Protein AF-0000000086638495 (afdb_homodimer)

Secondary structure (DSSP, 8-state):
----SPPPTT-S-SS-B-SS--HHHHHHHHHHHHHHHHHHHHHHTT-HHHHHTTEEEEEEEEETTTEEEEHHHHHHHHHHHHHTT-EEEEEEEEEEEEE-TTSSEEEEEEEEEEEEEEEETTEEEEEEEEEEEEEEEEEETTEEEEEEEEEEEEEEEEEESSGGGTTT----HHHHTTS-GGGHHHHHHHHHHH--PPPS-----TT-TTSHHHHHHHHHHHHHHHHHTT-----/----SPPPTT-S-SS-B-SS--HHHHHHHHHHHHHHHHHHHHHHTT-HHHHHTTEEEEEEEEETTTEEEEHHHHHHHHHHHHHTT-EEEEEEEEEEEEE-TTSSEEEEEEEEEEEEEEEETTEEEEEEEEEEEEEEEEEETTEEEEEEEEEEEEEEEEEESSGGGTTT----HHHHTTS-GGGHHHHHHHHHHH--PPPS-----TT-TTSHHHHHHHHHHHHHHHHHTT-----

Foldseek 3Di:
DDDLDDFPPPLAADAWDWDDDDPVLVVLVVVVVCLVVQCQVCLLVVVVVSNVLQADPQAWEADFFQGTDGVVVVNVVSVVCVVVPKRKGKDWDDKIKTAHPVSFKIKMKTWMKIWTWDADPNWIKIKIWTKIKIFIWGADPRGIHTRYIAMEQEAIDIGTPDVVCVVVDDDDPVQLVPAQHRCSVVQRRCCVPVVGHTDRQGAYGSNSPPDSNNVNVSVVSNQRNCSNVPHDDDD/DDDLDDFPPPLAADQWDWDDDDPVLVVLVVVVVCLVVQCQVCLLVVVVVSNVLQADPQAWEADFFPGTDGVVVVNVVSVVCVVVPKRKGKDWDDKIKTAHPVSFKIKMKTWMKIWTWDADPNWIKIKIWTKIKIFIWGADPNGIHTRYIAMEQEAIDIGTPDCVCVVVDDDDPVQLVPAQHSCSVVQRRCCVPVVGHTDRQGAYGSNSPPDSNNVNVSVVSNVRNCSNVPHDDDD

Structure (mmCIF, N/CA/C/O backbone):
data_AF-0000000086638495-model_v1
#
loop_
_entity.id
_entity.type
_entity.pdbx_description
1 polymer 'SnoaL-like domain-containing protein'
#
loop_
_atom_site.group_PDB
_atom_site.id
_atom_site.type_symbol
_atom_site.label_atom_id
_atom_site.label_alt_id
_atom_site.label_comp_id
_atom_site.label_asym_id
_atom_site.label_entity_id
_atom_site.label_seq_id
_atom_site.pdbx_PDB_ins_code
_atom_site.Cartn_x
_atom_site.Cartn_y
_atom_site.Cartn_z
_atom_site.occupancy
_atom_site.B_iso_or_equiv
_atom_site.auth_seq_id
_atom_site.auth_comp_id
_atom_site.auth_asym_id
_atom_site.auth_atom_id
_atom_site.pdbx_PDB_model_num
ATOM 1 N N . MET A 1 1 ? -12.195 8.125 -24.266 1 70.88 1 MET A N 1
ATOM 2 C CA . MET A 1 1 ? -11.898 7.082 -23.297 1 70.88 1 MET A CA 1
ATOM 3 C C . MET A 1 1 ? -11.32 7.684 -22.016 1 70.88 1 MET A C 1
ATOM 5 O O . MET A 1 1 ? -10.555 8.648 -22.062 1 70.88 1 MET A O 1
ATOM 9 N N . VAL A 1 2 ? -11.93 7.367 -20.828 1 86.94 2 VAL A N 1
ATOM 10 C CA . VAL A 1 2 ? -11.516 7.992 -19.578 1 86.94 2 VAL A CA 1
ATOM 11 C C . VAL A 1 2 ? -10.102 7.559 -19.219 1 86.94 2 VAL A C 1
ATOM 13 O O . VAL A 1 2 ? -9.742 6.387 -19.375 1 86.94 2 VAL A O 1
ATOM 16 N N . ASP A 1 3 ? -9.156 8.492 -19.031 1 94.12 3 ASP A N 1
ATOM 17 C CA . ASP A 1 3 ? -7.773 8.242 -18.625 1 94.12 3 ASP A CA 1
ATOM 18 C C . ASP A 1 3 ? -7.629 8.273 -17.109 1 94.12 3 ASP A C 1
ATOM 20 O O . ASP A 1 3 ? -7.539 9.344 -16.516 1 94.12 3 ASP A O 1
ATOM 24 N N . LEU A 1 4 ? -7.605 7.059 -16.578 1 94.5 4 LEU A N 1
ATOM 25 C CA . LEU A 1 4 ? -7.492 6.949 -15.133 1 94.5 4 LEU A CA 1
ATOM 26 C C . LEU A 1 4 ? -6.121 6.414 -14.734 1 94.5 4 LEU A C 1
ATOM 28 O O . LEU A 1 4 ? -5.887 6.113 -13.555 1 94.5 4 LEU A O 1
ATOM 32 N N . HIS A 1 5 ? -5.207 6.344 -15.664 1 95.44 5 HIS A N 1
ATOM 33 C CA . HIS A 1 5 ? -3.967 5.648 -15.352 1 95.44 5 HIS A CA 1
ATOM 34 C C . HIS A 1 5 ? -2.756 6.551 -15.578 1 95.44 5 HIS A C 1
ATOM 36 O O . HIS A 1 5 ? -1.625 6.164 -15.266 1 95.44 5 HIS A O 1
ATOM 42 N N . SER A 1 6 ? -2.896 7.715 -16.109 1 95.5 6 SER A N 1
ATOM 43 C CA . SER A 1 6 ? -1.748 8.539 -16.469 1 95.5 6 SER A CA 1
ATOM 44 C C . SER A 1 6 ? -1.54 9.664 -15.461 1 95.5 6 SER A C 1
ATOM 46 O O . SER A 1 6 ? -2.482 10.383 -15.117 1 95.5 6 SER A O 1
ATOM 48 N N . LEU A 1 7 ? -0.309 9.789 -15.031 1 96.38 7 LEU A N 1
ATOM 49 C CA . LEU A 1 7 ? 0.077 11.016 -14.344 1 96.38 7 LEU A CA 1
ATOM 50 C C . LEU A 1 7 ? 0.348 12.133 -15.344 1 96.38 7 LEU A C 1
ATOM 52 O O . LEU A 1 7 ? 0.555 11.875 -16.531 1 96.38 7 LEU A O 1
ATOM 56 N N . PRO A 1 8 ? 0.314 13.422 -14.859 1 95.56 8 PRO A N 1
ATOM 57 C CA . PRO A 1 8 ? 0.619 14.484 -15.812 1 95.56 8 PRO A CA 1
ATOM 58 C C . PRO A 1 8 ? 1.986 14.32 -16.469 1 95.56 8 PRO A C 1
ATOM 60 O O . PRO A 1 8 ? 2.971 14.016 -15.789 1 95.56 8 PRO A O 1
ATOM 63 N N . ALA A 1 9 ? 2.012 14.516 -17.781 1 95.19 9 ALA A N 1
ATOM 64 C CA . ALA A 1 9 ? 3.254 14.344 -18.531 1 95.19 9 ALA A CA 1
ATOM 65 C C . ALA A 1 9 ? 4.352 15.258 -18 1 95.19 9 ALA A C 1
ATOM 67 O O . ALA A 1 9 ? 4.137 16.453 -17.828 1 95.19 9 ALA A O 1
ATOM 68 N N . GLY A 1 10 ? 5.48 14.648 -17.625 1 94.69 10 GLY A N 1
ATOM 69 C CA . GLY A 1 10 ? 6.629 15.422 -17.172 1 94.69 10 GLY A CA 1
ATOM 70 C C . GLY A 1 10 ? 6.637 15.664 -15.68 1 94.69 10 GLY A C 1
ATOM 71 O O . GLY A 1 10 ? 7.555 16.297 -15.156 1 94.69 10 GLY A O 1
ATOM 72 N N . SER A 1 11 ? 5.641 15.164 -14.961 1 95 11 SER A N 1
ATOM 73 C CA . SER A 1 11 ? 5.48 15.492 -13.547 1 95 11 SER A CA 1
ATOM 74 C C . SER A 1 11 ? 6.41 14.648 -12.68 1 95 11 SER A C 1
ATOM 76 O O . SER A 1 11 ? 6.543 14.898 -11.477 1 95 11 SER A O 1
ATOM 78 N N . ARG A 1 12 ? 7.16 13.75 -13.25 1 93.81 12 ARG A N 1
ATOM 79 C CA . ARG A 1 12 ? 8.055 12.883 -12.484 1 93.81 12 ARG A CA 1
ATOM 80 C C . ARG A 1 12 ? 9.469 13.445 -12.461 1 93.81 12 ARG A C 1
ATOM 82 O O . ARG A 1 12 ? 9.938 14.016 -13.453 1 93.81 12 ARG A O 1
ATOM 89 N N . PRO A 1 13 ? 10.156 13.266 -11.32 1 94.19 13 PRO A N 1
ATOM 90 C CA . PRO A 1 13 ? 11.547 13.711 -11.297 1 94.19 13 PRO A CA 1
ATOM 91 C C . PRO A 1 13 ? 12.453 12.867 -12.195 1 94.19 13 PRO A C 1
ATOM 93 O O . PRO A 1 13 ? 12.57 11.656 -11.992 1 94.19 13 PRO A O 1
ATOM 96 N N . ASP A 1 14 ? 13.164 13.484 -13.062 1 90.75 14 ASP A N 1
ATOM 97 C CA . ASP A 1 14 ? 13.906 12.797 -14.117 1 90.75 14 ASP A CA 1
ATOM 98 C C . ASP A 1 14 ? 15.219 12.227 -13.578 1 90.75 14 ASP A C 1
ATOM 100 O O . ASP A 1 14 ? 15.688 11.188 -14.031 1 90.75 14 ASP A O 1
ATOM 104 N N . THR A 1 15 ? 15.766 12.93 -12.586 1 92.38 15 THR A N 1
ATOM 105 C CA . THR A 1 15 ? 17.141 12.586 -12.227 1 92.38 15 THR A CA 1
ATOM 106 C C . THR A 1 15 ? 17.172 11.906 -10.859 1 92.38 15 THR A C 1
ATOM 108 O O . THR A 1 15 ? 18.25 11.555 -10.367 1 92.38 15 THR A O 1
ATOM 111 N N . ALA A 1 16 ? 16.047 11.742 -10.266 1 96.12 16 ALA A N 1
ATOM 112 C CA . ALA A 1 16 ? 16.031 11.148 -8.93 1 96.12 16 ALA A CA 1
ATOM 113 C C . ALA A 1 16 ? 16.438 9.68 -8.984 1 96.12 16 ALA A C 1
ATOM 115 O O . ALA A 1 16 ? 16.156 8.984 -9.969 1 96.12 16 ALA A O 1
ATOM 116 N N . ILE A 1 17 ? 17.094 9.281 -7.945 1 96.06 17 ILE A N 1
ATOM 117 C CA . ILE A 1 17 ? 17.484 7.883 -7.816 1 96.06 17 ILE A CA 1
ATOM 118 C C . ILE A 1 17 ? 16.531 7.16 -6.879 1 96.06 17 ILE A C 1
ATOM 120 O O . ILE A 1 17 ? 16.156 7.699 -5.832 1 96.06 17 ILE A O 1
ATOM 124 N N . ARG A 1 18 ? 16.078 6.059 -7.344 1 94.06 18 ARG A N 1
ATOM 125 C CA . ARG A 1 18 ? 15.227 5.133 -6.594 1 94.06 18 ARG A CA 1
ATOM 126 C C . ARG A 1 18 ? 15.531 3.688 -6.969 1 94.06 18 ARG A C 1
ATOM 128 O O . ARG A 1 18 ? 16.203 3.426 -7.969 1 94.06 18 ARG A O 1
ATOM 135 N N . ASN A 1 19 ? 15.078 2.697 -6.234 1 91.12 19 ASN A N 1
ATOM 136 C CA . ASN A 1 19 ? 15.344 1.303 -6.574 1 91.12 19 ASN A CA 1
ATOM 137 C C . ASN A 1 19 ? 16.797 1.082 -6.965 1 91.12 19 ASN A C 1
ATOM 139 O O . ASN A 1 19 ? 17.25 1.581 -7.996 1 91.12 19 ASN A O 1
ATOM 143 N N . ASN A 1 20 ? 17.531 0.263 -6.297 1 96.12 20 ASN A N 1
ATOM 144 C CA . ASN A 1 20 ? 18.953 -0.007 -6.555 1 96.12 20 ASN A CA 1
ATOM 145 C C . ASN A 1 20 ? 19.812 1.228 -6.305 1 96.12 20 ASN A C 1
ATOM 147 O O . ASN A 1 20 ? 19.703 1.855 -5.25 1 96.12 20 ASN A O 1
ATOM 151 N N . GLY A 1 21 ? 20.734 1.642 -7.211 1 93.44 21 GLY A N 1
ATOM 152 C CA . GLY A 1 21 ? 21.641 2.773 -7.039 1 93.44 21 GLY A CA 1
ATOM 153 C C . GLY A 1 21 ? 22.812 2.471 -6.125 1 93.44 21 GLY A C 1
ATOM 154 O O . GLY A 1 21 ? 22.938 1.352 -5.629 1 93.44 21 GLY A O 1
ATOM 155 N N . PRO A 1 22 ? 23.672 3.539 -5.941 1 95.88 22 PRO A N 1
ATOM 156 C CA . PRO A 1 22 ? 24.859 3.328 -5.105 1 95.88 22 PRO A CA 1
ATOM 157 C C . PRO A 1 22 ? 24.516 3.072 -3.643 1 95.88 22 PRO A C 1
ATOM 159 O O . PRO A 1 22 ? 23.531 3.625 -3.129 1 95.88 22 PRO A O 1
ATOM 162 N N . ASP A 1 23 ? 25.391 2.328 -2.957 1 95.75 23 ASP A N 1
ATOM 163 C CA . ASP A 1 23 ? 25.172 1.914 -1.575 1 95.75 23 ASP A CA 1
ATOM 164 C C . ASP A 1 23 ? 24.953 3.123 -0.667 1 95.75 23 ASP A C 1
ATOM 166 O O . ASP A 1 23 ? 24.125 3.086 0.242 1 95.75 23 ASP A O 1
ATOM 170 N N . ARG A 1 24 ? 25.703 4.16 -0.893 1 96.56 24 ARG A N 1
ATOM 171 C CA . ARG A 1 24 ? 25.594 5.348 -0.053 1 96.56 24 ARG A CA 1
ATOM 172 C C . ARG A 1 24 ? 24.172 5.902 -0.085 1 96.56 24 ARG A C 1
ATOM 174 O O . ARG A 1 24 ? 23.641 6.328 0.944 1 96.56 24 ARG A O 1
ATOM 181 N N . LEU A 1 25 ? 23.531 5.902 -1.233 1 97.75 25 LEU A N 1
ATOM 182 C CA . LEU A 1 25 ? 22.188 6.445 -1.354 1 97.75 25 LEU A CA 1
ATOM 183 C C . LEU A 1 25 ? 21.156 5.453 -0.826 1 97.75 25 LEU A C 1
ATOM 185 O O . LEU A 1 25 ? 20.094 5.855 -0.356 1 97.75 25 LEU A O 1
ATOM 189 N N . VAL A 1 26 ? 21.5 4.145 -0.884 1 97.44 26 VAL A N 1
ATOM 190 C CA . VAL A 1 26 ? 20.625 3.146 -0.265 1 97.44 26 VAL A CA 1
ATOM 191 C C . VAL A 1 26 ? 20.578 3.371 1.245 1 97.44 26 VAL A C 1
ATOM 193 O O . VAL A 1 26 ? 19.5 3.324 1.851 1 97.44 26 VAL A O 1
ATOM 196 N N . LEU A 1 27 ? 21.672 3.633 1.821 1 97.5 27 LEU A N 1
ATOM 197 C CA . LEU A 1 27 ? 21.734 3.896 3.254 1 97.5 27 LEU A CA 1
ATOM 198 C C . LEU A 1 27 ? 20.969 5.176 3.605 1 97.5 27 LEU A C 1
ATOM 200 O O . LEU A 1 27 ? 20.281 5.23 4.621 1 97.5 27 LEU A O 1
ATOM 204 N N . GLU A 1 28 ? 21.141 6.219 2.77 1 98.31 28 GLU A N 1
ATOM 205 C CA . GLU A 1 28 ? 20.375 7.445 2.988 1 98.31 28 GLU A CA 1
ATOM 206 C C . GLU A 1 28 ? 18.875 7.188 2.924 1 98.31 28 GLU A C 1
ATOM 208 O O . GLU A 1 28 ? 18.125 7.68 3.762 1 98.31 28 GLU A O 1
ATOM 213 N N . ARG A 1 29 ? 18.469 6.395 1.976 1 98.5 29 ARG A N 1
ATOM 214 C CA . ARG A 1 29 ? 17.047 6.109 1.826 1 98.5 29 ARG A CA 1
ATOM 215 C C . ARG A 1 29 ? 16.531 5.281 2.996 1 98.5 29 ARG A C 1
ATOM 217 O O . ARG A 1 29 ? 15.359 5.406 3.385 1 98.5 29 ARG A O 1
ATOM 224 N N . LEU A 1 30 ? 17.375 4.492 3.604 1 97.56 30 LEU A N 1
ATOM 225 C CA . LEU A 1 30 ? 16.984 3.785 4.816 1 97.56 30 LEU A CA 1
ATOM 226 C C . LEU A 1 30 ? 16.75 4.762 5.961 1 97.56 30 LEU A C 1
ATOM 228 O O . LEU A 1 30 ? 15.789 4.602 6.727 1 97.56 30 LEU A O 1
ATOM 232 N N . LYS A 1 31 ? 17.609 5.715 6.129 1 98.25 31 LYS A N 1
ATOM 233 C CA . LYS A 1 31 ? 17.406 6.742 7.145 1 98.25 31 LYS A CA 1
ATOM 234 C C . LYS A 1 31 ? 16.062 7.453 6.938 1 98.25 31 LYS A C 1
ATOM 236 O O . LYS A 1 31 ? 15.344 7.719 7.898 1 98.25 31 LYS A O 1
ATOM 241 N N . LEU A 1 32 ? 15.797 7.746 5.707 1 98.75 32 LEU A N 1
ATOM 242 C CA . LEU A 1 32 ? 14.57 8.461 5.363 1 98.75 32 LEU A CA 1
ATOM 243 C C . LEU A 1 32 ? 13.344 7.602 5.652 1 98.75 32 LEU A C 1
ATOM 245 O O . LEU A 1 32 ? 12.32 8.109 6.121 1 98.75 32 LEU A O 1
ATOM 249 N N . ARG A 1 33 ? 13.438 6.32 5.383 1 98.19 33 ARG A N 1
ATOM 250 C CA . ARG A 1 33 ? 12.367 5.395 5.738 1 98.19 33 ARG A CA 1
ATOM 251 C C . ARG A 1 33 ? 12.102 5.422 7.238 1 98.19 33 ARG A C 1
ATOM 253 O O . ARG A 1 33 ? 10.945 5.438 7.668 1 98.19 33 ARG A O 1
ATOM 260 N N . GLU A 1 34 ? 13.133 5.41 8.016 1 97.56 34 GLU A N 1
ATOM 261 C CA . GLU A 1 34 ? 12.992 5.445 9.469 1 97.56 34 GLU A CA 1
ATOM 262 C C . GLU A 1 34 ? 12.289 6.719 9.93 1 97.56 34 GLU A C 1
ATOM 264 O O . GLU A 1 34 ? 11.43 6.68 10.812 1 97.56 34 GLU A O 1
ATOM 269 N N . LEU A 1 35 ? 12.633 7.816 9.328 1 98.5 35 LEU A N 1
ATOM 270 C CA . LEU A 1 35 ? 11.977 9.078 9.656 1 98.5 35 LEU A CA 1
ATOM 271 C C . LEU A 1 35 ? 10.5 9.039 9.281 1 98.5 35 LEU A C 1
ATOM 273 O O . LEU A 1 35 ? 9.641 9.43 10.078 1 98.5 35 LEU A O 1
ATOM 277 N N . ALA A 1 36 ? 10.219 8.547 8.125 1 98.69 36 ALA A N 1
ATOM 278 C CA . ALA A 1 36 ? 8.844 8.492 7.652 1 98.69 36 ALA A CA 1
ATOM 279 C C . ALA A 1 36 ? 7.996 7.582 8.539 1 98.69 36 ALA A C 1
ATOM 281 O O . ALA A 1 36 ? 6.902 7.965 8.961 1 98.69 36 ALA A O 1
ATOM 282 N N . GLU A 1 37 ? 8.5 6.41 8.82 1 98.31 37 GLU A N 1
ATOM 283 C CA . GLU A 1 37 ? 7.77 5.461 9.656 1 98.31 37 GLU A CA 1
ATOM 284 C C . GLU A 1 37 ? 7.727 5.93 11.109 1 98.31 37 GLU A C 1
ATOM 286 O O . GLU A 1 37 ? 6.867 5.496 11.875 1 98.31 37 GLU A O 1
ATOM 291 N N . GLY A 1 38 ? 8.617 6.773 11.531 1 97.88 38 GLY A N 1
ATOM 292 C CA . GLY A 1 38 ? 8.602 7.371 12.852 1 97.88 38 GLY A CA 1
ATOM 293 C C . GLY A 1 38 ? 7.383 8.25 13.094 1 97.88 38 GLY A C 1
ATOM 294 O O . GLY A 1 38 ? 6.902 8.352 14.227 1 97.88 38 GLY A O 1
ATOM 295 N N . TRP A 1 39 ? 6.91 8.859 12 1 97.19 39 TRP A N 1
ATOM 296 C CA . TRP A 1 39 ? 5.77 9.758 12.125 1 97.19 39 TRP A CA 1
ATOM 297 C C . TRP A 1 39 ? 4.586 9.055 12.773 1 97.19 39 TRP A C 1
ATOM 299 O O . TRP A 1 39 ? 4.148 9.438 13.859 1 97.19 39 TRP A O 1
ATOM 309 N N . PRO A 1 40 ? 4.039 7.98 12.258 1 97.44 40 PRO A N 1
ATOM 310 C CA . PRO A 1 40 ? 2.928 7.285 12.914 1 97.44 40 PRO A CA 1
ATOM 311 C C . PRO A 1 40 ? 3.324 6.688 14.266 1 97.44 40 PRO A C 1
ATOM 313 O O . PRO A 1 40 ? 2.543 6.738 15.219 1 97.44 40 PRO A O 1
ATOM 316 N N . ALA A 1 41 ? 4.516 6.129 14.344 1 96.31 41 ALA A N 1
ATOM 317 C CA . ALA A 1 41 ? 4.938 5.434 15.555 1 96.31 41 ALA A CA 1
ATOM 318 C C . ALA A 1 41 ? 4.98 6.387 16.75 1 96.31 41 ALA A C 1
ATOM 320 O O . ALA A 1 41 ? 4.461 6.074 17.828 1 96.31 41 ALA A O 1
ATOM 321 N N . TYR A 1 42 ? 5.586 7.5 16.531 1 96.94 42 TYR A N 1
ATOM 322 C CA . TYR A 1 42 ? 5.797 8.422 17.641 1 96.94 42 TYR A CA 1
ATOM 323 C C . TYR A 1 42 ? 4.527 9.203 17.953 1 96.94 42 TYR A C 1
ATOM 325 O O . TYR A 1 42 ? 4.156 9.359 19.109 1 96.94 42 TYR A O 1
ATOM 333 N N . ARG A 1 43 ? 3.803 9.711 16.922 1 96.5 43 ARG A N 1
ATOM 334 C CA . ARG A 1 43 ? 2.58 10.469 17.141 1 96.5 43 ARG A CA 1
ATOM 335 C C . ARG A 1 43 ? 1.534 9.625 17.859 1 96.5 43 ARG A C 1
ATOM 337 O O . ARG A 1 43 ? 0.972 10.047 18.875 1 96.5 43 ARG A O 1
ATOM 344 N N . ASP A 1 44 ? 1.361 8.414 17.438 1 96.5 44 ASP A N 1
ATOM 345 C CA . ASP A 1 44 ? 0.316 7.539 17.969 1 96.5 44 ASP A CA 1
ATOM 346 C C . ASP A 1 44 ? 0.604 7.145 19.406 1 96.5 44 ASP A C 1
ATOM 348 O O . ASP A 1 44 ? -0.316 6.828 20.172 1 96.5 44 ASP A O 1
ATOM 352 N N . SER A 1 45 ? 1.884 7.195 19.828 1 96.06 45 SER A N 1
ATOM 353 C CA . SER A 1 45 ? 2.285 6.746 21.156 1 96.06 45 SER A CA 1
ATOM 354 C C . SER A 1 45 ? 2.664 7.926 22.047 1 96.06 45 SER A C 1
ATOM 356 O O . SER A 1 45 ? 3.209 7.734 23.141 1 96.06 45 SER A O 1
ATOM 358 N N . CYS A 1 46 ? 2.486 9.031 21.578 1 96.19 46 CYS A N 1
ATOM 359 C CA . CYS A 1 46 ? 2.684 10.266 22.328 1 96.19 46 CYS A CA 1
ATOM 360 C C . CYS A 1 46 ? 4.156 10.477 22.656 1 96.19 46 CYS A C 1
ATOM 362 O O . CYS A 1 46 ? 4.492 10.984 23.734 1 96.19 46 CYS A O 1
ATOM 364 N N . GLU A 1 47 ? 4.992 9.992 21.828 1 96.5 47 GLU A N 1
ATOM 365 C CA . GLU A 1 47 ? 6.422 10.258 21.969 1 96.5 47 GLU A CA 1
ATOM 366 C C . GLU A 1 47 ? 6.809 11.57 21.281 1 96.5 47 GLU A C 1
ATOM 368 O O . GLU A 1 47 ? 7.523 11.555 20.266 1 96.5 47 GLU A O 1
ATOM 373 N N . TRP A 1 48 ? 6.496 12.633 21.891 1 97.19 48 TRP A N 1
ATOM 374 C CA . TRP A 1 48 ? 6.496 13.938 21.234 1 97.19 48 TRP A CA 1
ATOM 375 C C . TRP A 1 48 ? 7.918 14.422 20.969 1 97.19 48 TRP A C 1
ATOM 377 O O . TRP A 1 48 ? 8.188 15.078 19.969 1 97.19 48 TRP A O 1
ATOM 387 N N . GLU A 1 49 ? 8.875 14.125 21.844 1 97.12 49 GLU A N 1
ATOM 388 C CA . GLU A 1 49 ? 10.258 14.508 21.578 1 97.12 49 GLU A CA 1
ATOM 389 C C . GLU A 1 49 ? 10.797 13.797 20.344 1 97.12 49 GLU A C 1
ATOM 391 O O . GLU A 1 49 ? 11.453 14.414 19.5 1 97.12 49 GLU A O 1
ATOM 396 N N . ASN A 1 50 ? 10.5 12.523 20.312 1 97.62 50 ASN A N 1
ATOM 397 C CA . ASN A 1 50 ? 10.883 11.773 19.125 1 97.62 50 ASN A CA 1
ATOM 398 C C . ASN A 1 50 ? 10.188 12.312 17.875 1 97.62 50 ASN A C 1
ATOM 400 O O . ASN A 1 50 ? 10.812 12.43 16.812 1 97.62 50 ASN A O 1
ATOM 404 N N . PHE A 1 51 ? 8.93 12.656 18.016 1 97.62 51 PHE A N 1
ATOM 405 C CA . PHE A 1 51 ? 8.172 13.172 16.891 1 97.62 51 PHE A CA 1
ATOM 406 C C . PHE A 1 51 ? 8.773 14.477 16.375 1 97.62 51 PHE A C 1
ATOM 408 O O . PHE A 1 51 ? 8.938 14.664 15.172 1 97.62 51 PHE A O 1
ATOM 415 N N . GLU A 1 52 ? 9.125 15.266 17.234 1 97.62 52 GLU A N 1
ATOM 416 C CA . GLU A 1 52 ? 9.719 16.547 16.875 1 97.62 52 GLU A CA 1
ATOM 417 C C . GLU A 1 52 ? 11.031 16.359 16.125 1 97.62 52 GLU A C 1
ATOM 419 O O . GLU A 1 52 ? 11.383 17.188 15.266 1 97.62 52 GLU A O 1
ATOM 424 N N . SER A 1 53 ? 11.68 15.336 16.406 1 97.62 53 SER A N 1
ATOM 425 C CA . SER A 1 53 ? 13.008 15.109 15.844 1 97.62 53 SER A CA 1
ATOM 426 C C . SER A 1 53 ? 12.922 14.789 14.359 1 97.62 53 SER A C 1
ATOM 428 O O . SER A 1 53 ? 13.938 14.805 13.656 1 97.62 53 SER A O 1
ATOM 430 N N . ILE A 1 54 ? 11.727 14.562 13.867 1 98.38 54 ILE A N 1
ATOM 431 C CA . ILE A 1 54 ? 11.547 14.211 12.469 1 98.38 54 ILE A CA 1
ATOM 432 C C . ILE A 1 54 ? 11.656 15.469 11.602 1 98.38 54 ILE A C 1
ATOM 434 O O . ILE A 1 54 ? 11.867 15.383 10.391 1 98.38 54 ILE A O 1
ATOM 438 N N . PHE A 1 55 ? 11.562 16.656 12.203 1 98.44 55 PHE A N 1
ATOM 439 C CA . PHE A 1 55 ? 11.375 17.891 11.453 1 98.44 55 PHE A CA 1
ATOM 440 C C . PHE A 1 55 ? 12.594 18.797 11.578 1 98.44 55 PHE A C 1
ATOM 442 O O . PHE A 1 55 ? 13.266 18.797 12.609 1 98.44 55 PHE A O 1
ATOM 449 N N . HIS A 1 56 ? 12.852 19.531 10.523 1 97.94 56 HIS A N 1
ATOM 450 C CA . HIS A 1 56 ? 13.672 20.734 10.641 1 97.94 56 HIS A CA 1
ATOM 451 C C . HIS A 1 56 ? 12.828 21.938 11.07 1 97.94 56 HIS A C 1
ATOM 453 O O . HIS A 1 56 ? 11.609 21.938 10.898 1 97.94 56 HIS A O 1
ATOM 459 N N . SER A 1 57 ? 13.547 22.891 11.562 1 96.19 57 SER A N 1
ATOM 460 C CA . SER A 1 57 ? 12.875 24.141 11.906 1 96.19 57 SER A CA 1
ATOM 461 C C . SER A 1 57 ? 12.172 24.734 10.695 1 96.19 57 SER A C 1
ATOM 463 O O . SER A 1 57 ? 12.719 24.734 9.586 1 96.19 57 SER A O 1
ATOM 465 N N . GLY A 1 58 ? 10.891 25.219 10.922 1 95.44 58 GLY A N 1
ATOM 466 C CA . GLY A 1 58 ? 10.141 25.859 9.852 1 95.44 58 GLY A CA 1
ATOM 467 C C . GLY A 1 58 ? 9.297 24.891 9.047 1 95.44 58 GLY A C 1
ATOM 468 O O . GLY A 1 58 ? 8.562 25.297 8.148 1 95.44 58 GLY A O 1
ATOM 469 N N . ALA A 1 59 ? 9.344 23.641 9.398 1 97.5 59 ALA A N 1
ATOM 470 C CA . ALA A 1 59 ? 8.586 22.641 8.664 1 97.5 59 ALA A CA 1
ATOM 471 C C . ALA A 1 59 ? 7.082 22.844 8.836 1 97.5 59 ALA A C 1
ATOM 473 O O . ALA A 1 59 ? 6.641 23.391 9.852 1 97.5 59 ALA A O 1
ATOM 474 N N . HIS A 1 60 ? 6.348 22.422 7.836 1 97.62 60 HIS A N 1
ATOM 475 C CA . HIS A 1 60 ? 4.891 22.516 7.883 1 97.62 60 HIS A CA 1
ATOM 476 C C . HIS A 1 60 ? 4.242 21.172 7.609 1 97.62 60 HIS A C 1
ATOM 478 O O . HIS A 1 60 ? 4.809 20.328 6.902 1 97.62 60 HIS A O 1
ATOM 484 N N . VAL A 1 61 ? 3.096 21 8.195 1 95.56 61 VAL A N 1
ATOM 485 C CA . VAL A 1 61 ? 2.268 19.812 8.023 1 95.56 61 VAL A CA 1
ATOM 486 C C . VAL A 1 61 ? 0.873 20.219 7.555 1 95.56 61 VAL A C 1
ATOM 488 O O . VAL A 1 61 ? 0.3 21.188 8.055 1 95.56 61 VAL A O 1
ATOM 491 N N . TYR A 1 62 ? 0.373 19.453 6.574 1 92 62 TYR A N 1
ATOM 492 C CA . TYR A 1 62 ? -0.97 19.672 6.043 1 92 62 TYR A CA 1
ATOM 493 C C . TYR A 1 62 ? -1.877 18.5 6.371 1 92 62 TYR A C 1
ATOM 495 O O . TYR A 1 62 ? -1.608 17.359 5.957 1 92 62 TYR A O 1
ATOM 503 N N . THR A 1 63 ? -2.945 18.688 7.121 1 88.44 63 THR A N 1
ATOM 504 C CA . THR A 1 63 ? -3.938 17.641 7.34 1 88.44 63 THR A CA 1
ATOM 505 C C . THR A 1 63 ? -5.348 18.172 7.074 1 88.44 63 THR A C 1
ATOM 507 O O . THR A 1 63 ? -5.535 19.375 6.855 1 88.44 63 THR A O 1
ATOM 510 N N . THR A 1 64 ? -6.289 17.281 7.117 1 87.12 64 THR A N 1
ATOM 511 C CA . THR A 1 64 ? -7.684 17.609 6.852 1 87.12 64 THR A CA 1
ATOM 512 C C . THR A 1 64 ? -8.258 18.469 7.98 1 87.12 64 THR A C 1
ATOM 514 O O . THR A 1 64 ? -9.141 19.297 7.754 1 87.12 64 THR A O 1
ATOM 517 N N . TRP A 1 65 ? -7.797 18.281 9.18 1 84.69 65 TRP A N 1
ATOM 518 C CA . TRP A 1 65 ? -8.422 18.906 10.344 1 84.69 65 TRP A CA 1
ATOM 519 C C . TRP A 1 65 ? -7.59 20.094 10.828 1 84.69 65 TRP A C 1
ATOM 521 O O . TRP A 1 65 ? -8.117 21 11.484 1 84.69 65 TRP A O 1
ATOM 531 N N . SER A 1 66 ? -6.273 20.094 10.57 1 83.25 66 SER A N 1
ATOM 532 C CA . SER A 1 66 ? -5.453 21.188 11.078 1 83.25 66 SER A CA 1
ATOM 533 C C . SER A 1 66 ? -5.188 22.234 9.992 1 83.25 66 SER A C 1
ATOM 535 O O . SER A 1 66 ? -4.824 23.375 10.289 1 83.25 66 SER A O 1
ATOM 537 N N . GLY A 1 67 ? -5.309 21.812 8.672 1 85.19 67 GLY A N 1
ATOM 538 C CA . GLY A 1 67 ? -4.812 22.656 7.598 1 85.19 67 GLY A CA 1
ATOM 539 C C . GLY A 1 67 ? -3.299 22.734 7.547 1 85.19 67 GLY A C 1
ATOM 540 O O . GLY A 1 67 ? -2.613 21.828 8.031 1 85.19 67 GLY A O 1
ATOM 541 N N . ARG A 1 68 ? -2.879 23.828 6.82 1 92.19 68 ARG A N 1
ATOM 542 C CA . ARG A 1 68 ? -1.442 24.062 6.746 1 92.19 68 ARG A CA 1
ATOM 543 C C . ARG A 1 68 ? -0.943 24.781 7.996 1 92.19 68 ARG A C 1
ATOM 545 O O . ARG A 1 68 ? -1.218 25.969 8.195 1 92.19 68 ARG A O 1
ATOM 552 N N . VAL A 1 69 ? -0.117 24.062 8.789 1 95.06 69 VAL A N 1
ATOM 553 C CA . VAL A 1 69 ? 0.367 24.656 10.023 1 95.06 69 VAL A CA 1
ATOM 554 C C . VAL A 1 69 ? 1.836 24.297 10.234 1 95.06 69 VAL A C 1
ATOM 556 O O . VAL A 1 69 ? 2.318 23.297 9.703 1 95.06 69 VAL A O 1
ATOM 559 N N . ALA A 1 70 ? 2.473 25.156 11.047 1 97.06 70 ALA A N 1
ATOM 560 C CA . ALA A 1 70 ? 3.816 24.781 11.492 1 97.06 70 ALA A CA 1
ATOM 561 C C . ALA A 1 70 ? 3.797 23.484 12.305 1 97.06 70 ALA A C 1
ATOM 563 O O . ALA A 1 70 ? 2.83 23.219 13.016 1 97.06 70 ALA A O 1
ATOM 564 N N . TYR A 1 71 ? 4.871 22.672 12.219 1 97.06 71 TYR A N 1
ATOM 565 C CA . TYR A 1 71 ? 4.859 21.359 12.844 1 97.06 71 TYR A CA 1
ATOM 566 C C . TYR A 1 71 ? 4.645 21.469 14.344 1 97.06 71 TYR A C 1
ATOM 568 O O . TYR A 1 71 ? 4.02 20.594 14.953 1 97.06 71 TYR A O 1
ATOM 576 N N . LYS A 1 72 ? 5.117 22.516 14.977 1 97.12 72 LYS A N 1
ATOM 577 C CA . LYS A 1 72 ? 4.898 22.703 16.406 1 97.12 72 LYS A CA 1
ATOM 578 C C . LYS A 1 72 ? 3.424 22.953 16.719 1 97.12 72 LYS A C 1
ATOM 580 O O . LYS A 1 72 ? 2.902 22.469 17.719 1 97.12 72 LYS A O 1
ATOM 585 N N . ASP A 1 73 ? 2.797 23.719 15.867 1 97 73 ASP A N 1
ATOM 586 C CA . ASP A 1 73 ? 1.361 23.938 16 1 97 73 ASP A CA 1
ATOM 587 C C . ASP A 1 73 ? 0.586 22.641 15.766 1 97 73 ASP A C 1
ATOM 589 O O . ASP A 1 73 ? -0.426 22.391 16.422 1 97 73 ASP A O 1
ATOM 593 N N . PHE A 1 74 ? 1.038 21.906 14.891 1 97.06 74 PHE A N 1
ATOM 594 C CA . PHE A 1 74 ? 0.436 20.594 14.672 1 97.06 74 PHE A CA 1
ATOM 595 C C . PHE A 1 74 ? 0.521 19.734 15.922 1 97.06 74 PHE A C 1
ATOM 597 O O . PHE A 1 74 ? -0.453 19.078 16.297 1 97.06 74 PHE A O 1
ATOM 604 N N . ILE A 1 75 ? 1.657 19.641 16.531 1 97.25 75 ILE A N 1
ATOM 605 C CA . ILE A 1 75 ? 1.856 18.875 17.75 1 97.25 75 ILE A CA 1
ATOM 606 C C . ILE A 1 75 ? 0.904 19.375 18.828 1 97.25 75 ILE A C 1
ATOM 608 O O . ILE A 1 75 ? 0.23 18.578 19.484 1 97.25 75 ILE A O 1
ATOM 612 N N . ALA A 1 76 ? 0.82 20.672 18.953 1 97.12 76 ALA A N 1
ATOM 613 C CA . ALA A 1 76 ? -0.074 21.25 19.938 1 97.12 76 ALA A CA 1
ATOM 614 C C . ALA A 1 76 ? -1.528 20.891 19.656 1 97.12 76 ALA A C 1
ATOM 616 O O . ALA A 1 76 ? -2.273 20.516 20.562 1 97.12 76 ALA A O 1
ATOM 617 N N . ALA A 1 77 ? -1.903 21.031 18.438 1 94.38 77 ALA A N 1
ATOM 618 C CA . ALA A 1 77 ? -3.268 20.703 18.047 1 94.38 77 ALA A CA 1
ATOM 619 C C . ALA A 1 77 ? -3.555 19.219 18.266 1 94.38 77 ALA A C 1
ATOM 621 O O . ALA A 1 77 ? -4.664 18.844 18.656 1 94.38 77 ALA A O 1
ATOM 622 N N . SER A 1 78 ? -2.566 18.344 17.984 1 95 78 SER A N 1
ATOM 623 C CA . SER A 1 78 ? -2.715 16.906 18.203 1 95 78 SER A CA 1
ATOM 624 C C . SER A 1 78 ? -2.959 16.609 19.672 1 95 78 SER A C 1
ATOM 626 O O . SER A 1 78 ? -3.877 15.852 20.016 1 95 78 SER A O 1
ATOM 628 N N . LYS A 1 79 ? -2.189 17.203 20.531 1 95.69 79 LYS A N 1
ATOM 629 C CA . LYS A 1 79 ? -2.348 17.016 21.969 1 95.69 79 LYS A CA 1
ATOM 630 C C . LYS A 1 79 ? -3.729 17.469 22.438 1 95.69 79 LYS A C 1
ATOM 632 O O . LYS A 1 79 ? -4.402 16.766 23.188 1 95.69 79 LYS A O 1
ATOM 637 N N . ALA A 1 80 ? -4.141 18.656 21.969 1 94.94 80 ALA A N 1
ATOM 638 C CA . ALA A 1 80 ? -5.449 19.188 22.344 1 94.94 80 ALA A CA 1
ATOM 639 C C . ALA A 1 80 ? -6.57 18.266 21.875 1 94.94 80 ALA A C 1
ATOM 641 O O . ALA A 1 80 ? -7.539 18.031 22.609 1 94.94 80 ALA A O 1
ATOM 642 N N . GLY A 1 81 ? -6.43 17.75 20.688 1 92.69 81 GLY A N 1
ATOM 643 C CA . GLY A 1 81 ? -7.422 16.812 20.188 1 92.69 81 GLY A CA 1
ATOM 644 C C . GLY A 1 81 ? -7.504 15.539 21 1 92.69 81 GLY A C 1
ATOM 645 O O . GLY A 1 81 ? -8.602 15.047 21.297 1 92.69 81 GLY A O 1
ATOM 646 N N . MET A 1 82 ? -6.379 15.023 21.344 1 93.06 82 MET A N 1
ATOM 647 C CA . MET A 1 82 ? -6.332 13.828 22.188 1 93.06 82 MET A CA 1
ATOM 648 C C . MET A 1 82 ? -7.004 14.07 23.531 1 93.06 82 MET A C 1
ATOM 650 O O . MET A 1 82 ? -7.746 13.219 24.016 1 93.06 82 MET A O 1
ATOM 654 N N . ASP A 1 83 ? -6.785 15.234 24.078 1 95.06 83 ASP A N 1
ATOM 655 C CA . ASP A 1 83 ? -7.375 15.578 25.375 1 95.06 83 ASP A CA 1
ATOM 656 C C . ASP A 1 83 ? -8.898 15.68 25.266 1 95.06 83 ASP A C 1
ATOM 658 O O . ASP A 1 83 ? -9.602 15.531 26.266 1 95.06 83 ASP A O 1
ATOM 662 N N . LYS A 1 84 ? -9.383 15.961 24.109 1 93.69 84 LYS A N 1
ATOM 663 C CA . LYS A 1 84 ? -10.828 16.062 23.875 1 93.69 84 LYS A CA 1
ATOM 664 C C . LYS A 1 84 ? -11.414 14.703 23.484 1 93.69 84 LYS A C 1
ATOM 666 O O . LYS A 1 84 ? -12.609 14.602 23.219 1 93.69 84 LYS A O 1
ATOM 671 N N . GLY A 1 85 ? -10.531 13.711 23.328 1 92.12 85 GLY A N 1
ATOM 672 C CA . GLY A 1 85 ? -11.031 12.359 23.141 1 92.12 85 GLY A CA 1
ATOM 673 C C . GLY A 1 85 ? -10.773 11.797 21.766 1 92.12 85 GLY A C 1
ATOM 674 O O . GLY A 1 85 ? -11.133 10.664 21.469 1 92.12 85 GLY A O 1
ATOM 675 N N . ALA A 1 86 ? -10.148 12.594 20.906 1 92.75 86 ALA A N 1
ATOM 676 C CA . ALA A 1 86 ? -9.828 12.086 19.578 1 92.75 86 ALA A CA 1
ATOM 677 C C . ALA A 1 86 ? -8.898 10.875 19.656 1 92.75 86 ALA A C 1
ATOM 679 O O . ALA A 1 86 ? -7.891 10.906 20.375 1 92.75 86 ALA A O 1
ATOM 680 N N . PHE A 1 87 ? -9.273 9.781 19 1 95.19 87 PHE A N 1
ATOM 681 C CA . PHE A 1 87 ? -8.469 8.562 18.938 1 95.19 87 PHE A CA 1
ATOM 682 C C . PHE A 1 87 ? -8.133 8.195 17.5 1 95.19 87 PHE A C 1
ATOM 684 O O . PHE A 1 87 ? -8.859 7.43 16.859 1 95.19 87 PHE A O 1
ATOM 691 N N . ILE A 1 88 ? -7.082 8.797 17.047 1 95.75 88 ILE A N 1
ATOM 692 C CA . ILE A 1 88 ? -6.59 8.648 15.68 1 95.75 88 ILE A CA 1
ATOM 693 C C . ILE A 1 88 ? -5.266 7.891 15.688 1 95.75 88 ILE A C 1
ATOM 695 O O . ILE A 1 88 ? -4.355 8.227 16.453 1 95.75 88 ILE A O 1
ATOM 699 N N . MET A 1 89 ? -5.125 6.828 14.922 1 96.81 89 MET A N 1
ATOM 700 C CA . MET A 1 89 ? -3.928 6.008 14.766 1 96.81 89 MET A CA 1
ATOM 701 C C . MET A 1 89 ? -3.607 5.781 13.297 1 96.81 89 MET A C 1
ATOM 703 O O . MET A 1 89 ? -4.387 6.16 12.422 1 96.81 89 MET A O 1
ATOM 707 N N . HIS A 1 90 ? -2.439 5.266 13.039 1 97.75 90 HIS A N 1
ATOM 708 C CA . HIS A 1 90 ? -1.988 5.043 11.672 1 97.75 90 HIS A CA 1
ATOM 709 C C . HIS A 1 90 ? -1.343 3.67 11.516 1 97.75 90 HIS A C 1
ATOM 711 O O . HIS A 1 90 ? -0.786 3.131 12.477 1 97.75 90 HIS A O 1
ATOM 717 N N . ARG A 1 91 ? -1.481 3.041 10.352 1 97.38 91 ARG A N 1
ATOM 718 C CA . ARG A 1 91 ? -0.722 1.873 9.922 1 97.38 91 ARG A CA 1
ATOM 719 C C . ARG A 1 91 ? 0.149 2.205 8.711 1 97.38 91 ARG A C 1
ATOM 721 O O . ARG A 1 91 ? -0.288 2.908 7.801 1 97.38 91 ARG A O 1
ATOM 728 N N . CYS A 1 92 ? 1.406 1.711 8.68 1 97.12 92 CYS A N 1
ATOM 729 C CA . CYS A 1 92 ? 2.322 1.896 7.562 1 97.12 92 CYS A CA 1
ATOM 730 C C . CYS A 1 92 ? 2.246 0.719 6.598 1 97.12 92 CYS A C 1
ATOM 732 O O . CYS A 1 92 ? 2.221 -0.437 7.023 1 97.12 92 CYS A O 1
ATOM 734 N N . HIS A 1 93 ? 2.211 1.077 5.293 1 97.25 93 HIS A N 1
ATOM 735 C CA . HIS A 1 93 ? 2.023 0.034 4.293 1 97.25 93 HIS A CA 1
ATOM 736 C C . HIS A 1 93 ? 3.084 0.123 3.199 1 97.25 93 HIS A C 1
ATOM 738 O O . HIS A 1 93 ? 2.758 0.095 2.01 1 97.25 93 HIS A O 1
ATOM 744 N N . GLY A 1 94 ? 4.348 0.252 3.568 1 95.25 94 GLY A N 1
ATOM 745 C CA . GLY A 1 94 ? 5.414 0.319 2.584 1 95.25 94 GLY A CA 1
ATOM 746 C C . GLY A 1 94 ? 5.723 1.734 2.137 1 95.25 94 GLY A C 1
ATOM 747 O O . GLY A 1 94 ? 4.867 2.617 2.209 1 95.25 94 GLY A O 1
ATOM 748 N N . SER A 1 95 ? 6.957 1.947 1.667 1 96.69 95 SER A N 1
ATOM 749 C CA . SER A 1 95 ? 7.367 3.291 1.269 1 96.69 95 SER A CA 1
ATOM 750 C C . SER A 1 95 ? 8.25 3.254 0.027 1 96.69 95 SER A C 1
ATOM 752 O O . SER A 1 95 ? 8.805 2.207 -0.314 1 96.69 95 SER A O 1
ATOM 754 N N . SER A 1 96 ? 8.273 4.305 -0.718 1 97.25 96 SER A N 1
ATOM 755 C CA . SER A 1 96 ? 9.219 4.594 -1.792 1 97.25 96 SER A CA 1
ATOM 756 C C . SER A 1 96 ? 9.875 5.953 -1.598 1 97.25 96 SER A C 1
ATOM 758 O O . SER A 1 96 ? 9.258 6.887 -1.087 1 97.25 96 SER A O 1
ATOM 760 N N . THR A 1 97 ? 11.148 5.977 -1.931 1 98.44 97 THR A N 1
ATOM 761 C CA . THR A 1 97 ? 11.891 7.227 -1.772 1 98.44 97 THR A CA 1
ATOM 762 C C . THR A 1 97 ? 12.617 7.59 -3.062 1 98.44 97 THR A C 1
ATOM 764 O O . THR A 1 97 ? 13.352 6.77 -3.619 1 98.44 97 THR A O 1
ATOM 767 N N . ASP A 1 98 ? 12.352 8.797 -3.562 1 98.44 98 ASP A N 1
ATOM 768 C CA . ASP A 1 98 ? 13.18 9.453 -4.566 1 98.44 98 ASP A CA 1
ATOM 769 C C . ASP A 1 98 ? 14.219 10.359 -3.912 1 98.44 98 ASP A C 1
ATOM 771 O O . ASP A 1 98 ? 13.883 11.164 -3.041 1 98.44 98 ASP A O 1
ATOM 775 N N . ILE A 1 99 ? 15.484 10.211 -4.305 1 98.69 99 ILE A N 1
ATOM 776 C CA . ILE A 1 99 ? 16.547 11.016 -3.713 1 98.69 99 ILE A CA 1
ATOM 777 C C . ILE A 1 99 ? 17.422 11.602 -4.816 1 98.69 99 ILE A C 1
ATOM 779 O O . ILE A 1 99 ? 17.703 10.945 -5.824 1 98.69 99 ILE A O 1
ATOM 783 N N . ASN A 1 100 ? 17.797 12.836 -4.652 1 98.25 100 ASN A N 1
ATOM 784 C CA . ASN A 1 100 ? 18.672 13.422 -5.664 1 98.25 100 ASN A CA 1
ATOM 785 C C . ASN A 1 100 ? 20.078 12.828 -5.59 1 98.25 100 ASN A C 1
ATOM 787 O O . ASN A 1 100 ? 20.453 12.242 -4.574 1 98.25 100 ASN A O 1
ATOM 791 N N . ILE A 1 101 ? 20.797 13.008 -6.617 1 96.75 101 ILE A N 1
ATOM 792 C CA . ILE A 1 101 ? 22.094 12.359 -6.785 1 96.75 101 ILE A CA 1
ATOM 793 C C . ILE A 1 101 ? 23.047 12.805 -5.676 1 96.75 101 ILE A C 1
ATOM 795 O O . ILE A 1 101 ? 23.859 12.016 -5.188 1 96.75 101 ILE A O 1
ATOM 799 N N . GLU A 1 102 ? 22.906 14.023 -5.203 1 96.81 102 GLU A N 1
ATOM 800 C CA . GLU A 1 102 ? 23.781 14.586 -4.18 1 96.81 102 GLU A CA 1
ATOM 801 C C . GLU A 1 102 ? 23.469 14.008 -2.805 1 96.81 102 GLU A C 1
ATOM 803 O O . GLU A 1 102 ? 24.281 14.086 -1.889 1 96.81 102 GLU A O 1
ATOM 808 N N . GLY A 1 103 ? 22.266 13.477 -2.643 1 97.94 103 GLY A N 1
ATOM 809 C CA . GLY A 1 103 ? 21.859 12.953 -1.349 1 97.94 103 GLY A CA 1
ATOM 810 C C . GLY A 1 103 ? 21.531 14.039 -0.343 1 97.94 103 GLY A C 1
ATOM 811 O O . GLY A 1 103 ? 21.844 13.914 0.84 1 97.94 103 GLY A O 1
ATOM 812 N N . THR A 1 104 ? 20.922 15.078 -0.809 1 98.25 104 THR A N 1
ATOM 813 C CA . THR A 1 104 ? 20.656 16.203 0.075 1 98.25 104 THR A CA 1
ATOM 814 C C . THR A 1 104 ? 19.156 16.516 0.128 1 98.25 104 THR A C 1
ATOM 816 O O . THR A 1 104 ? 18.703 17.219 1.021 1 98.25 104 THR A O 1
ATOM 819 N N . ARG A 1 105 ? 18.391 16.094 -0.897 1 98.69 105 ARG A N 1
ATOM 820 C CA . ARG A 1 105 ? 16.938 16.25 -0.958 1 98.69 105 ARG A CA 1
ATOM 821 C C . ARG A 1 105 ? 16.266 14.938 -1.326 1 98.69 105 ARG A C 1
ATOM 823 O O . ARG A 1 105 ? 16.781 14.18 -2.152 1 98.69 105 ARG A O 1
ATOM 830 N N . ALA A 1 106 ? 15.164 14.719 -0.716 1 98.81 106 ALA A N 1
ATOM 831 C CA . ALA A 1 106 ? 14.438 13.484 -0.987 1 98.81 106 ALA A CA 1
ATOM 832 C C . ALA A 1 106 ? 12.938 13.68 -0.785 1 98.81 106 ALA A C 1
ATOM 834 O O . ALA A 1 106 ? 12.516 14.57 -0.044 1 98.81 106 ALA A O 1
ATOM 835 N N . VAL A 1 107 ? 12.195 12.922 -1.491 1 98.81 107 VAL A N 1
ATOM 836 C CA . VAL A 1 107 ? 10.758 12.781 -1.275 1 98.81 107 VAL A CA 1
ATOM 837 C C . VAL A 1 107 ? 10.422 11.328 -0.973 1 98.81 107 VAL A C 1
ATOM 839 O O . VAL A 1 107 ? 10.727 10.43 -1.77 1 98.81 107 VAL A O 1
ATOM 842 N N . THR A 1 108 ? 9.906 11.117 0.231 1 98.75 108 THR A N 1
ATOM 843 C CA . THR A 1 108 ? 9.445 9.789 0.618 1 98.75 108 THR A CA 1
ATOM 844 C C . THR A 1 108 ? 7.922 9.719 0.622 1 98.75 108 THR A C 1
ATOM 846 O O . THR A 1 108 ? 7.258 10.586 1.19 1 98.75 108 THR A O 1
ATOM 849 N N . LYS A 1 109 ? 7.414 8.766 -0.078 1 98.5 109 LYS A N 1
ATOM 850 C CA . LYS A 1 109 ? 5.984 8.461 -0.058 1 98.5 109 LYS A CA 1
ATOM 851 C C . LYS A 1 109 ? 5.703 7.199 0.749 1 98.5 109 LYS A C 1
ATOM 853 O O . LYS A 1 109 ? 6.211 6.125 0.425 1 98.5 109 LYS A O 1
ATOM 858 N N . LEU A 1 110 ? 4.973 7.387 1.805 1 98.56 110 LEU A N 1
ATOM 859 C CA . LEU A 1 110 ? 4.609 6.293 2.701 1 98.56 110 LEU A CA 1
ATOM 860 C C . LEU A 1 110 ? 3.135 5.941 2.561 1 98.56 110 LEU A C 1
ATOM 862 O O . LEU A 1 110 ? 2.264 6.734 2.924 1 98.56 110 LEU A O 1
ATOM 866 N N . LYS A 1 111 ? 2.891 4.734 1.955 1 98.56 111 LYS A N 1
ATOM 867 C CA . LYS A 1 111 ? 1.517 4.242 1.998 1 98.56 111 LYS A CA 1
ATOM 868 C C . LYS A 1 111 ? 1.078 3.961 3.434 1 98.56 111 LYS A C 1
ATOM 870 O O . LYS A 1 111 ? 1.811 3.334 4.199 1 98.56 111 LYS A O 1
ATOM 875 N N . ALA A 1 112 ? -0.154 4.488 3.777 1 98.25 112 ALA A N 1
ATOM 876 C CA . ALA A 1 112 ? -0.632 4.352 5.152 1 98.25 112 ALA A CA 1
ATOM 877 C C . ALA A 1 112 ? -2.154 4.262 5.195 1 98.25 112 ALA A C 1
ATOM 879 O O . ALA A 1 112 ? -2.828 4.535 4.199 1 98.25 112 ALA A O 1
ATOM 880 N N . THR A 1 113 ? -2.666 3.75 6.262 1 98.56 113 THR A N 1
ATOM 881 C CA . THR A 1 113 ? -4.074 3.84 6.629 1 98.56 113 THR A CA 1
ATOM 882 C C . THR A 1 113 ? -4.25 4.652 7.91 1 98.56 113 THR A C 1
ATOM 884 O O . THR A 1 113 ? -3.615 4.363 8.922 1 98.56 113 THR A O 1
ATOM 887 N N . ILE A 1 114 ? -5.023 5.707 7.844 1 97.81 114 ILE A N 1
ATOM 888 C CA . ILE A 1 114 ? -5.496 6.406 9.031 1 97.81 114 ILE A CA 1
ATOM 889 C C . ILE A 1 114 ? -6.707 5.676 9.609 1 97.81 114 ILE A C 1
ATOM 891 O O . ILE A 1 114 ? -7.605 5.266 8.867 1 97.81 114 ILE A O 1
ATOM 895 N N . THR A 1 115 ? -6.707 5.422 10.891 1 97.88 115 THR A N 1
ATOM 896 C CA . THR A 1 115 ? -7.867 4.859 11.57 1 97.88 115 THR A CA 1
ATOM 897 C C . THR A 1 115 ? -8.305 5.754 12.727 1 97.88 115 THR A C 1
ATOM 899 O O . THR A 1 115 ? -7.504 6.078 13.609 1 97.88 115 THR A O 1
ATOM 902 N N . GLN A 1 116 ? -9.492 6.172 12.703 1 97.12 116 GLN A N 1
ATOM 903 C CA . GLN A 1 116 ? -10.055 6.969 13.789 1 97.12 116 GLN A CA 1
ATOM 904 C C . GLN A 1 116 ? -11.305 6.309 14.367 1 97.12 116 GLN A C 1
ATOM 906 O O . GLN A 1 116 ? -12.195 5.895 13.617 1 97.12 116 GLN A O 1
ATOM 911 N N . ARG A 1 117 ? -11.328 6.203 15.719 1 96.69 11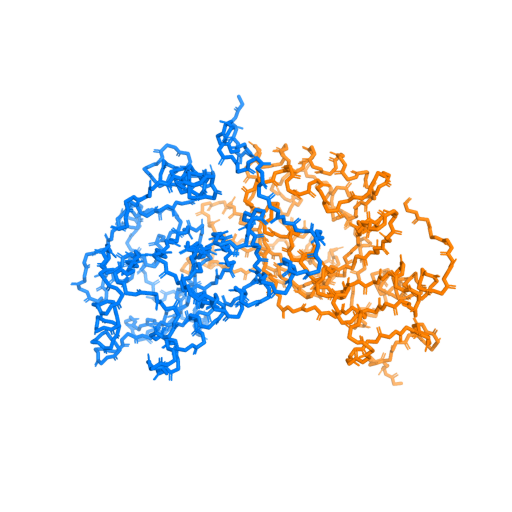7 ARG A N 1
ATOM 912 C CA . ARG A 1 117 ? -12.461 5.629 16.438 1 96.69 117 ARG A CA 1
ATOM 913 C C . ARG A 1 117 ? -13.523 6.688 16.734 1 96.69 117 ARG A C 1
ATOM 915 O O . ARG A 1 117 ? -13.195 7.781 17.203 1 96.69 117 ARG A O 1
ATOM 922 N N . PHE A 1 118 ? -14.75 6.336 16.391 1 96.31 118 PHE A N 1
ATOM 923 C CA . PHE A 1 118 ? -15.891 7.191 16.703 1 96.31 118 PHE A CA 1
ATOM 924 C C . PHE A 1 118 ? -16.906 6.453 17.578 1 96.31 118 PHE A C 1
ATOM 926 O O . PHE A 1 118 ? -16.938 5.223 17.594 1 96.31 118 PHE A O 1
ATOM 933 N N . GLN A 1 119 ? -17.625 7.223 18.297 1 93.75 119 GLN A N 1
ATOM 934 C CA . GLN A 1 119 ? -18.781 6.754 19.078 1 93.75 119 GLN A CA 1
ATOM 935 C C . GLN A 1 119 ? -20.016 7.602 18.797 1 93.75 119 GLN A C 1
ATOM 937 O O . GLN A 1 119 ? -20.047 8.789 19.109 1 93.75 119 GLN A O 1
ATOM 942 N N . VAL A 1 120 ? -21 6.973 18.156 1 93.25 120 VAL A N 1
ATOM 943 C CA . VAL A 1 120 ? -22.234 7.664 17.781 1 93.25 120 VAL A CA 1
ATOM 944 C C . VAL A 1 120 ? -23.438 6.797 18.141 1 93.25 120 VAL A C 1
ATOM 946 O O . VAL A 1 120 ? -23.516 5.637 17.719 1 93.25 120 VAL A O 1
ATOM 949 N N . GLU A 1 121 ? -24.375 7.367 18.938 1 91 121 GLU A N 1
ATOM 950 C CA . GLU A 1 121 ? -25.594 6.672 19.297 1 91 121 GLU A CA 1
ATOM 951 C C . GLU A 1 121 ? -25.297 5.297 19.891 1 91 121 GLU A C 1
ATOM 953 O O . GLU A 1 121 ? -25.938 4.309 19.531 1 91 121 GLU A O 1
ATOM 958 N N . GLY A 1 122 ? -24.281 5.184 20.609 1 91.25 122 GLY A N 1
ATOM 959 C CA . GLY A 1 122 ? -23.953 3.959 21.328 1 91.25 122 GLY A CA 1
ATOM 960 C C . GLY A 1 122 ? -23.203 2.955 20.453 1 91.25 122 GLY A C 1
ATOM 961 O O . GLY A 1 122 ? -22.938 1.833 20.891 1 91.25 122 GLY A O 1
ATOM 962 N N . VAL A 1 123 ? -22.906 3.328 19.25 1 94.62 123 VAL A N 1
ATOM 963 C CA . VAL A 1 123 ? -22.203 2.434 18.328 1 94.62 123 VAL A CA 1
ATOM 964 C C . VAL A 1 123 ? -20.766 2.889 18.172 1 94.62 123 VAL A C 1
ATOM 966 O O . VAL A 1 123 ? -20.5 4.062 17.906 1 94.62 123 VAL A O 1
ATOM 969 N N . GLU A 1 124 ? -19.891 1.917 18.422 1 95.44 124 GLU A N 1
ATOM 970 C CA . GLU A 1 124 ? -18.469 2.164 18.219 1 95.44 124 GLU A CA 1
ATOM 971 C C . GLU A 1 124 ? -18 1.648 16.859 1 95.44 124 GLU A C 1
ATOM 973 O O . GLU A 1 124 ? -18.312 0.521 16.484 1 95.44 124 GLU A O 1
ATOM 978 N N . PHE A 1 125 ? -17.297 2.561 16.109 1 96.81 125 PHE A N 1
ATOM 979 C CA . PHE A 1 125 ? -16.766 2.154 14.812 1 96.81 125 PHE A CA 1
ATOM 980 C C . PHE A 1 125 ? -15.516 2.955 14.461 1 96.81 125 PHE A C 1
ATOM 982 O O . PHE A 1 125 ? -15.289 4.035 15.016 1 96.81 125 PHE A O 1
ATOM 989 N N . ASP A 1 126 ? -14.742 2.375 13.617 1 97.56 126 ASP A N 1
ATOM 990 C CA . ASP A 1 126 ? -13.602 3.072 13.039 1 97.56 126 ASP A CA 1
ATOM 991 C C . ASP A 1 126 ? -13.906 3.531 11.609 1 97.56 126 ASP A C 1
ATOM 993 O O . ASP A 1 126 ? -14.617 2.85 10.875 1 97.56 126 ASP A O 1
ATOM 997 N N . VAL A 1 127 ? -13.43 4.73 11.32 1 98.12 127 VAL A N 1
ATOM 998 C CA . VAL A 1 127 ? -13.25 5.066 9.914 1 98.12 127 VAL A CA 1
ATOM 999 C C . VAL A 1 127 ? -11.781 4.895 9.531 1 98.12 127 VAL A C 1
ATOM 1001 O O . VAL A 1 127 ? -10.891 5.438 10.188 1 98.12 127 VAL A O 1
ATOM 1004 N N . GLU A 1 128 ? -11.586 4.059 8.461 1 98.38 128 GLU A N 1
ATOM 1005 C CA . GLU A 1 128 ? -10.234 3.838 7.938 1 98.38 128 GLU A CA 1
ATOM 1006 C C . GLU A 1 128 ? -10.062 4.484 6.566 1 98.38 128 GLU A C 1
ATOM 1008 O O . GLU A 1 128 ? -10.867 4.25 5.656 1 98.38 128 GLU A O 1
ATOM 1013 N N . ALA A 1 129 ? -9.055 5.328 6.465 1 98.25 129 ALA A N 1
ATOM 1014 C CA . ALA A 1 129 ? -8.742 6.016 5.215 1 98.25 129 ALA A CA 1
ATOM 1015 C C . ALA A 1 129 ? -7.367 5.617 4.699 1 98.25 129 ALA A C 1
ATOM 1017 O O . ALA A 1 129 ? -6.355 5.844 5.367 1 98.25 129 ALA A O 1
ATOM 1018 N N . ASP A 1 130 ? -7.352 4.961 3.514 1 98.38 130 ASP A N 1
ATOM 1019 C CA . ASP A 1 130 ? -6.086 4.711 2.834 1 98.38 130 ASP A CA 1
ATOM 1020 C C . ASP A 1 130 ? -5.523 5.996 2.23 1 98.38 130 ASP A C 1
ATOM 1022 O O . ASP A 1 130 ? -6.254 6.762 1.597 1 98.38 130 ASP A O 1
ATOM 1026 N N . CYS A 1 131 ? -4.273 6.207 2.51 1 98.06 131 CYS A N 1
ATOM 1027 C CA . CYS A 1 131 ? -3.631 7.445 2.092 1 98.06 131 CYS A CA 1
ATOM 1028 C C . CYS A 1 131 ? -2.148 7.227 1.817 1 98.06 131 CYS A C 1
ATOM 1030 O O . CYS A 1 131 ? -1.667 6.094 1.855 1 98.06 131 CYS A O 1
ATOM 1032 N N . ARG A 1 132 ? -1.469 8.266 1.335 1 98.25 132 ARG A N 1
ATOM 1033 C CA . ARG A 1 132 ? -0.016 8.328 1.217 1 98.25 132 ARG A CA 1
ATOM 1034 C C . ARG A 1 132 ? 0.53 9.602 1.846 1 98.25 132 ARG A C 1
ATOM 1036 O O . ARG A 1 132 ? 0.115 10.703 1.483 1 98.25 132 ARG A O 1
ATOM 1043 N N . PHE A 1 133 ? 1.415 9.367 2.793 1 98.25 133 PHE A N 1
ATOM 1044 C CA . PHE A 1 133 ? 2.162 10.508 3.322 1 98.25 133 PHE A CA 1
ATOM 1045 C C . PHE A 1 133 ? 3.307 10.883 2.389 1 98.25 133 PHE A C 1
ATOM 1047 O O . PHE A 1 133 ? 4.082 10.023 1.971 1 98.25 133 PHE A O 1
ATOM 1054 N N . CYS A 1 134 ? 3.346 12.125 2.08 1 98.19 134 CYS A N 1
ATOM 1055 C CA . CYS A 1 134 ? 4.422 12.641 1.241 1 98.19 134 CYS A CA 1
ATOM 1056 C C . CYS A 1 134 ? 5.34 13.562 2.035 1 98.19 134 CYS A C 1
ATOM 1058 O O . CYS A 1 134 ? 4.945 14.672 2.404 1 98.19 134 CYS A O 1
ATOM 1060 N N . PHE A 1 135 ? 6.547 13.094 2.262 1 98.56 135 PHE A N 1
ATOM 1061 C CA . PHE A 1 135 ? 7.535 13.852 3.021 1 98.56 135 PHE A CA 1
ATOM 1062 C C . PHE A 1 135 ? 8.539 14.516 2.09 1 98.56 135 PHE A C 1
ATOM 1064 O O . PHE A 1 135 ? 9.117 13.859 1.219 1 98.56 135 PHE A O 1
ATOM 1071 N N . TYR A 1 136 ? 8.766 15.789 2.287 1 98.62 136 TYR A N 1
ATOM 1072 C CA . TYR A 1 136 ? 9.859 16.5 1.645 1 98.62 136 TYR A CA 1
ATOM 1073 C C . TYR A 1 136 ? 11.023 16.703 2.613 1 98.62 136 TYR A C 1
ATOM 1075 O O . TYR A 1 136 ? 10.945 17.547 3.512 1 98.62 136 TYR A O 1
ATOM 1083 N N . PHE A 1 137 ? 12.078 15.93 2.381 1 98.75 137 PHE A N 1
ATOM 1084 C CA . PHE A 1 137 ? 13.195 15.906 3.314 1 98.75 137 PHE A CA 1
ATOM 1085 C C . PHE A 1 137 ? 14.375 16.703 2.762 1 98.75 137 PHE A C 1
ATOM 1087 O O . PHE A 1 137 ? 14.609 16.719 1.551 1 98.75 137 PHE A O 1
ATOM 1094 N N . GLU A 1 138 ? 15.109 17.266 3.65 1 98.62 138 GLU A N 1
ATOM 1095 C CA . GLU A 1 138 ? 16.375 17.938 3.363 1 98.62 138 GLU A CA 1
ATOM 1096 C C . GLU A 1 138 ? 17.453 17.516 4.344 1 98.62 138 GLU A C 1
ATOM 1098 O O . GLU A 1 138 ? 17.188 17.312 5.531 1 98.62 138 GLU A O 1
ATOM 1103 N N . LYS A 1 139 ? 18.641 17.422 3.875 1 98.44 139 LYS A N 1
ATOM 1104 C CA . LYS A 1 139 ? 19.797 17.172 4.727 1 98.44 139 LYS A CA 1
ATOM 1105 C C . LYS A 1 139 ? 20.562 18.453 5.039 1 98.44 139 LYS A C 1
ATOM 1107 O O . LYS A 1 139 ? 21.109 19.094 4.137 1 98.44 139 LYS A O 1
ATOM 1112 N N . ILE A 1 140 ? 20.531 18.828 6.207 1 97.88 140 ILE A N 1
ATOM 1113 C CA . ILE A 1 140 ? 21.234 20.016 6.648 1 97.88 140 ILE A CA 1
ATOM 1114 C C . ILE A 1 140 ? 22.328 19.641 7.641 1 97.88 140 ILE A C 1
ATOM 1116 O O . ILE A 1 140 ? 22.047 19.078 8.703 1 97.88 140 ILE A O 1
ATOM 1120 N N . GLN A 1 141 ? 23.562 19.922 7.316 1 97.06 141 GLN A N 1
ATOM 1121 C CA . GLN A 1 141 ? 24.719 19.594 8.148 1 97.06 141 GLN A CA 1
ATOM 1122 C C . GLN A 1 141 ? 24.719 18.125 8.531 1 97.06 141 GLN A C 1
ATOM 1124 O O . GLN A 1 141 ? 24.891 17.781 9.703 1 97.06 141 GLN A O 1
ATOM 1129 N N . GLY A 1 142 ? 24.312 17.375 7.656 1 97.5 142 GLY A N 1
ATOM 1130 C CA . GLY A 1 142 ? 24.422 15.93 7.789 1 97.5 142 GLY A CA 1
ATOM 1131 C C . GLY A 1 142 ? 23.219 15.297 8.438 1 97.5 142 GLY A C 1
ATOM 1132 O O . GLY A 1 142 ? 23.172 14.078 8.633 1 97.5 142 GLY A O 1
ATOM 1133 N N . ILE A 1 143 ? 22.234 16.078 8.75 1 98.25 143 ILE A N 1
ATOM 1134 C CA . ILE A 1 143 ? 21.062 15.57 9.469 1 98.25 143 ILE A CA 1
ATOM 1135 C C . ILE A 1 143 ? 19.812 15.719 8.594 1 98.25 143 ILE A C 1
ATOM 1137 O O . ILE A 1 143 ? 19.516 16.812 8.102 1 98.25 143 ILE A O 1
ATOM 1141 N N . TRP A 1 144 ? 19.109 14.547 8.367 1 98.81 144 TRP A N 1
ATOM 1142 C CA . TRP A 1 144 ? 17.859 14.578 7.629 1 98.81 144 TRP A CA 1
ATOM 1143 C C . TRP A 1 144 ? 16.719 15.102 8.5 1 98.81 144 TRP A C 1
ATOM 1145 O O . TRP A 1 144 ? 16.641 14.766 9.688 1 98.81 144 TRP A O 1
ATOM 1155 N N . GLY A 1 145 ? 15.836 15.898 7.914 1 98.75 145 GLY A N 1
ATOM 1156 C CA . GLY A 1 145 ? 14.594 16.359 8.516 1 98.75 145 GLY A CA 1
ATOM 1157 C C . GLY A 1 145 ? 13.539 16.734 7.492 1 98.75 145 GLY A C 1
ATOM 1158 O O . GLY A 1 145 ? 13.875 17.141 6.375 1 98.75 145 GLY A O 1
ATOM 1159 N N . ALA A 1 146 ? 12.344 16.672 7.863 1 98.69 146 ALA A N 1
ATOM 1160 C CA . ALA A 1 146 ? 11.25 17.062 6.98 1 98.69 146 ALA A CA 1
ATOM 1161 C C . ALA A 1 146 ? 11.094 18.578 6.926 1 98.69 146 ALA A C 1
ATOM 1163 O O . ALA A 1 146 ? 11.219 19.266 7.949 1 98.69 146 ALA A O 1
ATOM 1164 N N . ARG A 1 147 ? 10.797 19.078 5.734 1 97.88 147 ARG A N 1
ATOM 1165 C CA . ARG A 1 147 ? 10.43 20.469 5.527 1 97.88 147 ARG A CA 1
ATOM 1166 C C . ARG A 1 147 ? 8.93 20.609 5.301 1 97.88 147 ARG A C 1
ATOM 1168 O O . ARG A 1 147 ? 8.352 21.656 5.617 1 97.88 147 ARG A O 1
ATOM 1175 N N . LEU A 1 148 ? 8.375 19.656 4.766 1 97.81 148 LEU A N 1
ATOM 1176 C CA . LEU A 1 148 ? 6.957 19.656 4.414 1 97.81 148 LEU A CA 1
ATOM 1177 C C . LEU A 1 148 ? 6.391 18.234 4.445 1 97.81 148 LEU A C 1
ATOM 1179 O O . LEU A 1 148 ? 7.031 17.297 3.971 1 97.81 148 LEU A O 1
ATOM 1183 N N . VAL A 1 149 ? 5.262 18.094 5.059 1 97.88 149 VAL A N 1
ATOM 1184 C CA . VAL A 1 149 ? 4.52 16.844 5.027 1 97.88 149 VAL A CA 1
ATOM 1185 C C . VAL A 1 149 ? 3.105 17.094 4.508 1 97.88 149 VAL A C 1
ATOM 1187 O O . VAL A 1 149 ? 2.361 17.891 5.074 1 97.88 149 VAL A O 1
ATOM 1190 N N . ARG A 1 150 ? 2.779 16.406 3.379 1 96.56 150 ARG A N 1
ATOM 1191 C CA . ARG A 1 150 ? 1.465 16.453 2.748 1 96.56 150 ARG A CA 1
ATOM 1192 C C . ARG A 1 150 ? 0.896 15.047 2.584 1 96.56 150 ARG A C 1
ATOM 1194 O O . ARG A 1 150 ? 1.626 14.055 2.688 1 96.56 150 ARG A O 1
ATOM 1201 N N . TYR A 1 151 ? -0.409 15 2.301 1 95.88 151 TYR A N 1
ATOM 1202 C CA . TYR A 1 151 ? -1.053 13.688 2.219 1 95.88 151 TYR A CA 1
ATOM 1203 C C . TYR A 1 151 ? -1.911 13.586 0.965 1 95.88 151 TYR A C 1
ATOM 1205 O O . TYR A 1 151 ? -2.584 14.547 0.581 1 95.88 151 TYR A O 1
ATOM 1213 N N . TRP A 1 152 ? -1.823 12.445 0.324 1 98.06 152 TRP A N 1
ATOM 1214 C CA . TRP A 1 152 ? -2.891 12.023 -0.576 1 98.06 152 TRP A CA 1
ATOM 1215 C C . TRP A 1 152 ? -3.932 11.195 0.166 1 98.06 152 TRP A C 1
ATOM 1217 O O . TRP A 1 152 ? -3.584 10.289 0.923 1 98.06 152 TRP A O 1
ATOM 1227 N N . TYR A 1 153 ? -5.203 11.492 0.008 1 98.12 153 TYR A N 1
ATOM 1228 C CA . TYR A 1 153 ? -6.301 10.664 0.5 1 98.12 153 TYR A CA 1
ATOM 1229 C C . TYR A 1 153 ? -6.957 9.898 -0.642 1 98.12 153 TYR A C 1
ATOM 1231 O O . TYR A 1 153 ? -7.461 10.5 -1.593 1 98.12 153 TYR A O 1
ATOM 1239 N N . GLU A 1 154 ? -7.008 8.602 -0.545 1 97.81 154 GLU A N 1
ATOM 1240 C CA . GLU A 1 154 ? -7.316 7.797 -1.721 1 97.81 154 GLU A CA 1
ATOM 1241 C C . GLU A 1 154 ? -8.711 7.18 -1.619 1 97.81 154 GLU A C 1
ATOM 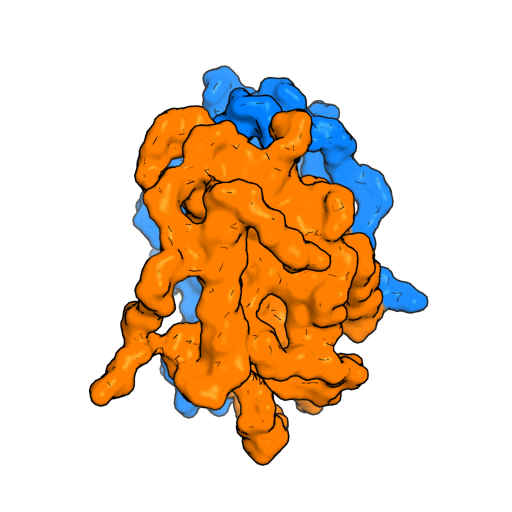1243 O O . GLU A 1 154 ? -9.5 7.27 -2.559 1 97.81 154 GLU A O 1
ATOM 1248 N N . LYS A 1 155 ? -9.062 6.57 -0.563 1 97.44 155 LYS A N 1
ATOM 1249 C CA . LYS A 1 155 ? -10.398 6.047 -0.291 1 97.44 155 LYS A CA 1
ATOM 1250 C C . LYS A 1 155 ? -10.57 5.707 1.188 1 97.44 155 LYS A C 1
ATOM 1252 O O . LYS A 1 155 ? -9.578 5.508 1.899 1 97.44 155 LYS A O 1
ATOM 1257 N N . ASP A 1 156 ? -11.836 5.688 1.652 1 98.31 156 ASP A N 1
ATOM 1258 C CA . ASP A 1 156 ? -12.078 5.379 3.059 1 98.31 156 ASP A CA 1
ATOM 1259 C C . ASP A 1 156 ? -13.352 4.562 3.23 1 98.31 156 ASP A C 1
ATOM 1261 O O . ASP A 1 156 ? -14.086 4.332 2.266 1 98.31 156 ASP A O 1
ATOM 1265 N N . LYS A 1 157 ? -13.547 4.008 4.402 1 97.94 157 LYS A N 1
ATOM 1266 C CA . LYS A 1 157 ? -14.68 3.156 4.75 1 97.94 157 LYS A CA 1
ATOM 1267 C C . LYS A 1 157 ? -14.914 3.141 6.258 1 97.94 157 LYS A C 1
ATOM 1269 O O . LYS A 1 157 ? -14.016 3.482 7.035 1 97.94 157 LYS A O 1
ATOM 1274 N N . MET A 1 158 ? -16.078 2.705 6.59 1 97.06 158 MET A N 1
ATOM 1275 C CA . MET A 1 158 ? -16.438 2.486 7.988 1 97.06 158 MET A CA 1
ATOM 1276 C C . MET A 1 158 ? -16.266 1.02 8.375 1 97.06 158 MET A C 1
ATOM 1278 O O . MET A 1 158 ? -16.594 0.128 7.59 1 97.06 158 MET A O 1
ATOM 1282 N N . ILE A 1 159 ? -15.773 0.722 9.531 1 96.81 159 ILE A N 1
ATOM 1283 C CA . ILE A 1 159 ? -15.648 -0.623 10.078 1 96.81 159 ILE A CA 1
ATOM 1284 C C . ILE A 1 159 ? -16.266 -0.667 11.477 1 96.81 159 ILE A C 1
ATOM 1286 O O . ILE A 1 159 ? -15.703 -0.114 12.43 1 96.81 159 ILE A O 1
ATOM 1290 N N . LEU A 1 160 ? -17.359 -1.402 11.625 1 95.5 160 LEU A N 1
ATOM 1291 C CA . LEU A 1 160 ? -18 -1.52 12.93 1 95.5 160 LEU A CA 1
ATOM 1292 C C . LEU A 1 160 ? -17.188 -2.414 13.859 1 95.5 160 LEU A C 1
ATOM 1294 O O . LEU A 1 160 ? -16.656 -3.441 13.422 1 95.5 160 LEU A O 1
ATOM 1298 N N . CYS A 1 161 ? -17.125 -2.02 15.07 1 92.56 161 CYS A N 1
ATOM 1299 C CA . CYS A 1 161 ? -16.516 -2.904 16.062 1 92.56 161 CYS A CA 1
ATOM 1300 C C . CYS A 1 161 ? -17.406 -4.105 16.328 1 92.56 161 CYS A C 1
ATOM 1302 O O . CYS A 1 161 ? -16.922 -5.219 16.531 1 92.56 161 CYS A O 1
ATOM 1304 N N . ASP A 1 162 ? -18.672 -3.84 16.391 1 92.12 162 ASP A N 1
ATOM 1305 C CA . ASP A 1 162 ? -19.703 -4.859 16.531 1 92.12 162 ASP A CA 1
ATOM 1306 C C . ASP A 1 162 ? -20.625 -4.887 15.312 1 92.12 162 ASP A C 1
ATOM 1308 O O . ASP A 1 162 ? -21.547 -4.078 15.203 1 92.12 162 ASP A O 1
ATOM 1312 N N . PRO A 1 163 ? -20.453 -5.848 14.422 1 90.44 163 PRO A N 1
ATOM 1313 C CA . PRO A 1 163 ? -21.203 -5.863 13.164 1 90.44 163 PRO A CA 1
ATOM 1314 C C . PRO A 1 163 ? -22.703 -6.016 13.367 1 90.44 163 PRO A C 1
ATOM 1316 O O . PRO A 1 163 ? -23.5 -5.715 12.469 1 90.44 163 PRO A O 1
ATOM 1319 N N . SER A 1 164 ? -23.078 -6.461 14.508 1 90.25 164 SER A N 1
ATOM 1320 C CA . SER A 1 164 ? -24.5 -6.652 14.766 1 90.25 164 SER A CA 1
ATOM 1321 C C . SER A 1 164 ? -25.234 -5.316 14.891 1 90.25 164 SER A C 1
ATOM 1323 O O . SER A 1 164 ? -26.469 -5.266 14.852 1 90.25 164 SER A O 1
ATOM 1325 N N . LYS A 1 165 ? -24.5 -4.188 14.914 1 89.56 165 LYS A N 1
ATOM 1326 C CA . LYS A 1 165 ? -25.094 -2.857 15.078 1 89.56 165 LYS A CA 1
ATOM 1327 C C . LYS A 1 165 ? -25.172 -2.127 13.742 1 89.56 165 LYS A C 1
ATOM 1329 O O . LYS A 1 165 ? -25.375 -0.913 13.703 1 89.56 165 LYS A O 1
ATOM 1334 N N . ALA A 1 166 ? -25.016 -2.83 12.641 1 88.81 166 ALA A N 1
ATOM 1335 C CA . ALA A 1 166 ? -24.906 -2.252 11.305 1 88.81 166 ALA A CA 1
ATOM 1336 C C . ALA A 1 166 ? -26.125 -1.386 10.984 1 88.81 166 ALA A C 1
ATOM 1338 O O . ALA A 1 166 ? -26 -0.358 10.32 1 88.81 166 ALA A O 1
ATOM 1339 N N . LEU A 1 167 ? -27.266 -1.655 11.594 1 87.25 167 LEU A N 1
ATOM 1340 C CA . LEU A 1 167 ? -28.484 -0.955 11.211 1 87.25 167 LEU A CA 1
ATOM 1341 C C . LEU A 1 167 ? -28.781 0.188 12.18 1 87.25 167 LEU A C 1
ATOM 1343 O O . LEU A 1 167 ? -29.75 0.926 12 1 87.25 167 LEU A O 1
ATOM 1347 N N . VAL A 1 168 ? -27.875 0.407 13.109 1 88.19 168 VAL A N 1
ATOM 1348 C CA . VAL A 1 168 ? -28.094 1.441 14.117 1 88.19 168 VAL A CA 1
ATOM 1349 C C . VAL A 1 168 ? -27.469 2.756 13.648 1 88.19 168 VAL A C 1
ATOM 1351 O O . VAL A 1 168 ? -28.062 3.826 13.836 1 88.19 168 VAL A O 1
ATOM 1354 N N . VAL A 1 169 ? -26.375 2.664 13.016 1 86.5 169 VAL A N 1
ATOM 1355 C CA . VAL A 1 169 ? -25.672 3.861 12.586 1 86.5 169 VAL A CA 1
ATOM 1356 C C . VAL A 1 169 ? -26.188 4.309 11.219 1 86.5 169 VAL A C 1
ATOM 1358 O O . VAL A 1 169 ? -26.219 3.516 10.273 1 86.5 169 VAL A O 1
ATOM 1361 N N . THR A 1 170 ? -26.656 5.578 11.172 1 87.62 170 THR A N 1
ATOM 1362 C CA . THR A 1 170 ? -27.141 6.109 9.898 1 87.62 170 THR A CA 1
ATOM 1363 C C . THR A 1 170 ? -26.297 7.293 9.445 1 87.62 170 THR A C 1
ATOM 1365 O O . THR A 1 170 ? -25.781 8.047 10.273 1 87.62 170 THR A O 1
ATOM 1368 N N . VAL A 1 171 ? -26.141 7.328 8.156 1 92 171 VAL A N 1
ATOM 1369 C CA . VAL A 1 171 ? -25.406 8.422 7.539 1 92 171 VAL A CA 1
ATOM 1370 C C . VAL A 1 171 ? -26.359 9.281 6.707 1 92 171 VAL A C 1
ATOM 1372 O O . VAL A 1 171 ? -27.234 8.75 6.016 1 92 171 VAL A O 1
ATOM 1375 N N . ASP A 1 172 ? -26.281 10.617 6.859 1 94.31 172 ASP A N 1
ATOM 1376 C CA . ASP A 1 172 ? -26.984 11.539 5.973 1 94.31 172 ASP A CA 1
ATOM 1377 C C . ASP A 1 172 ? -26.375 11.516 4.57 1 94.31 172 ASP A C 1
ATOM 1379 O O . ASP A 1 172 ? -25.359 12.156 4.316 1 94.31 172 ASP A O 1
ATOM 1383 N N . GLU A 1 173 ? -27.062 10.867 3.684 1 93.69 173 GLU A N 1
ATOM 1384 C CA . GLU A 1 173 ? -26.516 10.617 2.348 1 93.69 173 GLU A CA 1
ATOM 1385 C C . GLU A 1 173 ? -26.297 11.922 1.595 1 93.69 173 GLU A C 1
ATOM 1387 O O . GLU A 1 173 ? -25.328 12.047 0.829 1 93.69 173 GLU A O 1
ATOM 1392 N N . GLU A 1 174 ? -27.188 12.867 1.732 1 96.12 174 GLU A N 1
ATOM 1393 C CA . GLU A 1 174 ? -27.047 14.156 1.057 1 96.12 174 GLU A CA 1
ATOM 1394 C C . GLU A 1 174 ? -25.812 14.906 1.552 1 96.12 174 GLU A C 1
ATOM 1396 O O . GLU A 1 174 ? -25.031 15.43 0.75 1 96.12 174 GLU A O 1
ATOM 1401 N N . LYS A 1 175 ? -25.672 14.93 2.852 1 96.06 175 LYS A N 1
ATOM 1402 C CA . LYS A 1 175 ? -24.484 15.562 3.422 1 96.06 175 LYS A CA 1
ATOM 1403 C C . LYS A 1 175 ? -23.219 14.797 3.049 1 96.06 175 LYS A C 1
ATOM 1405 O O . LYS A 1 175 ? -22.203 15.406 2.672 1 96.06 175 LYS A O 1
ATOM 1410 N N . LEU A 1 176 ? -23.25 13.492 3.111 1 96.75 176 LEU A N 1
ATOM 1411 C CA . LEU A 1 176 ? -22.109 12.633 2.785 1 96.75 176 LEU A CA 1
ATOM 1412 C C . LEU A 1 176 ? -21.609 12.906 1.371 1 96.75 176 LEU A C 1
ATOM 1414 O O . LEU A 1 176 ? -20.406 12.914 1.128 1 96.75 176 LEU A O 1
ATOM 1418 N N . ALA A 1 177 ? -22.484 13.18 0.467 1 95.44 177 ALA A N 1
ATOM 1419 C CA . ALA A 1 177 ? -22.156 13.336 -0.949 1 95.44 177 ALA A CA 1
ATOM 1420 C C . ALA A 1 177 ? -21.359 14.609 -1.19 1 95.44 177 ALA A C 1
ATOM 1422 O O . ALA A 1 177 ? -20.766 14.789 -2.26 1 95.44 177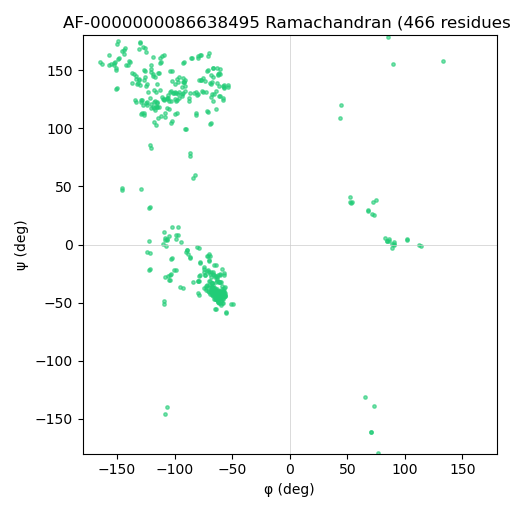 ALA A O 1
ATOM 1423 N N . THR A 1 178 ? -21.328 15.516 -0.171 1 96.44 178 THR A N 1
ATOM 1424 C CA . THR A 1 178 ? -20.656 16.797 -0.349 1 96.44 178 THR A CA 1
ATOM 1425 C C . THR A 1 178 ? -19.172 16.688 -0.03 1 96.44 178 THR A C 1
ATOM 1427 O O . THR A 1 178 ? -18.391 17.594 -0.329 1 96.44 178 THR A O 1
ATOM 1430 N N . TYR A 1 179 ? -18.75 15.594 0.536 1 97.44 179 TYR A N 1
ATOM 1431 C CA . TYR A 1 179 ? -17.359 15.438 0.949 1 97.44 179 TYR A CA 1
ATOM 1432 C C . TYR A 1 179 ? -16.531 14.773 -0.145 1 97.44 179 TYR A C 1
ATOM 1434 O O . TYR A 1 179 ? -17.078 14.055 -0.99 1 97.44 179 TYR A O 1
ATOM 1442 N N . PRO A 1 180 ? -15.195 15.016 -0.11 1 97.19 180 PRO A N 1
ATOM 1443 C CA . PRO A 1 180 ? -14.328 14.438 -1.132 1 97.19 180 PRO A CA 1
ATOM 1444 C C . PRO A 1 180 ? -14.336 12.914 -1.114 1 97.19 180 PRO A C 1
ATOM 1446 O O . PRO A 1 180 ? -14.375 12.305 -0.042 1 97.19 180 PRO A O 1
ATOM 1449 N N . PRO A 1 181 ? -14.219 12.305 -2.283 1 96.19 181 PRO A N 1
ATOM 1450 C CA . PRO A 1 181 ? -14.289 10.844 -2.357 1 96.19 181 PRO A CA 1
ATOM 1451 C C . PRO A 1 181 ? -13.141 10.164 -1.615 1 96.19 181 PRO A C 1
ATOM 1453 O O . PRO A 1 181 ? -13.297 9.031 -1.139 1 96.19 181 PRO A O 1
ATOM 1456 N N . GLY A 1 182 ? -12.023 10.766 -1.477 1 97.62 182 GLY A N 1
ATOM 1457 C CA . GLY A 1 182 ? -10.852 10.141 -0.889 1 97.62 182 GLY A CA 1
ATOM 1458 C C . GLY A 1 182 ? -10.945 9.984 0.617 1 97.62 182 GLY A C 1
ATOM 1459 O O . GLY A 1 182 ? -10.281 9.125 1.202 1 97.62 182 GLY A O 1
ATOM 1460 N N . TYR A 1 183 ? -11.711 10.82 1.298 1 98.06 183 TYR A N 1
ATOM 1461 C CA . TYR A 1 183 ? -11.883 10.781 2.746 1 98.06 183 TYR A CA 1
ATOM 1462 C C . TYR A 1 183 ? -13.305 11.188 3.135 1 98.06 183 TYR A C 1
ATOM 1464 O O . TYR A 1 183 ? -13.492 11.992 4.051 1 98.06 183 TYR A O 1
ATOM 1472 N N . ARG A 1 184 ? -14.25 10.625 2.467 1 98.06 184 ARG A N 1
ATOM 1473 C CA . ARG A 1 184 ? -15.664 10.977 2.553 1 98.06 184 ARG A CA 1
ATOM 1474 C C . ARG A 1 184 ? -16.203 10.695 3.947 1 98.06 184 ARG A C 1
ATOM 1476 O O . ARG A 1 184 ? -16.734 11.602 4.605 1 98.06 184 ARG A O 1
ATOM 1483 N N . TYR A 1 185 ? -16.078 9.5 4.449 1 98 185 TYR A N 1
ATOM 1484 C CA . TYR A 1 185 ? -16.625 9.102 5.738 1 98 185 TYR A CA 1
ATOM 1485 C C . TYR A 1 185 ? -15.828 9.727 6.883 1 98 185 TYR A C 1
ATOM 1487 O O . TYR A 1 185 ? -16.406 10.094 7.914 1 98 185 TYR A O 1
ATOM 1495 N N . LEU A 1 186 ? -14.523 9.789 6.668 1 97.69 186 LEU A N 1
ATOM 1496 C CA . LEU A 1 186 ? -13.688 10.422 7.688 1 97.69 186 LEU A CA 1
ATOM 1497 C C . LEU A 1 186 ? -14.109 11.867 7.914 1 97.69 186 LEU A C 1
ATOM 1499 O O . LEU A 1 186 ? -14.359 12.273 9.055 1 97.69 186 LEU A O 1
ATOM 1503 N N . ALA A 1 187 ? -14.203 12.641 6.797 1 97.19 187 ALA A N 1
ATOM 1504 C CA . ALA A 1 187 ? -14.609 14.039 6.879 1 97.19 187 ALA A CA 1
ATOM 1505 C C . ALA A 1 187 ? -16 14.172 7.488 1 97.19 187 ALA A C 1
ATOM 1507 O O . ALA A 1 187 ? -16.234 15.031 8.344 1 97.19 187 ALA A O 1
ATOM 1508 N N . TYR A 1 188 ? -16.938 13.305 7.105 1 97.19 188 TYR A N 1
ATOM 1509 C CA . TYR A 1 188 ? -18.312 13.336 7.582 1 97.19 188 TYR A CA 1
ATOM 1510 C C . TYR A 1 188 ? -18.359 13.195 9.102 1 97.19 188 TYR A C 1
ATOM 1512 O O . TYR A 1 188 ? -18.922 14.047 9.789 1 97.19 188 TYR A O 1
ATOM 1520 N N . TRP A 1 189 ? -17.688 12.203 9.594 1 96 189 TRP A N 1
ATOM 1521 C CA . TRP A 1 189 ? -17.828 11.906 11.016 1 96 189 TRP A CA 1
ATOM 1522 C C . TRP A 1 189 ? -17 12.859 11.859 1 96 189 TRP A C 1
ATOM 1524 O O . TRP A 1 189 ? -17.359 13.18 12.992 1 96 189 TRP A O 1
ATOM 1534 N N . GLN A 1 190 ? -15.844 13.32 11.305 1 94.5 190 GLN A N 1
ATOM 1535 C CA . GLN A 1 190 ? -15.094 14.352 12.016 1 94.5 190 GLN A CA 1
ATOM 1536 C C . GLN A 1 190 ? -15.938 15.609 12.211 1 94.5 190 GLN A C 1
ATOM 1538 O O . GLN A 1 190 ? -15.984 16.172 13.312 1 94.5 190 GLN A O 1
ATOM 1543 N N . GLU A 1 191 ? -16.641 15.992 11.18 1 94.38 191 GLU A N 1
ATOM 1544 C CA . GLU A 1 191 ? -17.453 17.203 11.312 1 94.38 191 GLU A CA 1
ATOM 1545 C C . GLU A 1 191 ? -18.656 16.969 12.227 1 94.38 191 GLU A C 1
ATOM 1547 O O . GLU A 1 191 ? -18.984 17.812 13.055 1 94.38 191 GLU A O 1
ATOM 1552 N N . VAL A 1 192 ? -19.25 15.875 12.117 1 93.31 192 VAL A N 1
ATOM 1553 C CA . VAL A 1 192 ? -20.469 15.578 12.859 1 93.31 192 VAL A CA 1
ATOM 1554 C C . VAL A 1 192 ? -20.141 15.43 14.344 1 93.31 192 VAL A C 1
ATOM 1556 O O . VAL A 1 192 ? -20.922 15.867 15.203 1 93.31 192 VAL A O 1
ATOM 1559 N N . THR A 1 193 ? -19 14.867 14.664 1 92.38 193 THR A N 1
ATOM 1560 C CA . THR A 1 193 ? -18.781 14.461 16.047 1 92.38 193 THR A CA 1
ATOM 1561 C C . THR A 1 193 ? -17.812 15.422 16.734 1 92.38 193 THR A C 1
ATOM 1563 O O . THR A 1 193 ? -17.828 15.547 17.969 1 92.38 193 THR A O 1
ATOM 1566 N N . MET A 1 194 ? -16.922 16.078 15.992 1 87.94 194 MET A N 1
ATOM 1567 C CA . MET A 1 194 ? -15.859 16.828 16.641 1 87.94 194 MET A CA 1
ATOM 1568 C C . MET A 1 194 ? -16.156 18.328 16.609 1 87.94 194 MET A C 1
ATOM 1570 O O . MET A 1 194 ? -15.516 19.109 17.297 1 87.94 194 MET A O 1
ATOM 1574 N N . GLY A 1 195 ? -17.125 18.781 15.828 1 85.38 195 GLY A N 1
ATOM 1575 C CA . GLY A 1 195 ? -17.484 20.188 15.766 1 85.38 195 GLY A CA 1
ATOM 1576 C C . GLY A 1 195 ? -16.469 21.031 15.023 1 85.38 195 GLY A C 1
ATOM 1577 O O . GLY A 1 195 ? -16.266 22.203 15.344 1 85.38 195 GLY A O 1
ATOM 1578 N N . ILE A 1 196 ? -15.75 20.406 14.156 1 86.19 196 ILE A N 1
ATOM 1579 C CA . ILE A 1 196 ? -14.742 21.125 13.383 1 86.19 196 ILE A CA 1
ATOM 1580 C C . ILE A 1 196 ? -15.164 21.203 11.922 1 86.19 196 ILE A C 1
ATOM 1582 O O . ILE A 1 196 ? -16.094 20.5 11.5 1 86.19 196 ILE A O 1
ATOM 1586 N N . LYS A 1 197 ? -14.531 22.125 11.25 1 91.19 197 LYS A N 1
ATOM 1587 C CA . LYS A 1 197 ? -14.664 22.172 9.797 1 91.19 197 LYS A CA 1
ATOM 1588 C C . LYS A 1 197 ? -13.484 21.484 9.117 1 91.19 197 LYS A C 1
ATOM 1590 O O . LYS A 1 197 ? -12.328 21.844 9.375 1 91.19 197 LYS A O 1
ATOM 1595 N N . VAL A 1 198 ? -13.734 20.516 8.281 1 93.5 198 VAL A N 1
ATOM 1596 C CA . VAL A 1 198 ? -12.688 19.766 7.602 1 93.5 198 VAL A CA 1
ATOM 1597 C C . VAL A 1 198 ? -12.367 20.422 6.262 1 93.5 198 VAL A C 1
ATOM 1599 O O . VAL A 1 198 ? -13.258 20.938 5.586 1 93.5 198 VAL A O 1
ATOM 1602 N N . LEU A 1 199 ? -11.109 20.438 5.898 1 95.25 199 LEU A N 1
ATOM 1603 C CA . LEU A 1 199 ? -10.711 20.922 4.574 1 95.25 199 LEU A CA 1
ATOM 1604 C C . LEU A 1 199 ? -11.203 19.969 3.488 1 95.25 199 LEU A C 1
ATOM 1606 O O . LEU A 1 199 ? -11.078 18.75 3.619 1 95.25 199 LEU A O 1
ATOM 1610 N N . LEU A 1 200 ? -11.703 20.531 2.422 1 96.06 200 LEU A N 1
ATOM 1611 C CA . LEU A 1 200 ? -12.328 19.703 1.395 1 96.06 200 LEU A CA 1
ATOM 1612 C C . LEU A 1 200 ? -11.43 19.609 0.164 1 96.06 200 LEU A C 1
ATOM 1614 O O . LEU A 1 200 ? -11.773 18.922 -0.806 1 96.06 200 LEU A O 1
ATOM 1618 N N . ASP A 1 201 ? -10.242 20.188 0.203 1 96.69 201 ASP A N 1
ATOM 1619 C CA . ASP A 1 201 ? -9.414 20.266 -0.998 1 96.69 201 ASP A CA 1
ATOM 1620 C C . ASP A 1 201 ? -8.062 19.594 -0.784 1 96.69 201 ASP A C 1
ATOM 1622 O O . ASP A 1 201 ? -7.047 20.031 -1.326 1 96.69 201 ASP A O 1
ATOM 1626 N N . MET A 1 202 ? -8.062 18.547 0.041 1 97 202 MET A N 1
ATOM 1627 C CA . MET A 1 202 ? -6.836 17.766 0.178 1 97 202 MET A CA 1
ATOM 1628 C C . MET A 1 202 ? -6.578 16.938 -1.074 1 97 202 MET A C 1
ATOM 1630 O O . MET A 1 202 ? -7.52 16.547 -1.771 1 97 202 MET A O 1
ATOM 1634 N N . PRO A 1 203 ? -5.277 16.688 -1.386 1 98 203 PRO A N 1
ATOM 1635 C CA . PRO A 1 203 ? -4.977 15.852 -2.551 1 98 203 PRO A CA 1
ATOM 1636 C C . PRO A 1 203 ? -5.695 14.508 -2.516 1 98 203 PRO A C 1
ATOM 1638 O O . PRO A 1 203 ? -5.777 13.875 -1.46 1 98 203 PRO A O 1
ATOM 1641 N N . GLY A 1 204 ? -6.23 14.117 -3.662 1 97.62 204 GLY A N 1
ATOM 1642 C CA . GLY A 1 204 ? -6.914 12.844 -3.795 1 97.62 204 GLY A CA 1
ATOM 1643 C C . GLY A 1 204 ? -6.125 11.828 -4.602 1 97.62 204 GLY A C 1
ATOM 1644 O O . GLY A 1 204 ? -4.906 11.719 -4.453 1 97.62 204 GLY A O 1
ATOM 1645 N N . HIS A 1 205 ? -6.77 11.023 -5.328 1 97.44 205 HIS A N 1
ATOM 1646 C CA . HIS A 1 205 ? -6.23 9.992 -6.207 1 97.44 205 HIS A CA 1
ATOM 1647 C C . HIS A 1 205 ? -6.43 10.359 -7.672 1 97.44 205 HIS A C 1
ATOM 1649 O O . HIS A 1 205 ? -7.293 11.18 -8 1 97.44 205 HIS A O 1
ATOM 1655 N N . ARG A 1 206 ? -5.648 9.656 -8.547 1 95.62 206 ARG A N 1
ATOM 1656 C CA . ARG A 1 206 ? -5.711 9.883 -9.992 1 95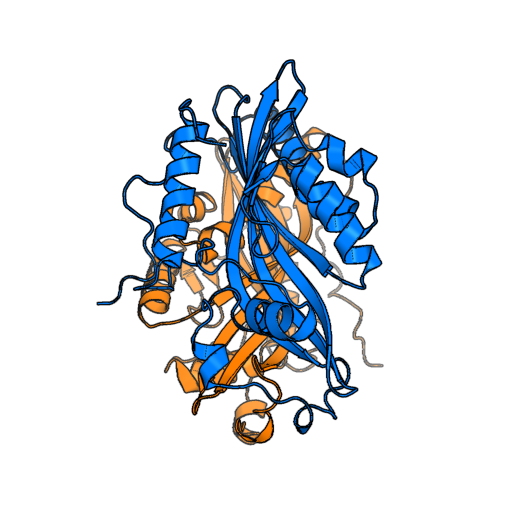.62 206 ARG A CA 1
ATOM 1657 C C . ARG A 1 206 ? -7.125 9.672 -10.516 1 95.62 206 ARG A C 1
ATOM 1659 O O . ARG A 1 206 ? -7.543 10.336 -11.469 1 95.62 206 ARG A O 1
ATOM 1666 N N . ARG A 1 207 ? -7.914 8.93 -9.875 1 96 207 ARG A N 1
ATOM 1667 C CA . ARG A 1 207 ? -9.227 8.539 -10.391 1 96 207 ARG A CA 1
ATOM 1668 C C . ARG A 1 207 ? -10.289 9.57 -10.008 1 96 207 ARG A C 1
ATOM 1670 O O . ARG A 1 207 ? -11.43 9.484 -10.453 1 96 207 ARG A O 1
ATOM 1677 N N . HIS A 1 208 ? -9.961 10.523 -9.188 1 96.81 208 HIS A N 1
ATOM 1678 C CA . HIS A 1 208 ? -10.961 11.477 -8.719 1 96.81 208 HIS A CA 1
ATOM 1679 C C . HIS A 1 208 ? -11.18 12.594 -9.734 1 96.81 208 HIS A C 1
ATOM 1681 O O . HIS A 1 208 ? -11.086 13.773 -9.391 1 96.81 208 HIS A O 1
ATOM 1687 N N . ILE A 1 209 ? -11.578 12.227 -10.891 1 95.5 209 ILE A N 1
ATOM 1688 C CA . ILE A 1 209 ? -11.734 13.117 -12.039 1 95.5 209 ILE A CA 1
ATOM 1689 C C . ILE A 1 209 ? -12.805 14.156 -11.742 1 95.5 209 ILE A C 1
ATOM 1691 O O . ILE A 1 209 ? -13.836 13.836 -11.141 1 95.5 209 ILE A O 1
ATOM 1695 N N . GLY A 1 210 ? -12.492 15.383 -12.18 1 94.31 210 GLY A N 1
ATOM 1696 C CA . GLY A 1 210 ? -13.484 16.438 -12.07 1 94.31 210 GLY A CA 1
ATOM 1697 C C . GLY A 1 210 ? -13.516 17.078 -10.695 1 94.31 210 GLY A C 1
ATOM 1698 O O . GLY A 1 210 ? -14.383 17.922 -10.414 1 94.31 210 GLY A O 1
ATOM 1699 N N . THR A 1 211 ? -12.617 16.719 -9.797 1 96.5 211 THR A N 1
ATOM 1700 C CA . THR A 1 211 ? -12.602 17.281 -8.453 1 96.5 211 THR A CA 1
ATOM 1701 C C . THR A 1 211 ? -11.359 18.141 -8.242 1 96.5 211 THR A C 1
ATOM 1703 O O . THR A 1 211 ? -10.352 17.969 -8.922 1 96.5 211 THR A O 1
ATOM 1706 N N . VAL A 1 212 ? -11.477 19.109 -7.258 1 97.62 212 VAL A N 1
ATOM 1707 C CA . VAL A 1 212 ? -10.32 19.875 -6.828 1 97.62 212 VAL A CA 1
ATOM 1708 C C . VAL A 1 212 ? -9.258 18.938 -6.246 1 97.62 212 VAL A C 1
ATOM 1710 O O . VAL A 1 212 ? -8.062 19.234 -6.316 1 97.62 212 VAL A O 1
ATOM 1713 N N . ASN A 1 213 ? -9.664 17.828 -5.75 1 98 213 ASN A N 1
ATOM 1714 C CA . ASN A 1 213 ? -8.758 16.859 -5.137 1 98 213 ASN A CA 1
ATOM 1715 C C . ASN A 1 213 ? -7.816 16.234 -6.168 1 98 213 ASN A C 1
ATOM 1717 O O . ASN A 1 213 ? -6.672 15.914 -5.852 1 98 213 ASN A O 1
ATOM 1721 N N . LEU A 1 214 ? -8.258 16.047 -7.418 1 97.69 214 LEU A N 1
ATOM 1722 C CA . LEU A 1 214 ? -7.367 15.594 -8.484 1 97.69 214 LEU A CA 1
ATOM 1723 C C . LEU A 1 214 ? -6.336 16.672 -8.812 1 97.69 214 LEU A C 1
ATOM 1725 O O . LEU A 1 214 ? -5.164 16.359 -9.047 1 97.69 214 LEU A O 1
ATOM 1729 N N . GLU A 1 215 ? -6.797 17.875 -8.875 1 97.56 215 GLU A N 1
ATOM 1730 C CA . GLU A 1 215 ? -5.859 18.969 -9.133 1 97.56 215 GLU A CA 1
ATOM 1731 C C . GLU A 1 215 ? -4.754 19.016 -8.078 1 97.56 215 GLU A C 1
ATOM 1733 O O . GLU A 1 215 ? -3.576 19.156 -8.422 1 97.56 215 GLU A O 1
ATOM 1738 N N . LYS A 1 216 ? -5.176 18.875 -6.906 1 97.44 216 LYS A N 1
ATOM 1739 C CA . LYS A 1 216 ? -4.207 18.875 -5.816 1 97.44 216 LYS A CA 1
ATOM 1740 C C . LYS A 1 216 ? -3.316 17.641 -5.867 1 97.44 216 LYS A C 1
ATOM 1742 O O . LYS A 1 216 ? -2.139 17.703 -5.508 1 97.44 216 LYS A O 1
ATOM 1747 N N . HIS A 1 217 ? -3.889 16.5 -6.199 1 98.06 217 HIS A N 1
ATOM 1748 C CA . HIS A 1 217 ? -3.1 15.305 -6.434 1 98.06 217 HIS A CA 1
ATOM 1749 C C . HIS A 1 217 ? -1.94 15.578 -7.387 1 98.06 217 HIS A C 1
ATOM 1751 O O . HIS A 1 217 ? -0.789 15.266 -7.078 1 98.06 217 HIS A O 1
ATOM 1757 N N . ASP A 1 218 ? -2.25 16.156 -8.477 1 97.75 218 ASP A N 1
ATOM 1758 C CA . ASP A 1 218 ? -1.253 16.422 -9.508 1 97.75 218 ASP A CA 1
ATOM 1759 C C . ASP A 1 218 ? -0.243 17.469 -9.039 1 97.75 218 ASP A C 1
ATOM 1761 O O . ASP A 1 218 ? 0.946 17.375 -9.352 1 97.75 218 ASP A O 1
ATOM 1765 N N . GLU A 1 219 ? -0.723 18.406 -8.305 1 96.69 219 GLU A N 1
ATOM 1766 C CA . GLU A 1 219 ? 0.145 19.453 -7.773 1 96.69 219 GLU A CA 1
ATOM 1767 C C . GLU A 1 219 ? 1.257 18.859 -6.914 1 96.69 219 GLU A C 1
ATOM 1769 O O . GLU A 1 219 ? 2.393 19.344 -6.941 1 96.69 219 GLU A O 1
ATOM 1774 N N . LEU A 1 220 ? 1.001 17.859 -6.152 1 96.44 220 LEU A N 1
ATOM 1775 C CA . LEU A 1 220 ? 2.004 17.266 -5.273 1 96.44 220 LEU A CA 1
ATOM 1776 C C . LEU A 1 220 ? 3.107 16.594 -6.086 1 96.44 220 LEU A C 1
ATOM 1778 O O . LEU A 1 220 ? 4.266 16.578 -5.668 1 96.44 220 LEU A O 1
ATOM 1782 N N . TYR A 1 221 ? 2.777 16.016 -7.199 1 97.56 221 TYR A N 1
ATOM 1783 C CA . TYR A 1 221 ? 3.799 15.43 -8.062 1 97.56 221 TYR A CA 1
ATOM 1784 C C . TYR A 1 221 ? 4.711 16.516 -8.633 1 97.56 221 TYR A C 1
ATOM 1786 O O . TYR A 1 221 ? 5.934 16.344 -8.672 1 97.56 221 TYR A O 1
ATOM 1794 N N . TRP A 1 222 ? 4.109 17.625 -9.062 1 97.5 222 TRP A N 1
ATOM 1795 C CA . TRP A 1 222 ? 4.91 18.734 -9.562 1 97.5 222 TRP A CA 1
ATOM 1796 C C . TRP A 1 222 ? 5.809 19.297 -8.461 1 97.5 222 TRP A C 1
ATOM 1798 O O . TRP A 1 222 ? 6.973 19.625 -8.711 1 97.5 222 TRP A O 1
ATOM 1808 N N . LEU A 1 223 ? 5.281 19.406 -7.32 1 97.31 223 LEU A N 1
ATOM 1809 C CA . LEU A 1 223 ? 6.047 19.906 -6.18 1 97.31 223 LEU A CA 1
ATOM 1810 C C . LEU A 1 223 ? 7.234 19 -5.883 1 97.31 223 LEU A C 1
ATOM 1812 O O . LEU A 1 223 ? 8.336 19.469 -5.621 1 97.31 223 LEU A O 1
ATOM 1816 N N . ALA A 1 224 ? 7.016 17.719 -5.926 1 97.56 224 ALA A N 1
ATOM 1817 C CA . ALA A 1 224 ? 8.078 16.75 -5.691 1 97.56 224 ALA A CA 1
ATOM 1818 C C . ALA A 1 224 ? 9.203 16.906 -6.715 1 97.56 224 ALA A C 1
ATOM 1820 O O . ALA A 1 224 ? 10.383 16.875 -6.363 1 97.56 224 ALA A O 1
ATOM 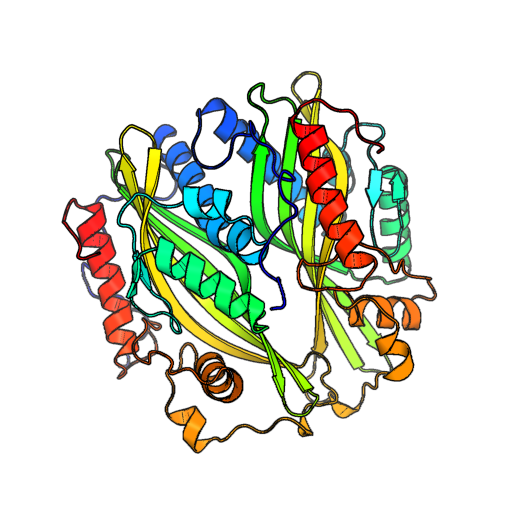1821 N N . LYS A 1 225 ? 8.797 17.062 -7.918 1 97.56 225 LYS A N 1
ATOM 1822 C CA . LYS A 1 225 ? 9.789 17.25 -8.969 1 97.56 225 LYS A CA 1
ATOM 1823 C C . LYS A 1 225 ? 10.602 18.516 -8.734 1 97.56 225 LYS A C 1
ATOM 1825 O O . LYS A 1 225 ? 11.836 18.484 -8.781 1 97.56 225 LYS A O 1
ATOM 1830 N N . THR A 1 226 ? 9.898 19.578 -8.492 1 97.75 226 THR A N 1
ATOM 1831 C CA . THR A 1 226 ? 10.578 20.844 -8.242 1 97.75 226 THR A CA 1
ATOM 1832 C C . THR A 1 226 ? 11.562 20.719 -7.086 1 97.75 226 THR A C 1
ATOM 1834 O O . THR A 1 226 ? 12.719 21.141 -7.191 1 97.75 226 THR A O 1
ATOM 1837 N N . TRP A 1 227 ? 11.164 20.078 -6.027 1 97.94 227 TRP A N 1
ATOM 1838 C CA . TRP A 1 227 ? 11.977 19.891 -4.832 1 97.94 227 TRP A CA 1
ATOM 1839 C C . TRP A 1 227 ? 13.234 19.094 -5.141 1 97.94 227 TRP A C 1
ATOM 1841 O O . TRP A 1 227 ? 14.344 19.531 -4.832 1 97.94 227 TRP A O 1
ATOM 1851 N N . LEU A 1 228 ? 13.078 17.984 -5.812 1 98.12 228 LEU A N 1
ATOM 1852 C CA . LEU A 1 228 ? 14.164 17.047 -6.059 1 98.12 228 LEU A CA 1
ATOM 1853 C C . LEU A 1 228 ? 15.148 17.609 -7.082 1 98.12 228 LEU A C 1
ATOM 1855 O O . LEU A 1 228 ? 16.328 17.234 -7.098 1 98.12 228 LEU A O 1
ATOM 1859 N N . GLU A 1 229 ? 14.688 18.516 -7.871 1 96.81 229 GLU A N 1
ATOM 1860 C CA . GLU A 1 229 ? 15.539 19.078 -8.914 1 96.81 229 GLU A CA 1
ATOM 1861 C C . GLU A 1 229 ? 16.125 20.406 -8.469 1 96.81 229 GLU A C 1
ATOM 1863 O O . GLU A 1 229 ? 16.656 21.156 -9.297 1 96.81 229 GLU A O 1
ATOM 1868 N N . GLY A 1 230 ? 15.953 20.766 -7.246 1 95.12 230 GLY A N 1
ATOM 1869 C CA . GLY A 1 230 ? 16.688 21.859 -6.648 1 95.12 230 GLY A CA 1
ATOM 1870 C C . GLY A 1 230 ? 15.875 23.141 -6.543 1 95.12 230 GLY A C 1
ATOM 1871 O O . GLY A 1 230 ? 16.391 24.172 -6.117 1 95.12 230 GLY A O 1
ATOM 1872 N N . GLY A 1 231 ? 14.602 23.031 -6.914 1 94.56 231 GLY A N 1
ATOM 1873 C CA . GLY A 1 231 ? 13.75 24.203 -6.797 1 94.56 231 GLY A CA 1
ATOM 1874 C C . GLY A 1 231 ? 13.289 24.453 -5.379 1 94.56 231 GLY A C 1
ATOM 1875 O O . GLY A 1 231 ? 13.406 23.594 -4.512 1 94.56 231 GLY A O 1
ATOM 1876 N N . GLN A 1 232 ? 12.828 25.672 -5.199 1 93 232 GLN A N 1
ATOM 1877 C CA . GLN A 1 232 ? 12.227 26.031 -3.922 1 93 232 GLN A CA 1
ATOM 1878 C C . GLN A 1 232 ? 10.719 25.797 -3.932 1 93 232 GLN A C 1
ATOM 1880 O O . GLN A 1 232 ? 10.062 25.984 -4.961 1 93 232 GLN A O 1
ATOM 1885 N N . ILE A 1 233 ? 10.32 25.297 -2.818 1 90.94 233 ILE A N 1
ATOM 1886 C CA . ILE A 1 233 ? 8.883 25.078 -2.713 1 90.94 233 ILE A CA 1
ATOM 1887 C C . ILE A 1 233 ? 8.32 25.906 -1.557 1 90.94 233 ILE A C 1
ATOM 1889 O O . ILE A 1 233 ? 9.047 26.266 -0.632 1 90.94 233 ILE A O 1
ATOM 1893 N N . GLU A 1 234 ? 7.039 26.344 -1.833 1 84.38 234 GLU A N 1
ATOM 1894 C CA . GLU A 1 234 ? 6.371 27.016 -0.724 1 84.38 234 GLU A CA 1
ATOM 1895 C C . GLU A 1 23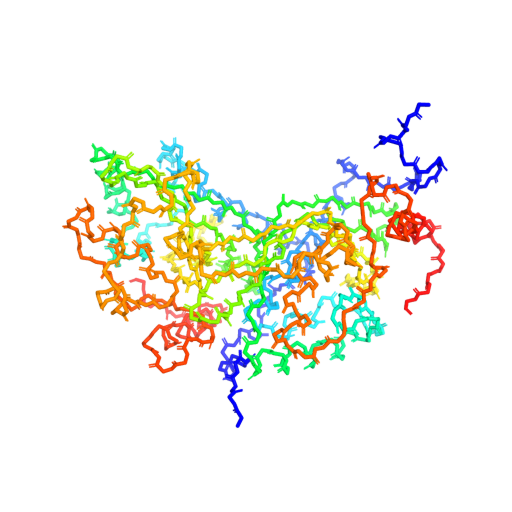4 ? 6 26.031 0.381 1 84.38 234 GLU A C 1
ATOM 1897 O O . GLU A 1 234 ? 5.254 25.078 0.145 1 84.38 234 GLU A O 1
ATOM 1902 N N . VAL A 1 235 ? 6.66 26.219 1.533 1 77.69 235 VAL A N 1
ATOM 1903 C CA . VAL A 1 235 ? 6.363 25.375 2.689 1 77.69 235 VAL A CA 1
ATOM 1904 C C . VAL A 1 235 ? 5.293 26.047 3.553 1 77.69 235 VAL A C 1
ATOM 1906 O O . VAL A 1 235 ? 5.215 27.281 3.615 1 77.69 235 VAL A O 1
ATOM 1909 N N . MET B 1 1 ? -3.971 -37.812 11.375 1 66.62 1 MET B N 1
ATOM 1910 C CA . MET B 1 1 ? -4.027 -36.469 11.977 1 66.62 1 MET B CA 1
ATOM 1911 C C . MET B 1 1 ? -3.732 -35.406 10.938 1 66.62 1 MET B C 1
ATOM 1913 O O . MET B 1 1 ? -2.891 -35.594 10.055 1 66.62 1 MET B O 1
ATOM 1917 N N . VAL B 1 2 ? -4.66 -34.531 10.844 1 84.56 2 VAL B N 1
ATOM 1918 C CA . VAL B 1 2 ? -4.52 -33.531 9.812 1 84.56 2 VAL B CA 1
ATOM 1919 C C . VAL B 1 2 ? -3.287 -32.656 10.086 1 84.56 2 VAL B C 1
ATOM 1921 O O . VAL B 1 2 ? -3.074 -32.219 11.219 1 84.56 2 VAL B O 1
ATOM 1924 N N . ASP B 1 3 ? -2.279 -32.688 9.188 1 90.56 3 ASP B N 1
ATOM 1925 C CA . ASP B 1 3 ? -1.072 -31.859 9.281 1 90.56 3 ASP B CA 1
ATOM 1926 C C . ASP B 1 3 ? -1.247 -30.531 8.562 1 90.56 3 ASP B C 1
ATOM 1928 O O . ASP B 1 3 ? -1.127 -30.453 7.336 1 90.56 3 ASP B O 1
ATOM 1932 N N . LEU B 1 4 ? -1.527 -29.562 9.328 1 91.81 4 LEU B N 1
ATOM 1933 C CA . LEU B 1 4 ? -1.769 -28.234 8.766 1 91.81 4 LEU B CA 1
ATOM 1934 C C . LEU B 1 4 ? -0.578 -27.312 9.008 1 91.81 4 LEU B C 1
ATOM 1936 O O . LEU B 1 4 ? -0.637 -26.125 8.703 1 91.81 4 LEU B O 1
ATOM 1940 N N . HIS B 1 5 ? 0.526 -27.781 9.523 1 91.94 5 HIS B N 1
ATOM 1941 C CA . HIS B 1 5 ? 1.599 -26.891 9.945 1 91.94 5 HIS B CA 1
ATOM 1942 C C . HIS B 1 5 ? 2.898 -27.203 9.211 1 91.94 5 HIS B C 1
ATOM 1944 O O . HIS B 1 5 ? 3.879 -26.469 9.336 1 91.94 5 HIS B O 1
ATOM 1950 N N . SER B 1 6 ? 2.963 -28.219 8.461 1 92.75 6 SER B N 1
ATOM 1951 C CA . SER B 1 6 ? 4.23 -28.625 7.867 1 92.75 6 SER B CA 1
ATOM 1952 C C . SER B 1 6 ? 4.305 -28.234 6.395 1 92.75 6 SER B C 1
ATOM 1954 O O . SER B 1 6 ? 3.369 -28.484 5.633 1 92.75 6 SER B O 1
ATOM 1956 N N . LEU B 1 7 ? 5.461 -27.609 6.051 1 94.75 7 LEU B N 1
ATOM 1957 C CA . LEU B 1 7 ? 5.781 -27.5 4.633 1 94.75 7 LEU B CA 1
ATOM 1958 C C . LEU B 1 7 ? 6.359 -28.812 4.109 1 94.75 7 LEU B C 1
ATOM 1960 O O . LEU B 1 7 ? 6.797 -29.656 4.895 1 94.75 7 LEU B O 1
ATOM 1964 N N . PRO B 1 8 ? 6.34 -28.969 2.723 1 93.69 8 PRO B N 1
ATOM 1965 C CA . PRO B 1 8 ? 6.961 -30.203 2.219 1 93.69 8 PRO B CA 1
ATOM 1966 C C . PRO B 1 8 ? 8.414 -30.344 2.66 1 93.69 8 PRO B C 1
ATOM 1968 O O . PRO B 1 8 ? 9.188 -29.391 2.59 1 93.69 8 PRO B O 1
ATOM 1971 N N . ALA B 1 9 ? 8.773 -31.531 3.105 1 94.69 9 ALA B N 1
ATOM 1972 C CA . ALA B 1 9 ? 10.133 -31.781 3.58 1 94.69 9 ALA B CA 1
ATOM 1973 C C . ALA B 1 9 ? 11.164 -31.469 2.496 1 94.69 9 ALA B C 1
ATOM 1975 O O . ALA B 1 9 ? 11.023 -31.906 1.354 1 94.69 9 ALA B O 1
ATOM 1976 N N . GLY B 1 10 ? 12.188 -30.578 2.824 1 95 10 GLY B N 1
ATOM 1977 C CA . GLY B 1 10 ? 13.273 -30.25 1.914 1 95 10 GLY B CA 1
ATOM 1978 C C . GLY B 1 10 ? 12.961 -29.078 1.007 1 95 10 GLY B C 1
ATOM 1979 O O . GLY B 1 10 ? 13.789 -28.688 0.184 1 95 10 GLY B O 1
ATOM 1980 N N . SER B 1 11 ? 11.781 -28.484 1.135 1 94.19 11 SER B N 1
ATOM 1981 C CA . SER B 1 11 ? 11.328 -27.453 0.203 1 94.19 11 SER B CA 1
ATOM 1982 C C . SER B 1 11 ? 11.969 -26.109 0.512 1 94.19 11 SER B C 1
ATOM 1984 O O . SER B 1 11 ? 11.812 -25.156 -0.251 1 94.19 11 SER B O 1
ATOM 1986 N N . ARG B 1 12 ? 12.75 -26.016 1.543 1 92.56 12 ARG B N 1
ATOM 1987 C CA . ARG B 1 12 ? 13.375 -24.75 1.918 1 92.56 12 ARG B CA 1
ATOM 1988 C C . ARG B 1 12 ? 14.805 -24.672 1.388 1 92.56 12 ARG B C 1
ATOM 1990 O O . ARG B 1 12 ? 15.523 -25.672 1.374 1 92.56 12 ARG B O 1
ATOM 1997 N N . PRO B 1 13 ? 15.18 -23.438 0.943 1 93.69 13 PRO B N 1
ATOM 1998 C CA . PRO B 1 13 ? 16.578 -23.297 0.514 1 93.69 13 PRO B CA 1
ATOM 1999 C C . PRO B 1 13 ? 17.562 -23.469 1.662 1 93.69 13 PRO B C 1
ATOM 2001 O O . PRO B 1 13 ? 17.5 -22.734 2.65 1 93.69 13 PRO B O 1
ATOM 2004 N N . ASP B 1 14 ? 18.547 -24.312 1.454 1 91.06 14 ASP B N 1
ATOM 2005 C CA . ASP B 1 14 ? 19.422 -24.719 2.541 1 91.06 14 ASP B CA 1
ATOM 2006 C C . ASP B 1 14 ? 20.547 -23.688 2.75 1 91.06 14 ASP B C 1
ATOM 2008 O O . ASP B 1 14 ? 21 -23.484 3.875 1 91.06 14 ASP B O 1
ATOM 2012 N N . THR B 1 15 ? 20.953 -23.078 1.686 1 92 15 THR B N 1
ATOM 2013 C CA . THR B 1 15 ? 22.172 -22.281 1.771 1 92 15 THR B CA 1
ATOM 2014 C C . THR B 1 15 ? 21.844 -20.797 1.732 1 92 15 THR B C 1
ATOM 2016 O O . THR B 1 15 ? 22.75 -19.953 1.788 1 92 15 THR B O 1
ATOM 2019 N N . ALA B 1 16 ? 20.609 -20.469 1.617 1 95.38 16 ALA B N 1
ATOM 2020 C CA . ALA B 1 16 ? 20.234 -19.062 1.526 1 95.38 16 ALA B CA 1
ATOM 2021 C C . ALA B 1 16 ? 20.531 -18.328 2.836 1 95.38 16 ALA B C 1
ATOM 2023 O O . ALA B 1 16 ? 20.406 -18.922 3.916 1 95.38 16 ALA B O 1
ATOM 2024 N N . ILE B 1 17 ? 20.938 -17.094 2.719 1 95.38 17 ILE B N 1
ATOM 2025 C CA . ILE B 1 17 ? 21.156 -16.25 3.883 1 95.38 17 ILE B CA 1
ATOM 2026 C C . ILE B 1 17 ? 19.953 -15.336 4.105 1 95.38 17 ILE B C 1
ATOM 2028 O O . ILE B 1 17 ? 19.406 -14.773 3.15 1 95.38 17 ILE B O 1
ATOM 2032 N N . ARG B 1 18 ? 19.531 -15.367 5.332 1 93.62 18 ARG B N 1
ATOM 2033 C CA . ARG B 1 18 ? 18.438 -14.5 5.773 1 93.62 18 ARG B CA 1
ATOM 2034 C C . ARG B 1 18 ? 18.672 -14.008 7.199 1 93.62 18 ARG B C 1
ATOM 2036 O O . ARG B 1 18 ? 19.5 -14.555 7.918 1 93.62 18 ARG B O 1
ATOM 2043 N N . ASN B 1 19 ? 18.016 -13.164 7.652 1 89.56 19 ASN B N 1
ATOM 2044 C CA . ASN B 1 19 ? 18.156 -12.68 9.016 1 89.56 19 ASN B CA 1
ATOM 2045 C C . ASN B 1 19 ? 19.609 -12.5 9.414 1 89.56 19 ASN B C 1
ATOM 2047 O O . ASN B 1 19 ? 20.312 -13.477 9.695 1 89.56 19 ASN B O 1
ATOM 2051 N N . ASN B 1 20 ? 20.109 -11.328 9.562 1 93.88 20 ASN B N 1
ATOM 2052 C CA . ASN B 1 20 ? 21.5 -11.039 9.898 1 93.88 20 ASN B CA 1
ATOM 2053 C C . ASN B 1 20 ? 22.422 -11.289 8.719 1 93.88 20 ASN B C 1
ATOM 2055 O O . ASN B 1 20 ? 22.125 -10.906 7.59 1 93.88 20 ASN B O 1
ATOM 2059 N N . GLY B 1 21 ? 23.625 -11.883 8.859 1 91.38 21 GLY B N 1
ATOM 2060 C CA . GLY B 1 21 ? 24.578 -12.094 7.781 1 91.38 21 GLY B CA 1
ATOM 2061 C C . GLY B 1 21 ? 25.484 -10.891 7.539 1 91.38 21 GLY B C 1
ATOM 2062 O O . GLY B 1 21 ? 25.406 -9.898 8.266 1 91.38 21 GLY B O 1
ATOM 2063 N N . PRO B 1 22 ? 26.359 -11.102 6.59 1 95.25 22 PRO B N 1
ATOM 2064 C CA . PRO B 1 22 ? 27.297 -10.016 6.328 1 95.25 22 PRO B CA 1
ATOM 2065 C C . PRO B 1 22 ? 26.609 -8.727 5.902 1 95.25 22 PRO B C 1
ATOM 2067 O O . PRO B 1 22 ? 25.578 -8.773 5.211 1 95.25 22 PRO B O 1
ATOM 2070 N N . ASP B 1 23 ? 27.219 -7.586 6.199 1 95.31 23 ASP B N 1
ATOM 2071 C CA . ASP B 1 23 ? 26.656 -6.27 5.926 1 95.31 23 ASP B CA 1
ATOM 2072 C C . ASP B 1 23 ? 26.312 -6.109 4.445 1 95.31 23 ASP B C 1
ATOM 2074 O O . ASP B 1 23 ? 25.297 -5.523 4.09 1 95.31 23 ASP B O 1
ATOM 2078 N N . ARG B 1 24 ? 27.203 -6.598 3.633 1 95.44 24 ARG B N 1
ATOM 2079 C CA . ARG B 1 24 ? 26.984 -6.457 2.195 1 95.44 24 ARG B CA 1
ATOM 2080 C C . ARG B 1 24 ? 25.672 -7.086 1.771 1 95.44 24 ARG B C 1
ATOM 2082 O O . ARG B 1 24 ? 24.953 -6.531 0.933 1 95.44 24 ARG B O 1
ATOM 2089 N N . LEU B 1 25 ? 25.328 -8.25 2.328 1 96.75 25 LEU B N 1
ATOM 2090 C CA . LEU B 1 25 ? 24.094 -8.922 1.945 1 96.75 25 LEU B CA 1
ATOM 2091 C C . LEU B 1 25 ? 22.891 -8.266 2.611 1 96.75 25 LEU B C 1
ATOM 2093 O O . LEU B 1 25 ? 21.781 -8.32 2.082 1 96.75 25 LEU B O 1
ATOM 2097 N N . VAL B 1 26 ? 23.156 -7.645 3.76 1 96.5 26 VAL B N 1
ATOM 2098 C CA . VAL B 1 26 ? 22.094 -6.863 4.379 1 96.5 26 VAL B CA 1
ATOM 2099 C C . VAL B 1 26 ? 21.719 -5.691 3.473 1 96.5 26 VAL B C 1
ATOM 2101 O O . VAL B 1 26 ? 20.531 -5.426 3.25 1 96.5 26 VAL B O 1
ATOM 2104 N N . LEU B 1 27 ? 22.672 -5.035 2.939 1 96.81 27 LEU B N 1
ATOM 2105 C CA . LEU B 1 27 ? 22.438 -3.914 2.041 1 96.81 27 LEU B CA 1
ATOM 2106 C C . LEU B 1 27 ? 21.719 -4.379 0.772 1 96.81 27 LEU B C 1
ATOM 2108 O O . LEU B 1 27 ? 20.828 -3.693 0.272 1 96.81 27 LEU B O 1
ATOM 2112 N N . GLU B 1 28 ? 22.141 -5.547 0.273 1 97.69 28 GLU B N 1
ATOM 2113 C CA . GLU B 1 28 ? 21.453 -6.102 -0.891 1 97.69 28 GLU B CA 1
ATOM 2114 C C . GLU B 1 28 ? 19.984 -6.387 -0.583 1 97.69 28 GLU B C 1
ATOM 2116 O O . GLU B 1 28 ? 19.109 -6.082 -1.394 1 97.69 28 GLU B O 1
ATOM 2121 N N . ARG B 1 29 ? 19.734 -6.902 0.58 1 97.94 29 ARG B N 1
ATOM 2122 C CA . ARG B 1 29 ? 18.359 -7.23 0.948 1 97.94 29 ARG B CA 1
ATOM 2123 C C . ARG B 1 29 ? 17.531 -5.965 1.149 1 97.94 29 ARG B C 1
ATOM 2125 O O . ARG B 1 29 ? 16.312 -5.977 0.947 1 97.94 29 ARG B O 1
ATOM 2132 N N . LEU B 1 30 ? 18.172 -4.879 1.48 1 97.12 30 LEU B N 1
ATOM 2133 C CA . LEU B 1 30 ? 17.453 -3.609 1.562 1 97.12 30 LEU B CA 1
ATOM 2134 C C . LEU B 1 30 ? 17.031 -3.135 0.175 1 97.12 30 LEU B C 1
ATOM 2136 O O . LEU B 1 30 ? 15.922 -2.637 -0.001 1 97.12 30 LEU B O 1
ATOM 2140 N N . LYS B 1 31 ? 17.906 -3.244 -0.798 1 98.06 31 LYS B N 1
ATOM 2141 C CA . LYS B 1 31 ? 17.531 -2.922 -2.172 1 98.06 31 LYS B CA 1
ATOM 2142 C C . LYS B 1 31 ? 16.344 -3.76 -2.629 1 98.06 31 LYS B C 1
ATOM 2144 O O . LYS B 1 31 ? 15.422 -3.242 -3.268 1 98.06 31 LYS B O 1
ATOM 2149 N N . LEU B 1 32 ? 16.406 -5.035 -2.26 1 98.56 32 LEU B N 1
ATOM 2150 C CA . LEU B 1 32 ? 15.344 -5.957 -2.666 1 98.56 32 LEU B CA 1
ATOM 2151 C C . LEU B 1 32 ? 14.023 -5.605 -1.989 1 98.56 32 LEU B C 1
ATOM 2153 O O . LEU B 1 32 ? 12.961 -5.703 -2.605 1 98.56 32 LEU B O 1
ATOM 2157 N N . ARG B 1 33 ? 14.109 -5.191 -0.742 1 97.88 33 ARG B N 1
ATOM 2158 C CA . ARG B 1 33 ? 12.906 -4.73 -0.052 1 97.88 33 ARG B CA 1
ATOM 2159 C C . ARG B 1 33 ? 12.297 -3.521 -0.754 1 97.88 33 ARG B C 1
ATOM 2161 O O . ARG B 1 33 ? 11.086 -3.441 -0.928 1 97.88 33 ARG B O 1
ATOM 2168 N N . GLU B 1 34 ? 13.117 -2.59 -1.157 1 97.56 34 GLU B N 1
ATOM 2169 C CA . GLU B 1 34 ? 12.641 -1.404 -1.864 1 97.56 34 GLU B CA 1
ATOM 2170 C C . GLU B 1 34 ? 11.961 -1.782 -3.18 1 97.56 34 GLU B C 1
ATOM 2172 O O . GLU B 1 34 ? 10.922 -1.226 -3.529 1 97.56 34 GLU B O 1
ATOM 2177 N N . LEU B 1 35 ? 12.562 -2.709 -3.865 1 98.44 35 LEU B N 1
ATOM 2178 C CA . LEU B 1 35 ? 11.961 -3.17 -5.113 1 98.44 35 LEU B CA 1
ATOM 2179 C C . LEU B 1 35 ? 10.609 -3.822 -4.859 1 98.44 35 LEU B C 1
ATOM 2181 O O . LEU B 1 35 ? 9.633 -3.535 -5.559 1 98.44 35 LEU B O 1
ATOM 2185 N N . ALA B 1 36 ? 10.555 -4.641 -3.859 1 98.56 36 ALA B N 1
ATOM 2186 C CA . ALA B 1 36 ? 9.312 -5.344 -3.547 1 98.56 36 ALA B CA 1
ATOM 2187 C C . ALA B 1 36 ? 8.219 -4.367 -3.125 1 98.56 36 ALA B C 1
ATOM 2189 O O . ALA B 1 36 ? 7.094 -4.434 -3.619 1 98.56 36 ALA B O 1
ATOM 2190 N N . GLU B 1 37 ? 8.547 -3.461 -2.252 1 98.19 37 GLU B N 1
ATOM 2191 C CA . GLU B 1 37 ? 7.574 -2.471 -1.803 1 98.19 37 GLU B CA 1
ATOM 2192 C C . GLU B 1 37 ? 7.25 -1.473 -2.912 1 98.19 37 GLU B C 1
ATOM 2194 O O . GLU B 1 37 ? 6.203 -0.819 -2.879 1 98.19 37 GLU B O 1
ATOM 2199 N N . GLY B 1 38 ? 8.148 -1.316 -3.84 1 97.81 38 GLY B N 1
ATOM 2200 C CA . GLY B 1 38 ? 7.891 -0.478 -5 1 97.81 38 GLY B CA 1
ATOM 2201 C C . GLY B 1 38 ? 6.719 -0.961 -5.836 1 97.81 38 GLY B C 1
ATOM 2202 O O . GLY B 1 38 ? 6.016 -0.157 -6.449 1 97.81 38 GLY B O 1
ATOM 2203 N N . TRP B 1 39 ? 6.516 -2.287 -5.871 1 97 39 TRP B N 1
ATOM 2204 C CA . TRP B 1 39 ? 5.434 -2.852 -6.672 1 97 39 TRP B CA 1
ATOM 2205 C C . TRP B 1 39 ? 4.094 -2.234 -6.293 1 97 39 TRP B C 1
ATOM 2207 O O . TRP B 1 39 ? 3.459 -1.561 -7.109 1 97 39 TRP B O 1
ATOM 2217 N N . PRO B 1 40 ? 3.594 -2.287 -5.051 1 97.62 40 PRO B N 1
ATOM 2218 C CA . PRO B 1 40 ? 2.326 -1.648 -4.691 1 97.62 40 PRO B CA 1
ATOM 2219 C C . PRO B 1 40 ? 2.381 -0.126 -4.793 1 97.62 40 PRO B C 1
ATOM 2221 O O . PRO B 1 40 ? 1.425 0.501 -5.258 1 97.62 40 PRO B O 1
ATOM 2224 N N . ALA B 1 41 ? 3.471 0.456 -4.391 1 97.19 41 ALA B N 1
ATOM 2225 C CA . ALA B 1 41 ? 3.582 1.911 -4.34 1 97.19 41 ALA B CA 1
ATOM 2226 C C . ALA B 1 41 ? 3.434 2.52 -5.73 1 97.19 41 ALA B C 1
ATOM 2228 O O . ALA B 1 41 ? 2.67 3.469 -5.922 1 97.19 41 ALA B O 1
ATOM 2229 N N . TYR B 1 42 ? 4.141 1.979 -6.699 1 97.94 42 TYR B N 1
ATOM 2230 C CA . TYR B 1 42 ? 4.184 2.559 -8.039 1 97.94 42 TYR B CA 1
ATOM 2231 C C . TYR B 1 42 ? 2.941 2.184 -8.836 1 97.94 42 TYR B C 1
ATOM 2233 O O . TYR B 1 42 ? 2.344 3.033 -9.5 1 97.94 42 TYR B O 1
ATOM 2241 N N . ARG B 1 43 ? 2.496 0.937 -8.742 1 97.38 43 ARG B N 1
ATOM 2242 C CA . ARG B 1 43 ? 1.323 0.501 -9.492 1 97.38 43 ARG B CA 1
ATOM 2243 C C . ARG B 1 43 ? 0.075 1.252 -9.047 1 97.38 43 ARG B C 1
ATOM 2245 O O . ARG B 1 43 ? -0.656 1.803 -9.867 1 97.38 43 ARG B O 1
ATOM 2252 N N . ASP B 1 44 ? -0.116 1.349 -7.75 1 97.62 44 ASP B N 1
ATOM 2253 C CA . ASP B 1 44 ? -1.324 1.949 -7.191 1 97.62 44 ASP B CA 1
ATOM 2254 C C . ASP B 1 44 ? -1.401 3.438 -7.523 1 97.62 44 ASP B C 1
ATOM 2256 O O . ASP B 1 44 ? -2.49 4.012 -7.578 1 97.62 44 ASP B O 1
ATOM 2260 N N . SER B 1 45 ? -0.239 4.055 -7.738 1 96.75 45 SER B N 1
ATOM 2261 C CA . SER B 1 45 ? -0.184 5.496 -7.953 1 96.75 45 SER B CA 1
ATOM 2262 C C . SER B 1 45 ? 0.087 5.828 -9.414 1 96.75 45 SER B C 1
ATOM 2264 O O . SER B 1 45 ? 0.357 6.98 -9.758 1 96.75 45 SER B O 1
ATOM 2266 N N . CYS B 1 46 ? 0.133 4.844 -10.273 1 96.62 46 CYS B N 1
ATOM 2267 C CA . CYS B 1 46 ? 0.267 5 -11.719 1 96.62 46 CYS B CA 1
ATOM 2268 C C . CYS B 1 46 ? 1.646 5.539 -12.078 1 96.62 46 CYS B C 1
ATOM 2270 O O . CYS B 1 46 ? 1.782 6.316 -13.031 1 96.62 46 CYS B O 1
ATOM 2272 N N . GLU B 1 47 ? 2.604 5.238 -11.281 1 96.38 47 GLU B N 1
ATOM 2273 C CA . GLU B 1 47 ? 3.982 5.574 -11.617 1 96.38 47 GLU B CA 1
ATOM 2274 C C . GLU B 1 47 ? 4.625 4.48 -12.469 1 96.38 47 GLU B C 1
ATOM 2276 O O . GLU B 1 47 ? 5.504 3.756 -11.992 1 96.38 47 GLU B O 1
ATOM 2281 N N . TRP B 1 48 ? 4.324 4.457 -13.719 1 97 48 TRP B N 1
ATOM 2282 C CA . TRP B 1 48 ? 4.57 3.301 -14.578 1 97 48 TRP B CA 1
ATOM 2283 C C . TRP B 1 48 ? 6.051 3.176 -14.906 1 97 48 TRP B C 1
ATOM 2285 O O . TRP B 1 48 ? 6.578 2.064 -15.008 1 97 48 TRP B O 1
ATOM 2295 N N . GLU B 1 49 ? 6.73 4.293 -15.102 1 95.62 49 GLU B N 1
ATOM 2296 C CA . GLU B 1 49 ? 8.172 4.203 -15.344 1 95.62 49 GLU B CA 1
ATOM 2297 C C . GLU B 1 49 ? 8.891 3.59 -14.148 1 95.62 49 GLU B C 1
ATOM 2299 O O . GLU B 1 49 ? 9.781 2.748 -14.32 1 95.62 49 GLU B O 1
ATOM 2304 N N . ASN B 1 50 ? 8.516 4.07 -12.984 1 96.62 50 ASN B N 1
ATOM 2305 C CA . ASN B 1 50 ? 9.094 3.48 -11.781 1 96.62 50 ASN B CA 1
ATOM 2306 C C . ASN B 1 50 ? 8.742 1.999 -11.664 1 96.62 50 ASN B C 1
ATOM 2308 O O . ASN B 1 50 ? 9.586 1.187 -11.281 1 96.62 50 ASN B O 1
ATOM 2312 N N . PHE B 1 51 ? 7.488 1.676 -12.023 1 97.81 51 PHE B N 1
ATOM 2313 C CA . PHE B 1 51 ? 7.043 0.29 -11.953 1 97.81 51 PHE B CA 1
ATOM 2314 C C . PHE B 1 51 ? 7.852 -0.591 -12.898 1 97.81 51 PHE B C 1
ATOM 2316 O O . PHE B 1 51 ? 8.289 -1.68 -12.523 1 97.81 51 PHE B O 1
ATOM 2323 N N . GLU B 1 52 ? 8.094 -0.109 -14.039 1 96.88 52 GLU B N 1
ATOM 2324 C CA . GLU B 1 52 ? 8.852 -0.855 -15.031 1 96.88 52 GLU B CA 1
ATOM 2325 C C . GLU B 1 52 ? 10.281 -1.118 -14.555 1 96.88 52 GLU B C 1
ATOM 2327 O O . GLU B 1 52 ? 10.875 -2.146 -14.891 1 96.88 52 GLU B O 1
ATOM 2332 N N . SER B 1 53 ? 10.766 -0.273 -13.758 1 95.81 53 SER B N 1
ATOM 2333 C CA . SER B 1 53 ? 12.156 -0.361 -13.32 1 95.81 53 SER B CA 1
ATOM 2334 C C . SER B 1 53 ? 12.359 -1.524 -12.352 1 95.81 53 SER B C 1
ATOM 2336 O O . SER B 1 53 ? 13.492 -1.905 -12.062 1 95.81 53 SER B O 1
ATOM 2338 N N . ILE B 1 54 ? 11.281 -2.115 -11.906 1 98.06 54 ILE B N 1
ATOM 2339 C CA . ILE B 1 54 ? 11.383 -3.209 -10.945 1 98.06 54 ILE B CA 1
ATOM 2340 C C . ILE B 1 54 ? 11.781 -4.496 -11.664 1 98.06 54 ILE B C 1
ATOM 2342 O O . ILE B 1 54 ? 12.219 -5.461 -11.031 1 98.06 54 ILE B O 1
ATOM 2346 N N . PHE B 1 55 ? 11.672 -4.508 -12.992 1 98.38 55 PHE B N 1
ATOM 2347 C CA . PHE B 1 55 ? 11.758 -5.762 -13.734 1 98.38 55 PHE B CA 1
ATOM 2348 C C . PHE B 1 55 ? 12.992 -5.789 -14.625 1 98.38 55 PHE B C 1
ATOM 2350 O O . PHE B 1 55 ? 13.422 -4.746 -15.125 1 98.38 55 PHE B O 1
ATOM 2357 N N . HIS B 1 56 ? 13.523 -6.973 -14.797 1 97.88 56 HIS B N 1
ATOM 2358 C CA . HIS B 1 56 ? 14.406 -7.219 -15.938 1 97.88 56 HIS B CA 1
ATOM 2359 C C . HIS B 1 56 ? 13.602 -7.594 -17.188 1 97.88 56 HIS B C 1
ATOM 2361 O O . HIS B 1 56 ? 12.453 -8.039 -17.078 1 97.88 56 HIS B O 1
ATOM 2367 N N . SER B 1 57 ? 14.242 -7.43 -18.281 1 96.25 57 SER B N 1
ATOM 2368 C CA . SER B 1 57 ? 13.625 -7.859 -19.531 1 96.25 57 SER B CA 1
ATOM 2369 C C . SER B 1 57 ? 13.266 -9.336 -19.484 1 96.25 57 SER B C 1
ATOM 2371 O O . SER B 1 57 ? 14.031 -10.156 -18.984 1 96.25 57 SER B O 1
ATOM 2373 N N . GLY B 1 58 ? 12.031 -9.656 -20.016 1 95.19 58 GLY B N 1
ATOM 2374 C CA . GLY B 1 58 ? 11.586 -11.039 -20.062 1 95.19 58 GLY B CA 1
ATOM 2375 C C . GLY B 1 58 ? 10.852 -11.484 -18.812 1 95.19 58 GLY B C 1
ATOM 2376 O O . GLY B 1 58 ? 10.367 -12.617 -18.734 1 95.19 58 GLY B O 1
ATOM 2377 N N . ALA B 1 59 ? 10.758 -10.602 -17.844 1 97.44 59 ALA B N 1
ATOM 2378 C CA . ALA B 1 59 ? 10.078 -10.945 -16.594 1 97.44 59 ALA B CA 1
ATOM 2379 C C . ALA B 1 59 ? 8.602 -11.25 -16.844 1 97.44 59 ALA B C 1
ATOM 2381 O O . ALA B 1 59 ? 8 -10.734 -17.781 1 97.44 59 ALA B O 1
ATOM 2382 N N . HIS B 1 60 ? 8.055 -12.094 -15.992 1 97.31 60 HIS B N 1
ATOM 2383 C CA . HIS B 1 60 ? 6.637 -12.445 -16.062 1 97.31 60 HIS B CA 1
ATOM 2384 C C . HIS B 1 60 ? 5.941 -12.211 -14.727 1 97.31 60 HIS B C 1
ATOM 2386 O O . HIS B 1 60 ? 6.566 -12.305 -13.672 1 97.31 60 HIS B O 1
ATOM 2392 N N . VAL B 1 61 ? 4.711 -11.898 -14.812 1 95.44 61 VAL B N 1
ATOM 2393 C CA . VAL B 1 61 ? 3.83 -11.703 -13.664 1 95.44 61 VAL B CA 1
ATOM 2394 C C . VAL B 1 61 ? 2.617 -12.617 -13.781 1 95.44 61 VAL B C 1
ATOM 2396 O O . VAL B 1 61 ? 2.041 -12.766 -14.859 1 95.44 61 VAL B O 1
ATOM 2399 N N . TYR B 1 62 ? 2.254 -13.211 -12.656 1 91.88 62 TYR B N 1
ATOM 2400 C CA . TYR B 1 62 ? 1.084 -14.078 -12.578 1 91.88 62 TYR B CA 1
ATOM 2401 C C . TYR B 1 62 ? 0.028 -13.484 -11.648 1 91.88 62 TYR B C 1
ATOM 2403 O O . TYR B 1 62 ? 0.279 -13.281 -10.461 1 91.88 62 TYR B O 1
ATOM 2411 N N . THR B 1 63 ? -1.127 -13.18 -12.141 1 88.38 63 THR B N 1
ATOM 2412 C CA . THR B 1 63 ? -2.23 -12.742 -11.297 1 88.38 63 THR B CA 1
ATOM 2413 C C . THR B 1 63 ? -3.498 -13.531 -11.602 1 88.38 63 THR B C 1
ATOM 2415 O O . THR B 1 63 ? -3.531 -14.312 -12.555 1 88.38 63 THR B O 1
ATOM 2418 N N . THR B 1 64 ? -4.516 -13.289 -10.797 1 86.62 64 THR B N 1
ATOM 2419 C CA . THR B 1 64 ? -5.789 -13.984 -10.945 1 86.62 64 THR B CA 1
ATOM 2420 C C . THR B 1 64 ? -6.512 -13.531 -12.211 1 86.62 64 THR B C 1
ATOM 2422 O O . THR B 1 64 ? -7.242 -14.305 -12.828 1 86.62 64 THR B O 1
ATOM 2425 N N . TRP B 1 65 ? -6.32 -12.312 -12.594 1 84 65 TRP B N 1
ATOM 2426 C CA . TRP B 1 65 ? -7.125 -11.734 -13.672 1 84 65 TRP B CA 1
ATOM 2427 C C . TRP B 1 65 ? -6.328 -11.672 -14.969 1 84 65 TRP B C 1
ATOM 2429 O O . TRP B 1 65 ? -6.91 -11.633 -16.062 1 84 65 TRP B O 1
ATOM 2439 N N . SER B 1 66 ? -5.012 -11.617 -14.898 1 82.31 66 SER B N 1
ATOM 2440 C CA . SER B 1 66 ? -4.234 -11.5 -16.125 1 82.31 66 SER B CA 1
ATOM 2441 C C . SER B 1 66 ? -3.65 -12.844 -16.547 1 82.31 66 SER B C 1
ATOM 2443 O O . SER B 1 66 ? -3.266 -13.023 -17.703 1 82.31 66 SER B O 1
ATOM 2445 N N . GLY B 1 67 ? -3.514 -13.828 -15.562 1 84.75 67 GLY B N 1
ATOM 2446 C CA . GLY B 1 67 ? -2.727 -15.023 -15.828 1 84.75 67 GLY B CA 1
ATOM 2447 C C . GLY B 1 67 ? -1.236 -14.75 -15.898 1 84.75 67 GLY B C 1
ATOM 2448 O O . GLY B 1 67 ? -0.753 -13.758 -15.344 1 84.75 67 GLY B O 1
ATOM 2449 N N . ARG B 1 68 ? -0.548 -15.758 -16.531 1 91.75 68 ARG B N 1
ATOM 2450 C CA . ARG B 1 68 ? 0.886 -15.594 -16.734 1 91.75 68 ARG B CA 1
ATOM 2451 C C . ARG B 1 68 ? 1.163 -14.727 -17.969 1 91.75 68 ARG B C 1
ATOM 2453 O O . ARG B 1 68 ? 0.954 -15.164 -19.094 1 91.75 68 ARG B O 1
ATOM 2460 N N . VAL B 1 69 ? 1.704 -13.5 -17.719 1 94.88 69 VAL B N 1
ATOM 2461 C CA . VAL B 1 69 ? 1.957 -12.602 -18.844 1 94.88 69 VAL B CA 1
ATOM 2462 C C . VAL B 1 69 ? 3.305 -11.906 -18.656 1 94.88 69 VAL B C 1
ATOM 2464 O O . VAL B 1 69 ? 3.801 -11.797 -17.531 1 94.88 69 VAL B O 1
ATOM 24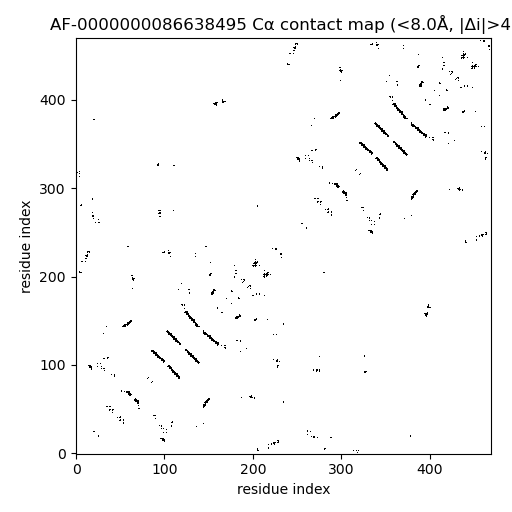67 N N . ALA B 1 70 ? 3.834 -11.469 -19.781 1 97.19 70 ALA B N 1
ATOM 2468 C CA . ALA B 1 70 ? 5.012 -10.609 -19.703 1 97.19 70 ALA B CA 1
ATOM 2469 C C . ALA B 1 70 ? 4.707 -9.328 -18.922 1 97.19 70 ALA B C 1
ATOM 2471 O O . ALA B 1 70 ? 3.59 -8.812 -18.984 1 97.19 70 ALA B O 1
ATOM 2472 N N . TYR B 1 71 ? 5.703 -8.805 -18.203 1 97 71 TYR B N 1
ATOM 2473 C CA . TYR B 1 71 ? 5.445 -7.676 -17.312 1 97 71 TYR B CA 1
ATOM 2474 C C . TYR B 1 71 ? 4.926 -6.477 -18.094 1 97 71 TYR B C 1
ATOM 2476 O O . TYR B 1 71 ? 4.105 -5.707 -17.594 1 97 71 TYR B O 1
ATOM 2484 N N . LYS B 1 72 ? 5.344 -6.285 -19.344 1 97.38 72 LYS B N 1
ATOM 2485 C CA . LYS B 1 72 ? 4.844 -5.172 -20.141 1 97.38 72 LYS B CA 1
ATOM 2486 C C . LYS B 1 72 ? 3.365 -5.355 -20.484 1 97.38 72 LYS B C 1
ATOM 2488 O O . LYS B 1 72 ? 2.605 -4.387 -20.516 1 97.38 72 LYS B O 1
ATOM 2493 N N . ASP B 1 73 ? 2.982 -6.551 -20.75 1 97.12 73 ASP B N 1
ATOM 2494 C CA . ASP B 1 73 ? 1.572 -6.848 -20.969 1 97.12 73 ASP B CA 1
ATOM 2495 C C . ASP B 1 73 ? 0.753 -6.641 -19.703 1 97.12 73 ASP B C 1
ATOM 2497 O O . ASP B 1 73 ? -0.387 -6.176 -19.766 1 97.12 73 ASP B O 1
ATOM 2501 N N . PHE B 1 74 ? 1.33 -7.016 -18.641 1 96.75 74 PHE B N 1
ATOM 2502 C CA . PHE B 1 74 ? 0.677 -6.762 -17.359 1 96.75 74 PHE B CA 1
ATOM 2503 C C . PHE B 1 74 ? 0.42 -5.273 -17.172 1 96.75 74 PHE B C 1
ATOM 2505 O O . PHE B 1 74 ? -0.668 -4.875 -16.75 1 96.75 74 PHE B O 1
ATOM 2512 N N . ILE B 1 75 ? 1.425 -4.453 -17.438 1 97.62 75 ILE B N 1
ATOM 2513 C CA . ILE B 1 75 ? 1.298 -3.004 -17.297 1 97.62 75 ILE B CA 1
ATOM 2514 C C . ILE B 1 75 ? 0.183 -2.504 -18.219 1 97.62 75 ILE B C 1
ATOM 2516 O O . ILE B 1 75 ? -0.678 -1.73 -17.797 1 97.62 75 ILE B O 1
ATOM 2520 N N . ALA B 1 76 ? 0.168 -2.973 -19.422 1 97.12 76 ALA B N 1
ATOM 2521 C CA . ALA B 1 76 ? -0.863 -2.57 -20.375 1 97.12 76 ALA B CA 1
ATOM 2522 C C . ALA B 1 76 ? -2.25 -2.98 -19.891 1 97.12 76 ALA B C 1
ATOM 2524 O O . ALA B 1 76 ? -3.197 -2.197 -19.969 1 97.12 76 ALA B O 1
ATOM 2525 N N . ALA B 1 77 ? -2.346 -4.172 -19.438 1 95 77 ALA B N 1
ATOM 2526 C CA . ALA B 1 77 ? -3.619 -4.672 -18.938 1 95 77 ALA B CA 1
ATOM 2527 C C . ALA B 1 77 ? -4.062 -3.885 -17.703 1 95 77 ALA B C 1
ATOM 2529 O O . ALA B 1 77 ? -5.254 -3.621 -17.516 1 95 77 ALA B O 1
ATOM 2530 N N . SER B 1 78 ? -3.117 -3.57 -16.828 1 95.75 78 SER B N 1
ATOM 2531 C CA . SER B 1 78 ? -3.42 -2.768 -15.648 1 95.75 78 SER B CA 1
ATOM 2532 C C . SER B 1 78 ? -3.992 -1.408 -16.031 1 95.75 78 SER B C 1
ATOM 2534 O O . SER B 1 78 ? -5.016 -0.982 -15.492 1 95.75 78 SER B O 1
ATOM 2536 N N . LYS B 1 79 ? -3.361 -0.765 -16.969 1 96.75 79 LYS B N 1
ATOM 2537 C CA . LYS B 1 79 ? -3.828 0.532 -17.453 1 96.75 79 LYS B CA 1
ATOM 2538 C C . LYS B 1 79 ? -5.238 0.428 -18.031 1 96.75 79 LYS B C 1
ATOM 2540 O O . LYS B 1 79 ? -6.109 1.239 -17.703 1 96.75 79 LYS B O 1
ATOM 2545 N N . ALA B 1 80 ? -5.465 -0.573 -18.844 1 95.25 80 ALA B N 1
ATOM 2546 C CA . ALA B 1 80 ? -6.777 -0.782 -19.453 1 95.25 80 ALA B CA 1
ATOM 2547 C C . ALA B 1 80 ? -7.844 -1.019 -18.375 1 95.25 80 ALA B C 1
ATOM 2549 O O . ALA B 1 80 ? -8.953 -0.495 -18.484 1 95.25 80 ALA B O 1
ATOM 2550 N N . GLY B 1 81 ? -7.492 -1.822 -17.438 1 93.81 81 GLY B N 1
ATOM 2551 C CA . GLY B 1 81 ? -8.422 -2.062 -16.344 1 93.81 81 GLY B CA 1
ATOM 2552 C C . GLY B 1 81 ? -8.766 -0.806 -15.562 1 93.81 81 GLY B C 1
ATOM 2553 O O . GLY B 1 81 ? -9.93 -0.579 -15.227 1 93.81 81 GLY B O 1
ATOM 2554 N N . MET B 1 82 ? -7.766 -0.016 -15.25 1 95.31 82 MET B N 1
ATOM 2555 C CA . MET B 1 82 ? -7.992 1.25 -14.562 1 95.31 82 MET B CA 1
ATOM 2556 C C . MET B 1 82 ? -8.93 2.146 -15.359 1 95.31 82 MET B C 1
ATOM 2558 O O . MET B 1 82 ? -9.859 2.738 -14.805 1 95.31 82 MET B O 1
ATOM 2562 N N . ASP B 1 83 ? -8.727 2.203 -16.641 1 95.69 83 ASP B N 1
ATOM 2563 C CA . ASP B 1 83 ? -9.531 3.062 -17.516 1 95.69 83 ASP B CA 1
ATOM 2564 C C . ASP B 1 83 ? -10.977 2.578 -17.562 1 95.69 83 ASP B C 1
ATOM 2566 O O . ASP B 1 83 ? -11.883 3.354 -17.875 1 95.69 83 ASP B O 1
ATOM 2570 N N . LYS B 1 84 ? -11.172 1.327 -17.266 1 94.06 84 LYS B N 1
ATOM 2571 C CA . LYS B 1 84 ? -12.523 0.777 -17.219 1 94.06 84 LYS B CA 1
ATOM 2572 C C . LYS B 1 84 ? -13.125 0.92 -15.82 1 94.06 84 LYS B C 1
ATOM 2574 O O . LYS B 1 84 ? -14.25 0.485 -15.57 1 94.06 84 LYS B O 1
ATOM 2579 N N . GLY B 1 85 ? -12.328 1.399 -14.891 1 93.5 85 GLY B N 1
ATOM 2580 C CA . GLY B 1 85 ? -12.891 1.744 -13.602 1 93.5 85 GLY B CA 1
ATOM 2581 C C . GLY B 1 85 ? -12.383 0.855 -12.477 1 93.5 85 GLY B C 1
ATOM 2582 O O . GLY B 1 85 ? -12.781 1.026 -11.32 1 93.5 85 GLY B O 1
ATOM 2583 N N . ALA B 1 86 ? -11.539 -0.11 -12.805 1 94 86 ALA B N 1
ATOM 2584 C CA . ALA B 1 86 ? -11 -0.96 -11.742 1 94 86 ALA B CA 1
ATOM 2585 C C . ALA B 1 86 ? -10.203 -0.139 -10.734 1 94 86 ALA B C 1
ATOM 2587 O O . ALA B 1 86 ? -9.375 0.692 -11.109 1 94 86 ALA B O 1
ATOM 2588 N N . PHE B 1 87 ? -10.57 -0.324 -9.484 1 96.25 87 PHE B N 1
ATOM 2589 C CA . PHE B 1 87 ? -9.883 0.366 -8.398 1 96.25 87 PHE B CA 1
ATOM 2590 C C . PHE B 1 87 ? -9.273 -0.632 -7.426 1 96.25 87 PHE B C 1
ATOM 2592 O O . PHE B 1 87 ? -9.867 -0.946 -6.395 1 96.25 87 PHE B O 1
ATOM 2599 N N . ILE B 1 88 ? -8.078 -1.1 -7.797 1 96.81 88 ILE B N 1
ATOM 2600 C CA . ILE B 1 88 ? -7.312 -2.096 -7.055 1 96.81 88 ILE B CA 1
ATOM 2601 C C . ILE B 1 88 ? -6.086 -1.441 -6.422 1 96.81 88 ILE B C 1
ATOM 2603 O O . ILE B 1 88 ? -5.32 -0.755 -7.105 1 96.81 88 ILE B O 1
ATOM 2607 N N . MET B 1 89 ? -5.953 -1.567 -5.137 1 97.69 89 MET B N 1
ATOM 2608 C CA . MET B 1 89 ? -4.82 -1.057 -4.375 1 97.69 89 MET B CA 1
ATOM 2609 C C . MET B 1 89 ? -4.207 -2.152 -3.51 1 97.69 89 MET B C 1
ATOM 2611 O O . MET B 1 89 ? -4.754 -3.25 -3.41 1 97.69 89 MET B O 1
ATOM 2615 N N . HIS B 1 90 ? -3.025 -1.854 -2.926 1 98.31 90 HIS B N 1
ATOM 2616 C CA . HIS B 1 90 ? -2.314 -2.826 -2.104 1 98.31 90 HIS B CA 1
ATOM 2617 C C . HIS B 1 90 ? -1.753 -2.18 -0.843 1 98.31 90 HIS B C 1
ATOM 2619 O O . HIS B 1 90 ? -1.44 -0.986 -0.839 1 98.31 90 HIS B O 1
ATOM 2625 N N . ARG B 1 91 ? -1.693 -2.949 0.244 1 98.12 91 ARG B N 1
ATOM 2626 C CA . ARG B 1 91 ? -0.996 -2.602 1.478 1 98.12 91 ARG B CA 1
ATOM 2627 C C . ARG B 1 91 ? 0.123 -3.596 1.771 1 98.12 91 ARG B C 1
ATOM 2629 O O . ARG B 1 91 ? -0.089 -4.809 1.722 1 98.12 91 ARG B O 1
ATOM 2636 N N . CYS B 1 92 ? 1.328 -3.064 2.117 1 97.69 92 CYS B N 1
ATOM 2637 C CA . CYS B 1 92 ? 2.438 -3.924 2.516 1 97.69 92 CYS B CA 1
ATOM 2638 C C . CYS B 1 92 ? 2.461 -4.117 4.027 1 97.69 92 CYS B C 1
ATOM 2640 O O . CYS B 1 92 ? 2.254 -3.166 4.781 1 97.69 92 CYS B O 1
ATOM 2642 N N . HIS B 1 93 ? 2.762 -5.344 4.434 1 96.19 93 HIS B N 1
ATOM 2643 C CA . HIS B 1 93 ? 2.729 -5.629 5.863 1 96.19 93 HIS B CA 1
ATOM 2644 C C . HIS B 1 93 ? 4.078 -6.148 6.355 1 96.19 93 HIS B C 1
ATOM 2646 O O . HIS B 1 93 ? 4.191 -6.617 7.488 1 96.19 93 HIS B O 1
ATOM 2652 N N . GLY B 1 94 ? 5.016 -6.223 5.566 1 94.62 94 GLY B N 1
ATOM 2653 C CA . GLY B 1 94 ? 6.328 -6.738 5.922 1 94.62 94 GLY B CA 1
ATOM 2654 C C . GLY B 1 94 ? 6.871 -7.734 4.918 1 94.62 94 GLY B C 1
ATOM 2655 O O . GLY B 1 94 ? 6.109 -8.312 4.133 1 94.62 94 GLY B O 1
ATOM 2656 N N . SER B 1 95 ? 8.25 -7.895 4.93 1 96.38 95 SER B N 1
ATOM 2657 C CA . SER B 1 95 ? 8.852 -8.766 3.926 1 96.38 95 SER B CA 1
ATOM 2658 C C . SER B 1 95 ? 9.992 -9.594 4.52 1 96.38 95 SER B C 1
ATOM 2660 O O . SER B 1 95 ? 10.531 -9.242 5.57 1 96.38 95 SER B O 1
ATOM 2662 N N . SER B 1 96 ? 10.273 -10.719 3.939 1 96.56 96 SER B N 1
ATOM 2663 C CA . SER B 1 96 ? 11.461 -11.539 4.16 1 96.56 96 SER B CA 1
ATOM 2664 C C . SER B 1 96 ? 12.18 -11.828 2.848 1 96.56 96 SER B C 1
ATOM 2666 O O . SER B 1 96 ? 11.547 -11.938 1.796 1 96.56 96 SER B O 1
ATOM 2668 N N . THR B 1 97 ? 13.484 -11.852 2.973 1 98.25 97 THR B N 1
ATOM 2669 C CA . THR B 1 97 ? 14.273 -12.117 1.776 1 98.25 97 THR B CA 1
ATOM 2670 C C . THR B 1 97 ? 15.289 -13.227 2.039 1 98.25 97 THR B C 1
ATOM 2672 O O . THR B 1 97 ? 16.047 -13.156 3.004 1 98.25 97 THR B O 1
ATOM 2675 N N . ASP B 1 98 ? 15.242 -14.266 1.219 1 98.12 98 ASP B N 1
ATOM 2676 C CA . ASP B 1 98 ? 16.328 -15.234 1.082 1 98.12 98 ASP B CA 1
ATOM 2677 C C . ASP B 1 98 ? 17.266 -14.852 -0.061 1 98.12 98 ASP B C 1
ATOM 2679 O O . ASP B 1 98 ? 16.812 -14.586 -1.177 1 98.12 98 ASP B O 1
ATOM 2683 N N . ILE B 1 99 ? 18.547 -14.789 0.231 1 98.62 99 ILE B N 1
ATOM 2684 C CA . ILE B 1 99 ? 19.516 -14.391 -0.78 1 98.62 99 ILE B CA 1
ATOM 2685 C C . ILE B 1 99 ? 20.656 -15.406 -0.812 1 98.62 99 ILE B C 1
ATOM 2687 O O . ILE B 1 99 ? 21.094 -15.898 0.233 1 98.62 99 ILE B O 1
ATOM 2691 N N . ASN B 1 100 ? 21.094 -15.773 -1.999 1 97.81 100 ASN B N 1
ATOM 2692 C CA . ASN B 1 100 ? 22.219 -16.703 -2.061 1 97.81 100 ASN B CA 1
ATOM 2693 C C . ASN B 1 100 ? 23.516 -16.031 -1.611 1 97.81 100 ASN B C 1
ATOM 2695 O O . ASN B 1 100 ? 23.609 -14.805 -1.567 1 97.81 100 ASN B O 1
ATOM 2699 N N . ILE B 1 101 ? 24.469 -16.797 -1.346 1 95.88 101 ILE B N 1
ATOM 2700 C CA . ILE B 1 101 ? 25.719 -16.328 -0.732 1 95.88 101 ILE B CA 1
ATOM 2701 C C . ILE B 1 101 ? 26.422 -15.359 -1.674 1 95.88 101 ILE B C 1
ATOM 2703 O O . ILE B 1 101 ? 27.047 -14.391 -1.226 1 95.88 101 ILE B O 1
ATOM 2707 N N . GLU B 1 102 ? 26.312 -15.516 -2.975 1 96.06 102 GLU B N 1
ATOM 2708 C CA . GLU B 1 102 ? 26.969 -14.688 -3.979 1 96.06 102 GLU B CA 1
ATOM 2709 C C . GLU B 1 102 ? 26.297 -13.32 -4.098 1 96.06 102 GLU B C 1
ATOM 2711 O O . GLU B 1 102 ? 26.891 -12.375 -4.629 1 96.06 102 GLU B O 1
ATOM 2716 N N . GLY B 1 103 ? 25.047 -13.242 -3.621 1 97.38 103 GLY B N 1
ATOM 2717 C CA . GLY B 1 103 ? 24.312 -12 -3.752 1 97.38 103 GLY B CA 1
ATOM 2718 C C . GLY B 1 103 ? 23.859 -11.711 -5.176 1 97.38 103 GLY B C 1
ATOM 2719 O O . GLY B 1 103 ? 23.906 -10.57 -5.625 1 97.38 103 GLY B O 1
ATOM 2720 N N . THR B 1 104 ? 23.484 -12.758 -5.867 1 97.94 104 THR B N 1
ATOM 2721 C CA . THR B 1 104 ? 23.125 -12.586 -7.273 1 97.94 104 THR B CA 1
ATOM 2722 C C . THR B 1 104 ? 21.688 -13.047 -7.523 1 97.94 104 THR B C 1
ATOM 2724 O O . THR B 1 104 ? 21.109 -12.727 -8.562 1 97.94 104 THR B O 1
ATOM 2727 N N . ARG B 1 105 ? 21.141 -13.891 -6.656 1 98.5 105 ARG B N 1
ATOM 2728 C CA . ARG B 1 105 ? 19.766 -14.359 -6.723 1 98.5 105 ARG B CA 1
ATOM 2729 C C . ARG B 1 105 ? 19.062 -14.227 -5.371 1 98.5 105 ARG B C 1
ATOM 2731 O O . ARG B 1 105 ? 19.688 -14.453 -4.328 1 98.5 105 ARG B O 1
ATOM 2738 N N . ALA B 1 106 ? 17.844 -13.867 -5.395 1 98.81 106 ALA B N 1
ATOM 2739 C CA . ALA B 1 106 ? 17.078 -13.711 -4.156 1 98.81 106 ALA B CA 1
ATOM 2740 C C . ALA B 1 106 ? 15.602 -13.984 -4.383 1 98.81 106 ALA B C 1
ATOM 2742 O O . ALA B 1 106 ? 15.102 -13.859 -5.504 1 98.81 106 ALA B O 1
ATOM 2743 N N . VAL B 1 107 ? 14.977 -14.445 -3.377 1 98.69 107 VAL B N 1
ATOM 2744 C CA . VAL B 1 107 ? 13.523 -14.531 -3.312 1 98.69 107 VAL B CA 1
ATOM 2745 C C . VAL B 1 107 ? 13 -13.68 -2.156 1 98.69 107 VAL B C 1
ATOM 2747 O O . VAL B 1 107 ? 13.383 -13.891 -1.003 1 98.69 107 VAL B O 1
ATOM 2750 N N . THR B 1 108 ? 12.219 -12.703 -2.494 1 98.62 108 THR B N 1
ATOM 2751 C CA . THR B 1 108 ? 11.57 -11.875 -1.484 1 98.62 108 THR B CA 1
ATOM 2752 C C . THR B 1 108 ? 10.086 -12.211 -1.387 1 98.62 108 THR B C 1
ATOM 2754 O O . THR B 1 108 ? 9.391 -12.281 -2.402 1 98.62 108 THR B O 1
ATOM 2757 N N . LYS B 1 109 ? 9.664 -12.461 -0.22 1 98.19 109 LYS B N 1
ATOM 2758 C CA . LYS B 1 109 ? 8.25 -12.648 0.084 1 98.19 109 LYS B CA 1
ATOM 2759 C C . LYS B 1 109 ? 7.688 -11.445 0.838 1 98.19 109 LYS B C 1
ATOM 2761 O O . LYS B 1 109 ? 8.164 -11.109 1.924 1 98.19 109 LYS B O 1
ATOM 2766 N N . LEU B 1 110 ? 6.734 -10.797 0.195 1 98.44 110 LEU B N 1
ATOM 2767 C CA . LEU B 1 110 ? 6.109 -9.609 0.753 1 98.44 110 LEU B CA 1
ATOM 2768 C C . LEU B 1 110 ? 4.68 -9.898 1.203 1 98.44 110 LEU B C 1
ATOM 2770 O O . LEU B 1 110 ? 3.805 -10.156 0.375 1 98.44 110 LEU B O 1
ATOM 2774 N N . LYS B 1 111 ? 4.43 -9.844 2.541 1 98.19 111 LYS B N 1
ATOM 2775 C CA . LYS B 1 111 ? 3.059 -9.906 3.035 1 98.19 111 LYS B CA 1
ATOM 2776 C C . LYS B 1 111 ? 2.277 -8.656 2.635 1 98.19 111 LYS B C 1
ATOM 2778 O O . LYS B 1 111 ? 2.766 -7.535 2.795 1 98.19 111 LYS B O 1
ATOM 2783 N N . ALA B 1 112 ? 1.064 -8.922 2.033 1 98.25 112 ALA B N 1
ATOM 2784 C CA . ALA B 1 112 ? 0.285 -7.789 1.539 1 98.25 112 ALA B CA 1
ATOM 2785 C C . ALA B 1 112 ? -1.212 -8.07 1.631 1 98.25 112 ALA B C 1
ATOM 2787 O O . ALA B 1 112 ? -1.622 -9.211 1.85 1 98.25 112 ALA B O 1
ATOM 2788 N N . THR B 1 113 ? -1.988 -7 1.599 1 98.56 113 THR B N 1
ATOM 2789 C CA . THR B 1 113 ? -3.428 -7.059 1.367 1 98.56 113 THR B CA 1
ATOM 2790 C C . THR B 1 113 ? -3.793 -6.367 0.058 1 98.56 113 THR B C 1
ATOM 2792 O O . THR B 1 113 ? -3.402 -5.223 -0.176 1 98.56 113 THR B O 1
ATOM 2795 N N . ILE B 1 114 ? -4.414 -7.121 -0.823 1 98 114 ILE B N 1
ATOM 2796 C CA . ILE B 1 114 ? -5.062 -6.531 -1.989 1 98 114 ILE B CA 1
ATOM 2797 C C . ILE B 1 114 ? -6.426 -5.973 -1.596 1 98 114 ILE B C 1
ATOM 2799 O O . ILE B 1 114 ? -7.191 -6.629 -0.883 1 98 114 ILE B O 1
ATOM 2803 N N . THR B 1 115 ? -6.707 -4.715 -1.93 1 98.12 115 THR B N 1
ATOM 2804 C CA . THR B 1 115 ? -8.023 -4.121 -1.728 1 98.12 115 THR B CA 1
ATOM 2805 C C . THR B 1 115 ? -8.617 -3.658 -3.055 1 98.12 115 THR B C 1
ATOM 2807 O O . THR B 1 115 ? -8.023 -2.836 -3.754 1 98.12 115 THR B O 1
ATOM 2810 N N . GLN B 1 116 ? -9.727 -4.16 -3.42 1 97.62 116 GLN B N 1
ATOM 2811 C CA . GLN B 1 116 ? -10.43 -3.717 -4.617 1 97.62 116 GLN B CA 1
ATOM 2812 C C . GLN B 1 116 ? -11.82 -3.199 -4.273 1 97.62 116 GLN B C 1
ATOM 2814 O O . GLN B 1 116 ? -12.586 -3.867 -3.57 1 97.62 116 GLN B O 1
ATOM 2819 N N . ARG B 1 117 ? -12.125 -1.949 -4.715 1 98.06 117 ARG B N 1
ATOM 2820 C CA . ARG B 1 117 ? -13.438 -1.335 -4.527 1 98.06 117 ARG B CA 1
ATOM 2821 C C . ARG B 1 117 ? -14.406 -1.783 -5.609 1 98.06 117 ARG B C 1
ATOM 2823 O O . ARG B 1 117 ? -14.094 -1.729 -6.797 1 98.06 117 ARG B O 1
ATOM 2830 N N . PHE B 1 118 ? -15.562 -2.207 -5.188 1 96.75 118 PHE B N 1
ATOM 2831 C CA . PHE B 1 118 ? -16.656 -2.572 -6.078 1 96.75 118 PHE B CA 1
ATOM 2832 C C . PHE B 1 118 ? -17.891 -1.705 -5.812 1 96.75 118 PHE B C 1
ATOM 2834 O O . PHE B 1 118 ? -18.031 -1.137 -4.73 1 96.75 118 PHE B O 1
ATOM 2841 N N . GLN B 1 119 ? -18.641 -1.525 -6.832 1 94.88 119 GLN B N 1
ATOM 2842 C CA . GLN B 1 119 ? -19.953 -0.898 -6.75 1 94.88 119 GLN B CA 1
ATOM 2843 C C . GLN B 1 119 ? -21.031 -1.785 -7.379 1 94.88 119 GLN B C 1
ATOM 2845 O O . GLN B 1 119 ? -21.016 -2.023 -8.586 1 94.88 119 GLN B O 1
ATOM 2850 N N . VAL B 1 120 ? -21.922 -2.264 -6.512 1 94.31 120 VAL B N 1
ATOM 2851 C CA . VAL B 1 120 ? -23 -3.156 -6.957 1 94.31 120 VAL B CA 1
ATOM 2852 C C . VAL B 1 120 ? -24.328 -2.711 -6.355 1 94.31 120 VAL B C 1
ATOM 2854 O O . VAL B 1 120 ? -24.453 -2.562 -5.137 1 94.31 120 VAL B O 1
ATOM 2857 N N . GLU B 1 121 ? -25.328 -2.424 -7.215 1 91.81 121 GLU B N 1
ATOM 2858 C CA . GLU B 1 121 ? -26.656 -2.041 -6.77 1 91.81 121 GLU B CA 1
ATOM 2859 C C . GLU B 1 121 ? -26.609 -0.859 -5.805 1 91.81 121 GLU B C 1
ATOM 2861 O O . GLU B 1 121 ? -27.234 -0.883 -4.742 1 91.81 121 GLU B O 1
ATOM 2866 N N . GLY B 1 122 ? -25.734 0.018 -6.055 1 90.88 122 GLY B N 1
ATOM 2867 C CA . GLY B 1 122 ? -25.641 1.253 -5.289 1 90.88 122 GLY B CA 1
ATOM 2868 C C . GLY B 1 122 ? -24.844 1.104 -4.008 1 90.88 122 GLY B C 1
ATOM 2869 O O . GLY B 1 122 ? -24.766 2.041 -3.211 1 90.88 122 GLY B O 1
ATOM 2870 N N . VAL B 1 123 ? -24.297 -0.073 -3.793 1 94.06 123 VAL B N 1
ATOM 2871 C CA . VAL B 1 123 ? -23.516 -0.333 -2.58 1 94.06 123 VAL B CA 1
ATOM 2872 C C . VAL B 1 123 ? -22.031 -0.392 -2.914 1 94.06 123 VAL B C 1
ATOM 2874 O O . VAL B 1 123 ? -21.625 -1.116 -3.822 1 94.06 123 VAL B O 1
ATOM 2877 N N . GLU B 1 124 ? -21.312 0.451 -2.176 1 96.06 124 GLU B N 1
ATOM 2878 C CA . GLU B 1 124 ? -19.859 0.443 -2.305 1 96.06 124 GLU B CA 1
ATOM 2879 C C . GLU B 1 124 ? -19.219 -0.423 -1.227 1 96.06 124 GLU B C 1
ATOM 2881 O O . GLU B 1 124 ? -19.562 -0.322 -0.049 1 96.06 124 GLU B O 1
ATOM 2886 N N . PHE B 1 125 ? -18.281 -1.323 -1.684 1 96.94 125 PHE B N 1
ATOM 2887 C CA . PHE B 1 125 ? -17.578 -2.156 -0.726 1 96.94 125 PHE B CA 1
ATOM 2888 C C . PHE B 1 125 ? -16.203 -2.543 -1.263 1 96.94 125 PHE B C 1
ATOM 2890 O O . PHE B 1 125 ? -15.977 -2.523 -2.475 1 96.94 125 PHE B O 1
ATOM 2897 N N . ASP B 1 126 ? -15.336 -2.812 -0.342 1 97.88 126 ASP B N 1
ATOM 2898 C CA . ASP B 1 126 ? -14.039 -3.379 -0.687 1 97.88 126 ASP B CA 1
ATOM 2899 C C . ASP B 1 126 ? -14.016 -4.887 -0.454 1 97.88 126 ASP B C 1
ATOM 2901 O O . ASP B 1 126 ? -14.602 -5.379 0.511 1 97.88 126 ASP B O 1
ATOM 2905 N N . VAL B 1 127 ? -13.398 -5.582 -1.413 1 98.19 127 VAL B N 1
ATOM 2906 C CA . VAL B 1 127 ? -12.898 -6.91 -1.066 1 98.19 127 VAL B CA 1
ATOM 2907 C C . VAL B 1 127 ? -11.406 -6.84 -0.753 1 98.19 127 VAL B C 1
ATOM 2909 O O . VAL B 1 127 ? -10.625 -6.324 -1.555 1 98.19 127 VAL B O 1
ATOM 2912 N N . GLU B 1 128 ? -11.094 -7.289 0.424 1 98.31 128 GLU B N 1
ATOM 2913 C CA . GLU B 1 128 ? -9.695 -7.328 0.848 1 98.31 128 GLU B CA 1
ATOM 2914 C C . GLU B 1 128 ? -9.18 -8.766 0.915 1 98.31 128 GLU B C 1
ATOM 2916 O O . GLU B 1 128 ? -9.781 -9.617 1.577 1 98.31 128 GLU B O 1
ATOM 2921 N N . ALA B 1 129 ? -8.086 -9.023 0.216 1 98.06 129 ALA B N 1
ATOM 2922 C CA . ALA B 1 129 ? -7.473 -10.352 0.173 1 98.06 129 ALA B CA 1
ATOM 2923 C C . ALA B 1 129 ? -6.059 -10.312 0.742 1 98.06 129 ALA B C 1
ATOM 2925 O O . ALA B 1 129 ? -5.188 -9.617 0.218 1 98.06 129 ALA B O 1
ATOM 2926 N N . ASP B 1 130 ? -5.871 -11.062 1.831 1 97.94 130 ASP B N 1
ATOM 2927 C CA . ASP B 1 130 ? -4.523 -11.25 2.357 1 97.94 130 ASP B CA 1
ATOM 2928 C C . ASP B 1 130 ? -3.725 -12.227 1.499 1 97.94 130 ASP B C 1
ATOM 2930 O O . ASP B 1 130 ? -4.242 -13.266 1.095 1 97.94 130 ASP B O 1
ATOM 2934 N N . CYS B 1 131 ? -2.535 -11.773 1.185 1 97.69 131 CYS B N 1
ATOM 2935 C CA . CYS B 1 131 ? -1.714 -12.539 0.258 1 97.69 131 CYS B CA 1
ATOM 2936 C C . CYS B 1 131 ? -0.231 -12.336 0.546 1 97.69 131 CYS B C 1
ATOM 2938 O O . CYS B 1 131 ? 0.131 -11.672 1.515 1 97.69 131 CYS B O 1
ATOM 2940 N N . ARG B 1 132 ? 0.629 -13.141 -0.164 1 98 132 ARG B N 1
ATOM 2941 C CA . ARG B 1 132 ? 2.074 -12.93 -0.199 1 98 132 ARG B CA 1
ATOM 2942 C C . ARG B 1 132 ? 2.582 -12.867 -1.635 1 98 132 ARG B C 1
ATOM 2944 O O . ARG B 1 132 ? 2.348 -13.789 -2.424 1 98 132 ARG B O 1
ATOM 2951 N N . PHE B 1 133 ? 3.189 -11.68 -1.922 1 98.25 133 PHE B N 1
ATOM 2952 C CA . PHE B 1 133 ? 3.902 -11.586 -3.191 1 98.25 133 PHE B CA 1
ATOM 2953 C C . PHE B 1 133 ? 5.238 -12.312 -3.117 1 98.25 133 PHE B C 1
ATOM 2955 O O . PHE B 1 133 ? 5.984 -12.156 -2.15 1 98.25 133 PHE B O 1
ATOM 2962 N N . CYS B 1 134 ? 5.508 -13.094 -4.07 1 97.94 134 CYS B N 1
ATOM 2963 C CA . CYS B 1 134 ? 6.777 -13.805 -4.168 1 97.94 134 CYS B CA 1
ATOM 2964 C C . CYS B 1 134 ? 7.582 -13.328 -5.371 1 97.94 134 CYS B C 1
ATOM 2966 O O . CYS B 1 134 ? 7.223 -13.617 -6.516 1 97.94 134 CYS B O 1
ATOM 2968 N N . PHE B 1 135 ? 8.625 -12.633 -5.109 1 98.44 135 PHE B N 1
ATOM 2969 C CA . PHE B 1 135 ? 9.492 -12.094 -6.156 1 98.44 135 PHE B CA 1
ATOM 2970 C C . PHE B 1 135 ? 10.727 -12.961 -6.336 1 98.44 135 PHE B C 1
ATOM 2972 O O . PHE B 1 135 ? 11.414 -13.281 -5.363 1 98.44 135 PHE B O 1
ATOM 2979 N N . TYR B 1 136 ? 11.039 -13.32 -7.539 1 98.5 136 TYR B N 1
ATOM 2980 C CA . TYR B 1 136 ? 12.312 -13.945 -7.902 1 98.5 136 TYR B CA 1
ATOM 2981 C C . TYR B 1 136 ? 13.242 -12.938 -8.57 1 98.5 136 TYR B C 1
ATOM 2983 O O . TYR B 1 136 ? 13.047 -12.57 -9.727 1 98.5 136 TYR B O 1
ATOM 2991 N N . PHE B 1 137 ? 14.219 -12.516 -7.809 1 98.69 137 PHE B N 1
ATOM 2992 C CA . PHE B 1 137 ? 15.094 -11.445 -8.258 1 98.69 137 PHE B CA 1
ATOM 2993 C C . PHE B 1 137 ? 16.438 -12.008 -8.734 1 98.69 137 PHE B C 1
ATOM 2995 O O . PHE B 1 137 ? 16.922 -12.992 -8.188 1 98.69 137 PHE B O 1
ATOM 3002 N N . GLU B 1 138 ? 17.016 -11.32 -9.688 1 98.62 138 GLU B N 1
ATOM 3003 C CA . GLU B 1 138 ? 18.359 -11.586 -10.188 1 98.62 138 GLU B CA 1
ATOM 3004 C C . GLU B 1 138 ? 19.156 -10.289 -10.305 1 98.62 138 GLU B C 1
ATOM 3006 O O . GLU B 1 138 ? 18.625 -9.25 -10.672 1 98.62 138 GLU B O 1
ATOM 3011 N N . LYS B 1 139 ? 20.406 -10.383 -9.992 1 98.31 139 LYS B N 1
ATOM 3012 C CA . LYS B 1 139 ? 21.297 -9.25 -10.188 1 98.31 139 LYS B CA 1
ATOM 3013 C C . LYS B 1 139 ? 22.078 -9.383 -11.492 1 98.31 139 LYS B C 1
ATOM 3015 O O . LYS B 1 139 ? 22.875 -10.312 -11.656 1 98.31 139 LYS B O 1
ATOM 3020 N N . ILE B 1 140 ? 21.797 -8.484 -12.43 1 97.81 140 ILE B N 1
ATOM 3021 C CA . ILE B 1 140 ? 22.484 -8.477 -13.711 1 97.81 140 ILE B CA 1
ATOM 3022 C C . ILE B 1 140 ? 23.281 -7.18 -13.859 1 97.81 140 ILE B C 1
ATOM 3024 O O . ILE B 1 140 ? 22.719 -6.086 -13.836 1 97.81 140 ILE B O 1
ATOM 3028 N N . GLN B 1 141 ? 24.547 -7.285 -13.992 1 96.25 141 GLN B N 1
ATOM 3029 C CA . GLN B 1 141 ? 25.453 -6.141 -14.117 1 96.25 141 GLN B CA 1
ATOM 3030 C C . GLN B 1 141 ? 25.234 -5.148 -12.977 1 96.25 141 GLN B C 1
ATOM 3032 O O . GLN B 1 141 ? 25.109 -3.945 -13.211 1 96.25 141 GLN B O 1
ATOM 3037 N N . GLY B 1 142 ? 25.047 -5.715 -11.859 1 96.38 142 GLY B N 1
ATOM 3038 C CA . GLY B 1 142 ? 25.016 -4.922 -10.641 1 96.38 142 GLY B CA 1
ATOM 3039 C C . GLY B 1 142 ? 23.641 -4.355 -10.344 1 96.38 142 GLY B C 1
ATOM 3040 O O . GLY B 1 142 ? 23.453 -3.646 -9.352 1 96.38 142 GLY B O 1
ATOM 3041 N N . ILE B 1 143 ? 22.656 -4.695 -11.156 1 98 143 ILE B N 1
ATOM 3042 C CA . ILE B 1 143 ? 21.328 -4.137 -11 1 98 143 ILE B CA 1
ATOM 3043 C C . ILE B 1 143 ? 20.328 -5.258 -10.703 1 98 143 ILE B C 1
ATOM 3045 O O . ILE B 1 143 ? 20.25 -6.238 -11.453 1 98 143 ILE B O 1
ATOM 3049 N N . TRP B 1 144 ? 19.641 -5.113 -9.547 1 98.69 144 TRP B N 1
ATOM 3050 C CA . TRP B 1 144 ? 18.594 -6.07 -9.219 1 98.69 144 TRP B CA 1
ATOM 3051 C C . TRP B 1 144 ? 17.344 -5.816 -10.055 1 98.69 144 TRP B C 1
ATOM 3053 O O . TRP B 1 144 ? 16.953 -4.664 -10.281 1 98.69 144 TRP B O 1
ATOM 3063 N N . GLY B 1 145 ? 16.641 -6.871 -10.461 1 98.69 145 GLY B N 1
ATOM 3064 C CA . GLY B 1 145 ? 15.336 -6.855 -11.102 1 98.69 145 GLY B CA 1
ATOM 3065 C C . GLY B 1 145 ? 14.578 -8.156 -10.945 1 98.69 145 GLY B C 1
ATOM 3066 O O . GLY B 1 145 ? 15.18 -9.227 -10.812 1 98.69 145 GLY B O 1
ATOM 3067 N N . ALA B 1 146 ? 13.336 -8.094 -11 1 98.62 146 ALA B N 1
ATOM 3068 C CA . ALA B 1 146 ? 12.5 -9.289 -10.914 1 98.62 146 ALA B CA 1
ATOM 3069 C C . ALA B 1 146 ? 12.5 -10.055 -12.234 1 98.62 146 ALA B C 1
ATOM 3071 O O . ALA B 1 146 ? 12.453 -9.453 -13.305 1 98.62 146 ALA B O 1
ATOM 3072 N N . ARG B 1 147 ? 12.508 -11.352 -12.125 1 97.88 147 ARG B N 1
ATOM 3073 C CA . ARG B 1 147 ? 12.32 -12.242 -13.258 1 97.88 147 ARG B CA 1
ATOM 3074 C C . ARG B 1 147 ? 10.922 -12.859 -13.25 1 97.88 147 ARG B C 1
ATOM 3076 O O . ARG B 1 147 ? 10.375 -13.188 -14.305 1 97.88 147 ARG B O 1
ATOM 3083 N N . LEU B 1 148 ? 10.438 -13.023 -12.148 1 97.62 148 LEU B N 1
ATOM 3084 C CA . LEU B 1 148 ? 9.133 -13.648 -11.945 1 97.62 148 LEU B CA 1
ATOM 3085 C C . LEU B 1 148 ? 8.453 -13.102 -10.695 1 97.62 148 LEU B C 1
ATOM 3087 O O . LEU B 1 148 ? 9.094 -12.93 -9.656 1 97.62 148 LEU B O 1
ATOM 3091 N N . VAL B 1 149 ? 7.227 -12.797 -10.82 1 97.88 149 VAL B N 1
ATOM 3092 C CA . VAL B 1 149 ? 6.398 -12.43 -9.68 1 97.88 149 VAL B CA 1
ATOM 3093 C C . VAL B 1 149 ? 5.164 -13.32 -9.617 1 97.88 149 VAL B C 1
ATOM 3095 O O . VAL B 1 149 ? 4.391 -13.391 -10.578 1 97.88 149 VAL B O 1
ATOM 3098 N N . ARG B 1 150 ? 5.02 -14 -8.492 1 96.31 150 ARG B N 1
ATOM 3099 C CA . ARG B 1 150 ? 3.883 -14.867 -8.188 1 96.31 150 ARG B CA 1
ATOM 3100 C C . ARG B 1 150 ? 3.236 -14.484 -6.863 1 96.31 150 ARG B C 1
ATOM 3102 O O . ARG B 1 150 ? 3.797 -13.695 -6.102 1 96.31 150 ARG B O 1
ATOM 3109 N N . TYR B 1 151 ? 2.055 -15.094 -6.637 1 95.5 151 TYR B N 1
ATOM 3110 C CA . TYR B 1 151 ? 1.322 -14.719 -5.434 1 95.5 151 TYR B CA 1
ATOM 3111 C C . TYR B 1 151 ? 0.748 -15.945 -4.734 1 95.5 151 TYR B C 1
ATOM 3113 O O . TYR B 1 151 ? 0.273 -16.875 -5.391 1 95.5 151 TYR B O 1
ATOM 3121 N N . TRP B 1 152 ? 0.839 -15.945 -3.428 1 97.5 152 TRP B N 1
ATOM 3122 C CA . TRP B 1 152 ? -0.046 -16.781 -2.619 1 97.5 152 TRP B CA 1
ATOM 3123 C C . TRP B 1 152 ? -1.292 -16 -2.203 1 97.5 152 TRP B C 1
ATOM 3125 O O . TRP B 1 152 ? -1.195 -14.867 -1.724 1 97.5 152 TRP B O 1
ATOM 3135 N N . TYR B 1 153 ? -2.449 -16.547 -2.4 1 97.81 153 TYR B N 1
ATOM 3136 C CA . TYR B 1 153 ? -3.697 -16 -1.878 1 97.81 153 TYR B CA 1
ATOM 3137 C C . TYR B 1 153 ? -4.168 -16.781 -0.659 1 97.81 153 TYR B C 1
ATOM 3139 O O . TYR B 1 153 ? -4.406 -18 -0.744 1 97.81 153 TYR B O 1
ATOM 3147 N N . GLU B 1 154 ? -4.375 -16.156 0.462 1 97.5 154 GLU B N 1
ATOM 3148 C CA . GLU B 1 154 ? -4.512 -16.875 1.729 1 97.5 154 GLU B CA 1
ATOM 3149 C C . GLU B 1 154 ? -5.953 -16.828 2.234 1 97.5 154 GLU B C 1
ATOM 3151 O O . GLU B 1 154 ? -6.535 -17.859 2.557 1 97.5 154 GLU B O 1
ATOM 3156 N N . LYS B 1 155 ? -6.543 -15.656 2.316 1 97.81 155 LYS B N 1
ATOM 3157 C CA . LYS B 1 155 ? -7.938 -15.484 2.707 1 97.81 155 LYS B CA 1
ATOM 3158 C C . LYS B 1 155 ? -8.453 -14.102 2.309 1 97.81 155 LYS B C 1
ATOM 3160 O O . LYS B 1 155 ? -7.664 -13.18 2.1 1 97.81 155 LYS B O 1
ATOM 3165 N N . ASP B 1 156 ? -9.844 -14.016 2.131 1 98 156 ASP B N 1
ATOM 3166 C CA . ASP B 1 156 ? -10.391 -12.711 1.755 1 98 156 ASP B CA 1
ATOM 3167 C C . ASP B 1 156 ? -11.75 -12.477 2.418 1 98 156 ASP B C 1
ATOM 3169 O O . ASP B 1 156 ? -12.305 -13.383 3.047 1 98 156 ASP B O 1
ATOM 3173 N N . LYS B 1 157 ? -12.211 -11.203 2.438 1 97.62 157 LYS B N 1
ATOM 3174 C CA . LYS B 1 157 ? -13.477 -10.781 3.041 1 97.62 157 LYS B CA 1
ATOM 3175 C C . LYS B 1 157 ? -14.023 -9.531 2.352 1 97.62 157 LYS B C 1
ATOM 3177 O O . LYS B 1 157 ? -13.281 -8.805 1.692 1 97.62 157 LYS B O 1
ATOM 3182 N N . MET B 1 158 ? -15.32 -9.391 2.49 1 96.56 158 MET B N 1
ATOM 3183 C CA . MET B 1 158 ? -15.992 -8.172 2.061 1 96.56 158 MET B CA 1
ATOM 3184 C C . MET B 1 158 ? -16.078 -7.16 3.201 1 96.56 158 MET B C 1
ATOM 3186 O O . MET B 1 158 ? -16.359 -7.531 4.344 1 96.56 158 MET B O 1
ATOM 3190 N N . ILE B 1 159 ? -15.797 -5.867 2.92 1 96.38 159 ILE B N 1
ATOM 3191 C CA . ILE B 1 159 ? -15.961 -4.766 3.863 1 96.38 159 ILE B CA 1
ATOM 3192 C C . ILE B 1 159 ? -16.812 -3.664 3.232 1 96.38 159 ILE B C 1
ATOM 3194 O O . ILE B 1 159 ? -16.359 -2.965 2.326 1 96.38 159 ILE B O 1
ATOM 3198 N N . LEU B 1 160 ? -18.016 -3.471 3.734 1 95.06 160 LEU B N 1
ATOM 3199 C CA . LEU B 1 160 ? -18.891 -2.416 3.219 1 95.06 160 LEU B CA 1
ATOM 3200 C C . LEU B 1 160 ? -18.344 -1.039 3.596 1 95.06 160 LEU B C 1
ATOM 3202 O O . LEU B 1 160 ? -17.875 -0.837 4.719 1 95.06 160 LEU B O 1
ATOM 3206 N N . CYS B 1 161 ? -18.406 -0.098 2.684 1 94.94 161 CYS B N 1
ATOM 3207 C CA . CYS B 1 161 ? -18.016 1.267 3.021 1 94.94 161 CYS B CA 1
ATOM 3208 C C . CYS B 1 161 ? -19 1.894 3.996 1 94.94 161 CYS B C 1
ATOM 3210 O O . CYS B 1 161 ? -18.609 2.656 4.879 1 94.94 161 CYS B O 1
ATOM 3212 N N . ASP B 1 162 ? -20.203 1.624 3.793 1 93.69 162 ASP B N 1
ATOM 3213 C CA . ASP B 1 162 ? -21.312 1.983 4.676 1 93.69 162 ASP B CA 1
ATOM 3214 C C . ASP B 1 162 ? -22.016 0.738 5.203 1 93.69 162 ASP B C 1
ATOM 3216 O O . ASP B 1 162 ? -22.828 0.14 4.508 1 93.69 162 ASP B O 1
ATOM 3220 N N . PRO B 1 163 ? -21.781 0.405 6.465 1 92.69 163 PRO B N 1
ATOM 3221 C CA . PRO B 1 163 ? -22.297 -0.852 7.004 1 92.69 163 PRO B CA 1
ATOM 3222 C C . PRO B 1 163 ? -23.828 -0.877 7.062 1 92.69 163 PRO B C 1
ATOM 3224 O O . PRO B 1 163 ? -24.422 -1.95 7.164 1 92.69 163 PRO B O 1
ATOM 3227 N N . SER B 1 164 ? -24.453 0.238 6.98 1 89.25 164 SER B N 1
ATOM 3228 C CA . SER B 1 164 ? -25.922 0.277 7.047 1 89.25 164 SER B CA 1
ATOM 3229 C C . SER B 1 164 ? -26.547 -0.345 5.805 1 89.25 164 SER B C 1
ATOM 3231 O O . SER B 1 164 ? -27.75 -0.633 5.781 1 89.25 164 SER B O 1
ATOM 3233 N N . LYS B 1 165 ? -25.719 -0.637 4.793 1 90.69 165 LYS B N 1
ATOM 3234 C CA . LYS B 1 165 ? -26.203 -1.197 3.535 1 90.69 165 LYS B CA 1
ATOM 3235 C C . LYS B 1 165 ? -26.047 -2.715 3.516 1 90.69 165 LYS B C 1
ATOM 3237 O O . LYS B 1 165 ? -26.156 -3.342 2.459 1 90.69 165 LYS B O 1
ATOM 3242 N N . ALA B 1 166 ? -25.828 -3.332 4.637 1 87.94 166 ALA B N 1
ATOM 3243 C CA . ALA B 1 166 ? -25.484 -4.746 4.758 1 87.94 166 ALA B CA 1
ATOM 3244 C C . ALA B 1 166 ? -26.594 -5.629 4.176 1 87.94 166 ALA B C 1
ATOM 3246 O O . ALA B 1 166 ? -26.312 -6.715 3.654 1 87.94 166 ALA B O 1
ATOM 3247 N N . LEU B 1 167 ? -27.812 -5.141 4.141 1 87.25 167 LEU B N 1
ATOM 3248 C CA . LEU B 1 167 ? -28.906 -6.004 3.717 1 87.25 167 LEU B CA 1
ATOM 3249 C C . LEU B 1 167 ? -29.188 -5.832 2.229 1 87.25 167 LEU B C 1
ATOM 3251 O O . LEU B 1 167 ? -30.016 -6.539 1.664 1 87.25 167 LEU B O 1
ATOM 3255 N N . VAL B 1 168 ? -28.422 -5.02 1.555 1 88.94 168 VAL B N 1
ATOM 3256 C CA . VAL B 1 168 ? -28.688 -4.719 0.152 1 88.94 168 VAL B CA 1
ATOM 3257 C C . VAL B 1 168 ? -27.859 -5.637 -0.743 1 88.94 168 VAL B C 1
ATOM 3259 O O . VAL B 1 168 ? -28.359 -6.121 -1.767 1 88.94 168 VAL B O 1
ATOM 3262 N N . VAL B 1 169 ? -26.688 -5.945 -0.357 1 88.31 169 VAL B N 1
ATOM 3263 C CA . VAL B 1 169 ? -25.781 -6.727 -1.19 1 88.31 169 VAL B CA 1
ATOM 3264 C C . VAL B 1 169 ? -26.016 -8.219 -0.953 1 88.31 169 VAL B C 1
ATOM 3266 O O . VAL B 1 169 ? -25.984 -8.68 0.189 1 88.31 169 VAL B O 1
ATOM 3269 N N . THR B 1 170 ? -26.266 -8.945 -2.059 1 91.38 170 THR B N 1
ATOM 3270 C CA . THR B 1 170 ? -26.469 -10.391 -1.961 1 91.38 170 THR B CA 1
ATOM 3271 C C . THR B 1 170 ? -25.406 -11.133 -2.764 1 91.38 170 THR B C 1
ATOM 3273 O O . THR B 1 170 ? -24.922 -10.641 -3.789 1 91.38 170 THR B O 1
ATOM 3276 N N . VAL B 1 171 ? -25.031 -12.281 -2.209 1 94.19 171 VAL B N 1
ATOM 3277 C CA . VAL B 1 171 ? -24.062 -13.148 -2.861 1 94.19 171 VAL B CA 1
ATOM 3278 C C . VAL B 1 171 ? -24.719 -14.477 -3.232 1 94.19 171 VAL B C 1
ATOM 3280 O O . VAL B 1 171 ? -25.484 -15.039 -2.445 1 94.19 171 VAL B O 1
ATOM 3283 N N . ASP B 1 172 ? -24.531 -14.906 -4.488 1 95.81 172 ASP B N 1
ATOM 3284 C CA . ASP B 1 172 ? -24.938 -16.25 -4.895 1 95.81 172 ASP B CA 1
ATOM 3285 C C . ASP B 1 172 ? -24.062 -17.312 -4.23 1 95.81 172 ASP B C 1
ATOM 3287 O O . ASP B 1 172 ? -22.953 -17.594 -4.691 1 95.81 172 ASP B O 1
ATOM 3291 N N . GLU B 1 173 ? -24.625 -17.969 -3.238 1 96.25 173 GLU B N 1
ATOM 3292 C CA . GLU B 1 173 ? -23.859 -18.891 -2.404 1 96.25 173 GLU B CA 1
ATOM 3293 C C . GLU B 1 173 ? -23.359 -20.094 -3.213 1 96.25 173 GLU B C 1
ATOM 3295 O O . GLU B 1 173 ? -22.266 -20.594 -2.971 1 96.25 173 GLU B O 1
ATOM 3300 N N . GLU B 1 174 ? -24.156 -20.547 -4.105 1 97 174 GLU B N 1
ATOM 3301 C CA . GLU B 1 174 ? -23.75 -21.688 -4.934 1 97 174 GLU B CA 1
ATOM 3302 C C . GLU B 1 174 ? -22.578 -21.312 -5.836 1 97 174 GLU B C 1
ATOM 3304 O O . GLU B 1 174 ? -21.609 -22.062 -5.934 1 97 174 GLU B O 1
ATOM 3309 N N . LYS B 1 175 ? -22.719 -20.219 -6.449 1 96.44 175 LYS B N 1
ATOM 3310 C CA . LYS B 1 175 ? -21.609 -19.75 -7.285 1 96.44 175 LYS B CA 1
ATOM 3311 C C . LYS B 1 175 ? -20.375 -19.438 -6.449 1 96.44 175 LYS B C 1
ATOM 3313 O O . LYS B 1 175 ? -19.266 -19.812 -6.82 1 96.44 175 LYS B O 1
ATOM 3318 N N . LEU B 1 176 ? -20.531 -18.844 -5.309 1 97.38 176 LEU B N 1
ATOM 3319 C CA . LEU B 1 176 ? -19.438 -18.484 -4.402 1 97.38 176 LEU B CA 1
ATOM 3320 C C . LEU B 1 176 ? -18.641 -19.719 -3.998 1 97.38 176 LEU B C 1
ATOM 3322 O O . LEU B 1 176 ? -17.406 -19.656 -3.895 1 97.38 176 LEU B O 1
ATOM 3326 N N . ALA B 1 177 ? -19.266 -20.797 -3.836 1 96.12 177 ALA B N 1
ATOM 3327 C CA . ALA B 1 177 ? -18.656 -22.031 -3.334 1 96.12 177 ALA B CA 1
ATOM 3328 C C . ALA B 1 177 ? -17.703 -22.625 -4.367 1 96.12 177 ALA B C 1
ATOM 3330 O O . ALA B 1 177 ? -16.906 -23.5 -4.043 1 96.12 177 ALA B O 1
ATOM 3331 N N . THR B 1 178 ? -17.797 -22.141 -5.602 1 96.38 178 THR B N 1
ATOM 3332 C CA . THR B 1 178 ? -16.984 -22.719 -6.668 1 96.38 178 THR B CA 1
ATOM 3333 C C . THR B 1 178 ? -15.609 -22.062 -6.723 1 96.38 178 THR B C 1
ATOM 3335 O O . THR B 1 178 ? -14.703 -22.562 -7.398 1 96.38 178 THR B O 1
ATOM 3338 N N . TYR B 1 179 ? -15.406 -21 -6.047 1 97.44 179 TYR B N 1
ATOM 3339 C CA . TYR B 1 179 ? -14.148 -20.266 -6.117 1 97.44 179 TYR B CA 1
ATOM 3340 C C . TYR B 1 179 ? -13.18 -20.734 -5.039 1 97.44 179 TYR B C 1
ATOM 3342 O O . TYR B 1 179 ? -13.602 -21.25 -4.004 1 97.44 179 TYR B O 1
ATOM 3350 N N . PRO B 1 180 ? -11.875 -20.516 -5.258 1 97 180 PRO B N 1
ATOM 3351 C CA . PRO B 1 180 ? -10.867 -20.938 -4.285 1 97 180 PRO B CA 1
ATOM 3352 C C . PRO B 1 180 ? -11.016 -20.234 -2.936 1 97 180 PRO B C 1
ATOM 3354 O O . PRO B 1 180 ? -11.328 -19.047 -2.889 1 97 180 PRO B O 1
ATOM 3357 N N . PRO B 1 181 ? -10.688 -20.938 -1.865 1 96.25 181 PRO B N 1
ATOM 3358 C CA . PRO B 1 181 ? -10.875 -20.359 -0.534 1 96.25 181 PRO B CA 1
ATOM 3359 C C . PRO B 1 181 ? -9.984 -19.141 -0.285 1 96.25 181 PRO B C 1
ATOM 3361 O O . PRO B 1 181 ? -10.344 -18.25 0.498 1 96.25 181 PRO B O 1
ATOM 3364 N N . GLY B 1 182 ? -8.852 -19.078 -0.928 1 97.25 182 GLY B N 1
ATOM 3365 C CA . GLY B 1 182 ? -7.895 -18.031 -0.648 1 97.25 182 GLY B CA 1
ATOM 3366 C C . GLY B 1 182 ? -8.312 -16.672 -1.192 1 97.25 182 GLY B C 1
ATOM 3367 O O . GLY B 1 182 ? -7.875 -15.633 -0.697 1 97.25 182 GLY B O 1
ATOM 3368 N N . TYR B 1 183 ? -9.117 -16.656 -2.225 1 97.94 183 TYR B N 1
ATOM 3369 C CA . TYR B 1 183 ? -9.594 -15.43 -2.85 1 97.94 183 TYR B CA 1
ATOM 3370 C C . TYR B 1 183 ? -11.016 -15.594 -3.369 1 97.94 183 TYR B C 1
ATOM 3372 O O . TYR B 1 183 ? -11.328 -15.203 -4.496 1 97.94 183 TYR B O 1
ATOM 3380 N N . ARG B 1 184 ? -11.844 -16.109 -2.539 1 98 184 ARG B N 1
ATOM 3381 C CA . ARG B 1 184 ? -13.211 -16.516 -2.869 1 98 184 ARG B CA 1
ATOM 3382 C C . ARG B 1 184 ? -14.062 -15.312 -3.252 1 98 184 ARG B C 1
ATOM 3384 O O . ARG B 1 184 ? -14.625 -15.273 -4.348 1 98 184 ARG B O 1
ATOM 3391 N N . TYR B 1 185 ? -14.141 -14.352 -2.416 1 98.25 185 TYR B N 1
ATOM 3392 C CA . TYR B 1 185 ? -14.984 -13.18 -2.646 1 98.25 185 TYR B CA 1
ATOM 3393 C C . TYR B 1 185 ? -14.391 -12.281 -3.721 1 98.25 185 TYR B C 1
ATOM 3395 O O . TYR B 1 185 ? -15.117 -11.68 -4.512 1 98.25 185 TYR B O 1
ATOM 3403 N N . LEU B 1 186 ? -13.07 -12.188 -3.754 1 97.81 186 LEU B N 1
ATOM 3404 C CA . LEU B 1 186 ? -12.414 -11.406 -4.793 1 97.81 186 LEU B CA 1
ATOM 3405 C C . LEU B 1 186 ? -12.727 -11.961 -6.176 1 97.81 186 LEU B C 1
ATOM 3407 O O . LEU B 1 186 ? -13.172 -11.219 -7.059 1 97.81 186 LEU B O 1
ATOM 3411 N N . ALA B 1 187 ? -12.547 -13.25 -6.352 1 96.94 187 ALA B N 1
ATOM 3412 C CA . ALA B 1 187 ? -12.828 -13.906 -7.629 1 96.94 187 ALA B CA 1
ATOM 3413 C C . ALA B 1 187 ? -14.297 -13.75 -8.016 1 96.94 187 ALA B C 1
ATOM 3415 O O . ALA B 1 187 ? -14.609 -13.438 -9.164 1 96.94 187 ALA B O 1
ATOM 3416 N N . TYR B 1 188 ? -15.195 -13.922 -7.047 1 97.38 188 TYR B N 1
ATOM 3417 C CA . TYR B 1 188 ? -16.625 -13.82 -7.285 1 97.38 188 TYR B CA 1
ATOM 3418 C C . TYR B 1 188 ? -17 -12.461 -7.855 1 97.38 188 TYR B C 1
ATOM 3420 O O . TYR B 1 188 ? -17.594 -12.375 -8.93 1 97.38 188 TYR B O 1
ATOM 3428 N N . TRP B 1 189 ? -16.547 -11.445 -7.234 1 96.69 189 TRP B N 1
ATOM 3429 C CA . TRP B 1 189 ? -16.984 -10.109 -7.613 1 96.69 189 TRP B CA 1
ATOM 3430 C C . TRP B 1 189 ? -16.234 -9.625 -8.859 1 96.69 189 TRP B C 1
ATOM 3432 O O . TRP B 1 189 ? -16.797 -8.867 -9.664 1 96.69 189 TRP B O 1
ATOM 3442 N N . GLN B 1 190 ? -14.977 -10.055 -9.023 1 95 190 GLN B N 1
ATOM 3443 C CA . GLN B 1 190 ? -14.289 -9.734 -10.273 1 95 190 GLN B CA 1
ATOM 3444 C C . GLN B 1 190 ? -15.023 -10.336 -11.477 1 95 190 GLN B C 1
ATOM 3446 O O . GLN B 1 190 ? -15.242 -9.656 -12.477 1 95 190 GLN B O 1
ATOM 3451 N N . GLU B 1 191 ? -15.492 -11.516 -11.328 1 94.69 191 GLU B N 1
ATOM 3452 C CA . GLU B 1 191 ? -16.203 -12.125 -12.445 1 94.69 191 GLU B CA 1
ATOM 3453 C C . GLU B 1 191 ? -17.578 -11.5 -12.641 1 94.69 191 GLU B C 1
ATOM 3455 O O . GLU B 1 191 ? -17.984 -11.227 -13.773 1 94.69 191 GLU B O 1
ATOM 3460 N N . VAL B 1 192 ? -18.25 -11.203 -11.609 1 93.56 192 VAL B N 1
ATOM 3461 C CA . VAL B 1 192 ? -19.609 -10.688 -11.672 1 93.56 192 VAL B CA 1
ATOM 3462 C C . VAL B 1 192 ? -19.594 -9.273 -12.234 1 93.56 192 VAL B C 1
ATOM 3464 O O . VAL B 1 192 ? -20.484 -8.898 -13.008 1 93.56 192 VAL B O 1
ATOM 3467 N N . THR B 1 193 ? -18.562 -8.469 -11.938 1 92.81 193 THR B N 1
ATOM 3468 C CA . THR B 1 193 ? -18.656 -7.039 -12.203 1 92.81 193 THR B CA 1
ATOM 3469 C C . THR B 1 193 ? -17.766 -6.66 -13.383 1 92.81 193 THR B C 1
ATOM 3471 O O . THR B 1 193 ? -18.016 -5.66 -14.062 1 92.81 193 THR B O 1
ATOM 3474 N N . MET B 1 194 ? -16.703 -7.391 -13.602 1 89 194 MET B N 1
ATOM 3475 C CA . MET B 1 194 ? -15.719 -6.953 -14.602 1 89 194 MET B CA 1
ATOM 3476 C C . MET B 1 194 ? -15.875 -7.738 -15.898 1 89 194 MET B C 1
ATOM 3478 O O . MET B 1 194 ? -15.305 -7.363 -16.922 1 89 194 MET B O 1
ATOM 3482 N N . GLY B 1 195 ? -16.625 -8.797 -15.914 1 85.88 195 GLY B N 1
ATOM 3483 C CA . GLY B 1 195 ? -16.844 -9.578 -17.109 1 85.88 195 GLY B CA 1
ATOM 3484 C C . GLY B 1 195 ? -15.633 -10.375 -17.531 1 85.88 195 GLY B C 1
ATOM 3485 O O . GLY B 1 195 ? -15.398 -10.578 -18.734 1 85.88 195 GLY B O 1
ATOM 3486 N N . ILE B 1 196 ? -14.828 -10.695 -16.625 1 87 196 ILE B N 1
ATOM 3487 C CA . ILE B 1 196 ? -13.625 -11.469 -16.922 1 87 196 ILE B CA 1
ATOM 3488 C C . ILE B 1 196 ? -13.734 -12.859 -16.297 1 87 196 ILE B C 1
ATOM 3490 O O . ILE B 1 196 ? -14.586 -13.086 -15.438 1 87 196 ILE B O 1
ATOM 3494 N N . LYS B 1 197 ? -12.93 -13.75 -16.828 1 91 197 LYS B N 1
ATOM 3495 C CA . LYS B 1 197 ? -12.758 -15.047 -16.188 1 91 197 LYS B CA 1
ATOM 3496 C C . LYS B 1 197 ? -11.516 -15.062 -15.297 1 91 197 LYS B C 1
ATOM 3498 O O . LYS B 1 197 ? -10.422 -14.742 -15.75 1 91 197 LYS B O 1
ATOM 3503 N N . VAL B 1 198 ? -11.68 -15.43 -14.078 1 93.62 198 VAL B N 1
ATOM 3504 C CA . VAL B 1 198 ? -10.578 -15.438 -13.109 1 93.62 198 VAL B CA 1
ATOM 3505 C C . VAL B 1 198 ? -9.93 -16.812 -13.086 1 93.62 198 VAL B C 1
ATOM 3507 O O . VAL B 1 198 ? -10.609 -17.844 -13.219 1 93.62 198 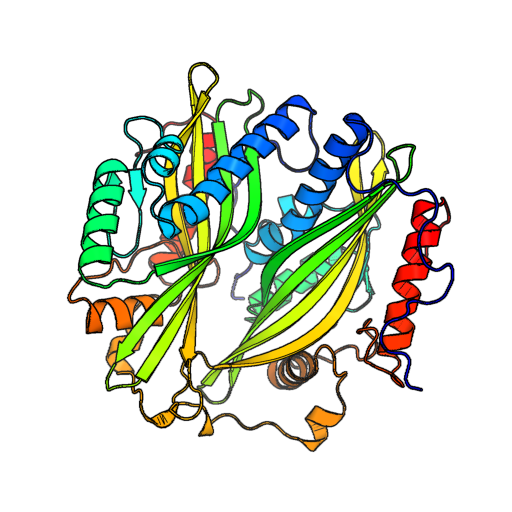VAL B O 1
ATOM 3510 N N . LEU B 1 199 ? -8.648 -16.859 -12.93 1 94.94 199 LEU B N 1
ATOM 3511 C CA . LEU B 1 199 ? -7.945 -18.125 -12.734 1 94.94 199 LEU B CA 1
ATOM 3512 C C . LEU B 1 199 ? -8.297 -18.75 -11.391 1 94.94 199 LEU B C 1
ATOM 3514 O O . LEU B 1 199 ? -8.328 -18.062 -10.367 1 94.94 199 LEU B O 1
ATOM 3518 N N . LEU B 1 200 ? -8.469 -20.062 -11.391 1 95.81 200 LEU B N 1
ATOM 3519 C CA . LEU B 1 200 ? -8.938 -20.719 -10.172 1 95.81 200 LEU B CA 1
ATOM 3520 C C . LEU B 1 200 ? -7.824 -21.531 -9.523 1 95.81 200 LEU B C 1
ATOM 3522 O O . LEU B 1 200 ? -8.023 -22.125 -8.469 1 95.81 200 LEU B O 1
ATOM 3526 N N . ASP B 1 201 ? -6.637 -21.484 -10.062 1 96.25 201 ASP B N 1
ATOM 3527 C CA . ASP B 1 201 ? -5.574 -22.359 -9.586 1 96.25 201 ASP B CA 1
ATOM 3528 C C . ASP B 1 201 ? -4.367 -21.562 -9.109 1 96.25 201 ASP B C 1
ATOM 3530 O O . ASP B 1 201 ? -3.225 -22 -9.25 1 96.25 201 ASP B O 1
ATOM 3534 N N . MET B 1 202 ? -4.609 -20.375 -8.594 1 96.69 202 MET B N 1
ATOM 3535 C CA . MET B 1 202 ? -3.512 -19.609 -7.996 1 96.69 202 MET B CA 1
ATOM 3536 C C . MET B 1 202 ? -3.066 -20.25 -6.684 1 96.69 202 MET B C 1
ATOM 3538 O O . MET B 1 202 ? -3.869 -20.875 -5.988 1 96.69 202 MET B O 1
ATOM 3542 N N . PRO B 1 203 ? -1.766 -20.109 -6.328 1 97.75 203 PRO B N 1
ATOM 3543 C CA . PRO B 1 203 ? -1.297 -20.656 -5.055 1 97.75 203 PRO B CA 1
ATOM 3544 C C . PRO B 1 203 ? -2.123 -20.188 -3.863 1 97.75 203 PRO B C 1
ATOM 3546 O O . PRO B 1 203 ? -2.473 -19 -3.779 1 97.75 203 PRO B O 1
ATOM 3549 N N . GLY B 1 204 ? -2.457 -21.141 -2.975 1 97.38 204 GLY B N 1
ATOM 3550 C CA . GLY B 1 204 ? -3.215 -20.844 -1.771 1 97.38 204 GLY B CA 1
ATOM 3551 C C . GLY B 1 204 ? -2.379 -20.891 -0.507 1 97.38 204 GLY B C 1
ATOM 3552 O O . GLY B 1 204 ? -1.253 -20.391 -0.479 1 97.38 204 GLY B O 1
ATOM 3553 N N . HIS B 1 205 ? -2.887 -21.406 0.518 1 96.88 205 HIS B N 1
ATOM 3554 C CA . HIS B 1 205 ? -2.289 -21.547 1.841 1 96.88 205 HIS B CA 1
ATOM 3555 C C . HIS B 1 205 ? -2.166 -23.016 2.225 1 96.88 205 HIS B C 1
ATOM 3557 O O . HIS B 1 205 ? -2.875 -23.875 1.682 1 96.88 205 HIS B O 1
ATOM 3563 N N . ARG B 1 206 ? -1.276 -23.25 3.229 1 94.38 206 ARG B N 1
ATOM 3564 C CA . ARG B 1 206 ? -1.019 -24.609 3.701 1 94.38 206 ARG B CA 1
ATOM 3565 C C . ARG B 1 206 ? -2.299 -25.266 4.203 1 94.38 206 ARG B C 1
ATOM 3567 O O . ARG B 1 206 ? -2.457 -26.484 4.105 1 94.38 206 ARG B O 1
ATOM 3574 N N . ARG B 1 207 ? -3.256 -24.484 4.539 1 94.88 207 ARG B N 1
ATOM 3575 C CA . ARG B 1 207 ? -4.457 -25.031 5.156 1 94.88 207 ARG B CA 1
ATOM 3576 C C . ARG B 1 207 ? -5.492 -25.406 4.105 1 94.88 207 ARG B C 1
ATOM 3578 O O . ARG B 1 207 ? -6.539 -25.984 4.43 1 94.88 207 ARG B O 1
ATOM 3585 N N . HIS B 1 208 ? -5.277 -25.094 2.848 1 96.31 208 HIS B N 1
ATOM 3586 C CA . HIS B 1 208 ? -6.262 -25.359 1.803 1 96.31 208 HIS B CA 1
ATOM 3587 C C . HIS B 1 208 ? -6.156 -26.797 1.298 1 96.31 208 HIS B C 1
ATOM 3589 O O . HIS B 1 208 ? -6.066 -27.031 0.09 1 96.31 208 HIS B O 1
ATOM 3595 N N . ILE B 1 209 ? -6.289 -27.672 2.203 1 94 209 ILE B N 1
ATOM 3596 C CA . ILE B 1 209 ? -6.113 -29.094 1.954 1 94 209 ILE B CA 1
ATOM 3597 C C . ILE B 1 209 ? -7.133 -29.578 0.924 1 94 209 ILE B C 1
ATOM 3599 O O . ILE B 1 209 ? -8.305 -29.188 0.974 1 94 209 ILE B O 1
ATOM 3603 N N . GLY B 1 210 ? -6.645 -30.391 0.002 1 93.25 210 GLY B N 1
ATOM 3604 C CA . GLY B 1 210 ? -7.535 -31.016 -0.967 1 93.25 210 GLY B CA 1
ATOM 3605 C C . GLY B 1 210 ? -7.797 -30.141 -2.18 1 93.25 210 GLY B C 1
ATOM 3606 O O . GLY B 1 210 ? -8.594 -30.5 -3.049 1 93.25 210 GLY B O 1
ATOM 3607 N N . THR B 1 211 ? -7.172 -29.031 -2.271 1 96 211 THR B N 1
ATOM 3608 C CA . THR B 1 211 ? -7.379 -28.125 -3.404 1 96 211 THR B CA 1
ATOM 3609 C C . THR B 1 211 ? -6.125 -28.062 -4.273 1 96 211 THR B C 1
ATOM 3611 O O . THR B 1 211 ? -5.02 -28.328 -3.799 1 96 211 THR B O 1
ATOM 3614 N N . VAL B 1 212 ? -6.312 -27.672 -5.562 1 97.31 212 VAL B N 1
ATOM 3615 C CA . VAL B 1 212 ? -5.207 -27.406 -6.473 1 97.31 212 VAL B CA 1
ATOM 3616 C C . VAL B 1 212 ? -4.383 -26.234 -5.938 1 97.31 212 VAL B C 1
ATOM 3618 O O . VAL B 1 212 ? -3.176 -26.156 -6.176 1 97.31 212 VAL B O 1
ATOM 3621 N N . ASN B 1 213 ? -4.973 -25.375 -5.184 1 97.69 213 ASN B N 1
ATOM 3622 C CA . ASN B 1 213 ? -4.309 -24.203 -4.641 1 97.69 213 ASN B CA 1
ATOM 3623 C C . ASN B 1 213 ? -3.236 -24.578 -3.623 1 97.69 213 ASN B C 1
ATOM 3625 O O . ASN B 1 213 ? -2.219 -23.891 -3.502 1 97.69 213 ASN B O 1
ATOM 3629 N N . LEU B 1 214 ? -3.436 -25.672 -2.861 1 96.5 214 LEU B N 1
ATOM 3630 C CA . LEU B 1 214 ? -2.391 -26.172 -1.978 1 96.5 214 LEU B CA 1
ATOM 3631 C C . LEU B 1 214 ? -1.212 -26.719 -2.781 1 96.5 214 LEU B C 1
ATOM 3633 O O . LEU B 1 214 ? -0.054 -26.5 -2.416 1 96.5 214 LEU B O 1
ATOM 3637 N N . GLU B 1 215 ? -1.531 -27.438 -3.797 1 96.88 215 GLU B N 1
ATOM 3638 C CA . GLU B 1 215 ? -0.461 -27.953 -4.645 1 96.88 215 GLU B CA 1
ATOM 3639 C C . GLU B 1 215 ? 0.396 -26.828 -5.203 1 96.88 215 GLU B C 1
ATOM 3641 O O . GLU B 1 215 ? 1.626 -26.906 -5.188 1 96.88 215 GLU B O 1
ATOM 3646 N N . LYS B 1 216 ? -0.284 -25.828 -5.648 1 97 216 LYS B N 1
ATOM 3647 C CA . LYS B 1 216 ? 0.424 -24.672 -6.191 1 97 216 LYS B CA 1
ATOM 3648 C C . LYS B 1 216 ? 1.188 -23.922 -5.098 1 97 216 LYS B C 1
ATOM 3650 O O . LYS B 1 216 ? 2.262 -23.375 -5.348 1 97 216 LYS B O 1
ATOM 3655 N N . HIS B 1 217 ? 0.604 -23.859 -3.936 1 97.31 217 HIS B N 1
ATOM 3656 C CA . HIS B 1 217 ? 1.308 -23.312 -2.781 1 97.31 217 HIS B CA 1
ATOM 3657 C C . HIS B 1 217 ? 2.668 -23.969 -2.598 1 97.31 217 HIS B C 1
ATOM 3659 O O . HIS B 1 217 ? 3.689 -23.297 -2.502 1 97.31 217 HIS B O 1
ATOM 3665 N N . ASP B 1 218 ? 2.678 -25.219 -2.58 1 96.62 218 ASP B N 1
ATOM 3666 C CA . ASP B 1 218 ? 3.898 -26 -2.354 1 96.62 218 ASP B CA 1
ATOM 3667 C C . ASP B 1 218 ? 4.871 -25.828 -3.518 1 96.62 218 ASP B C 1
ATOM 3669 O O . ASP B 1 218 ? 6.086 -25.766 -3.314 1 96.62 218 ASP B O 1
ATOM 3673 N N . GLU B 1 219 ? 4.371 -25.781 -4.672 1 95.94 219 GLU B N 1
ATOM 3674 C CA . GLU B 1 219 ? 5.188 -25.609 -5.867 1 95.94 219 GLU B CA 1
ATOM 3675 C C . GLU B 1 219 ? 6.027 -24.344 -5.789 1 95.94 219 GLU B C 1
ATOM 3677 O O . GLU B 1 219 ? 7.176 -24.312 -6.238 1 95.94 219 GLU B O 1
ATOM 3682 N N . LEU B 1 220 ? 5.539 -23.281 -5.258 1 96 220 LEU B N 1
ATOM 3683 C CA . LEU B 1 220 ? 6.273 -22.016 -5.188 1 96 220 LEU B CA 1
ATOM 3684 C C . LEU B 1 220 ? 7.469 -22.141 -4.25 1 96 220 LEU B C 1
ATOM 3686 O O . LEU B 1 220 ? 8.5 -21.5 -4.469 1 96 220 LEU B O 1
ATOM 3690 N N . TYR B 1 221 ? 7.336 -22.953 -3.205 1 96.81 221 TYR B N 1
ATOM 3691 C CA . TYR B 1 221 ? 8.469 -23.172 -2.312 1 96.81 221 TYR B CA 1
ATOM 3692 C C . TYR B 1 221 ? 9.578 -23.953 -3.018 1 96.81 221 TYR B C 1
ATOM 3694 O O . TYR B 1 221 ? 10.758 -23.625 -2.877 1 96.81 221 TYR B O 1
ATOM 3702 N N . TRP B 1 222 ? 9.18 -24.922 -3.768 1 96.88 222 TRP B N 1
ATOM 3703 C CA . TRP B 1 222 ? 10.172 -25.688 -4.531 1 96.88 222 TRP B CA 1
ATOM 3704 C C . TRP B 1 222 ? 10.852 -24.797 -5.57 1 96.88 222 TRP B C 1
ATOM 3706 O O . TRP B 1 222 ? 12.062 -24.891 -5.773 1 96.88 222 TRP B O 1
ATOM 3716 N N . LEU B 1 223 ? 10.07 -23.984 -6.207 1 96.88 223 LEU B N 1
ATOM 3717 C CA . LEU B 1 223 ? 10.602 -23.062 -7.203 1 96.88 223 LEU B CA 1
ATOM 3718 C C . LEU B 1 223 ? 11.617 -22.109 -6.574 1 96.88 223 LEU B C 1
ATOM 3720 O O . LEU B 1 223 ? 12.672 -21.844 -7.156 1 96.88 223 LEU B O 1
ATOM 3724 N N . ALA B 1 224 ? 11.32 -21.656 -5.414 1 97.06 224 ALA B N 1
ATOM 3725 C CA . ALA B 1 224 ? 12.219 -20.75 -4.695 1 97.06 224 ALA B CA 1
ATOM 3726 C C . ALA B 1 224 ? 13.555 -21.438 -4.391 1 97.06 224 ALA B C 1
ATOM 3728 O O . ALA B 1 224 ? 14.617 -20.844 -4.566 1 97.06 224 ALA B O 1
ATOM 3729 N N . LYS B 1 225 ? 13.438 -22.625 -3.939 1 97.19 225 LYS B N 1
ATOM 3730 C CA . LYS B 1 225 ? 14.648 -23.375 -3.646 1 97.19 225 LYS B CA 1
ATOM 3731 C C . LYS B 1 225 ? 15.5 -23.562 -4.902 1 97.19 225 LYS B C 1
ATOM 3733 O O . LYS B 1 225 ? 16.703 -23.297 -4.887 1 97.19 225 LYS B O 1
ATOM 3738 N N . THR B 1 226 ? 14.836 -24.016 -5.926 1 97.31 226 THR B N 1
ATOM 3739 C CA . THR B 1 226 ? 15.547 -24.234 -7.184 1 97.31 226 THR B CA 1
ATOM 3740 C C . THR B 1 226 ? 16.234 -22.953 -7.637 1 97.31 226 THR B C 1
ATOM 3742 O O . THR B 1 226 ? 17.422 -22.969 -8.008 1 97.31 226 THR B O 1
ATOM 3745 N N . TRP B 1 227 ? 15.539 -21.828 -7.559 1 97.69 227 TRP B N 1
ATOM 3746 C CA . TRP B 1 227 ? 16.062 -20.531 -7.992 1 97.69 227 TRP B CA 1
ATOM 3747 C C . TRP B 1 227 ? 17.281 -20.141 -7.176 1 97.69 227 TRP B C 1
ATOM 3749 O O . TRP B 1 227 ? 18.328 -19.812 -7.738 1 97.69 227 TRP B O 1
ATOM 3759 N N . LEU B 1 228 ? 17.234 -20.266 -5.891 1 97.69 228 LEU B N 1
ATOM 3760 C CA . LEU B 1 228 ? 18.266 -19.781 -4.98 1 97.69 228 LEU B CA 1
ATOM 3761 C C . LEU B 1 228 ? 19.5 -20.672 -5.031 1 97.69 228 LEU B C 1
ATOM 3763 O O . LEU B 1 228 ? 20.609 -20.234 -4.723 1 97.69 228 LEU B O 1
ATOM 3767 N N . GLU B 1 229 ? 19.281 -21.859 -5.43 1 96.19 229 GLU B N 1
ATOM 3768 C CA . GLU B 1 229 ? 20.391 -22.812 -5.477 1 96.19 229 GLU B CA 1
ATOM 3769 C C . GLU B 1 229 ? 20.984 -22.906 -6.879 1 96.19 229 GLU B C 1
ATOM 3771 O O . GLU B 1 229 ? 21.75 -23.812 -7.176 1 96.19 229 GLU B O 1
ATOM 3776 N N . GLY B 1 230 ? 20.547 -22.047 -7.727 1 94.81 230 GLY B N 1
ATOM 3777 C CA . GLY B 1 230 ? 21.219 -21.859 -9 1 94.81 230 GLY B CA 1
ATOM 3778 C C . GLY B 1 230 ? 20.516 -22.547 -10.156 1 94.81 230 GLY B C 1
ATOM 3779 O O . GLY B 1 230 ? 21 -22.531 -11.289 1 94.81 230 GLY B O 1
ATOM 3780 N N . GLY B 1 231 ? 19.359 -23.141 -9.867 1 94.5 231 GLY B N 1
ATOM 3781 C CA . GLY B 1 231 ? 18.609 -23.766 -10.938 1 94.5 231 GLY B CA 1
ATOM 3782 C C . GLY B 1 231 ? 17.859 -22.781 -11.812 1 94.5 231 GLY B C 1
ATOM 3783 O O . GLY B 1 231 ? 17.719 -21.625 -11.453 1 94.5 231 GLY B O 1
ATOM 3784 N N . GLN B 1 232 ? 17.484 -23.297 -12.961 1 93 232 GLN B N 1
ATOM 3785 C CA . GLN B 1 232 ? 16.656 -22.5 -13.859 1 93 232 GLN B CA 1
ATOM 3786 C C . GLN B 1 232 ? 15.172 -22.75 -13.609 1 93 232 GLN B C 1
ATOM 3788 O O . GLN B 1 232 ? 14.773 -23.875 -13.281 1 93 232 GLN B O 1
ATOM 3793 N N . ILE B 1 233 ? 14.492 -21.672 -13.68 1 90.62 233 ILE B N 1
ATOM 3794 C CA . ILE B 1 233 ? 13.047 -21.828 -13.508 1 90.62 233 ILE B CA 1
ATOM 3795 C C . ILE B 1 233 ? 12.328 -21.328 -14.758 1 90.62 233 ILE B C 1
ATOM 3797 O O . ILE B 1 233 ? 12.875 -20.531 -15.531 1 90.62 233 ILE B O 1
ATOM 3801 N N . GLU B 1 234 ? 11.148 -22.047 -14.984 1 84.12 234 GLU B N 1
ATOM 3802 C CA . GLU B 1 234 ? 10.32 -21.547 -16.078 1 84.12 234 GLU B CA 1
ATOM 3803 C C . GLU B 1 234 ? 9.641 -20.234 -15.711 1 84.12 234 GLU B C 1
ATOM 3805 O O . GLU B 1 234 ? 8.898 -20.156 -14.734 1 84.12 234 GLU B O 1
ATOM 3810 N N . VAL B 1 235 ? 10.055 -19.203 -16.453 1 77.19 235 VAL B N 1
ATOM 3811 C CA . VAL B 1 235 ? 9.445 -17.891 -16.25 1 77.19 235 VAL B CA 1
ATOM 3812 C C . VAL B 1 235 ? 8.273 -17.719 -17.219 1 77.19 235 VAL B C 1
ATOM 3814 O O . VAL B 1 235 ? 8.281 -18.25 -18.328 1 77.19 235 VAL B O 1
#

Radius of gyration: 22.46 Å; Cα contacts (8 Å, |Δi|>4): 989; chains: 2; bounding box: 56×64×49 Å

Sequence (470 aa):
MVDLHSLPAGSRPDTAIRNNGPDRLVLERLKLRELAEGWPAYRDSCEWENFESIFHSGAHVYTTWSGRVAYKDFIAASKAGMDKGAFIMHRCHGSSTDINIEGTRAVTKLKATITQRFQVEGVEFDVEADCRFCFYFEKIQGIWGARLVRYWYEKDKMILCDPSKALVVTVDEEKLATYPPGYRYLAYWQEVTMGIKVLLDMPGHRRHIGTVNLEKHDELYWLAKTWLEGGQIEVMVDLHSLPAGSRPDTAIRNNGPDRLVLERLKLRELAEGWPAYRDSCEWENFESIFHSGAHVYTTWSGRVAYKDFIAASKAGMDKGAFIMHRCHGSSTDINIEGTRAVTKLKATITQRFQVEGVEFDVEADCRFCFYFEKIQGIWGARLVRYWYEKDKMILCDPSKALVVTVDEEKLATYPPGYRYLAYWQEVTMGIKVLLDMPGHRRHIGTVNLEKHDELYWLAKTWLEGGQIEV

Organism: NCBI:txid1208366

Solvent-accessible surface area (backbone atoms only — not comparable to full-atom values): 24754 Å² total; per-residue (Å²): 131,67,78,39,42,72,62,67,87,80,33,64,57,86,71,46,46,51,68,57,76,59,67,71,57,46,53,50,49,50,54,51,47,51,45,58,57,37,49,48,57,21,60,60,66,66,35,58,71,67,38,54,59,40,45,38,90,86,15,26,34,45,48,52,76,74,35,83,32,46,49,68,55,46,52,51,52,50,52,54,39,43,74,74,62,55,47,64,42,60,45,74,23,44,49,47,53,40,27,23,86,85,68,42,32,33,41,37,40,32,33,30,35,42,37,33,62,47,79,53,96,90,41,51,32,31,34,40,28,38,30,32,41,37,36,38,33,37,47,56,94,85,41,73,19,28,40,32,37,40,49,32,27,53,35,44,29,42,46,60,74,51,69,90,50,29,80,70,56,80,77,60,63,74,65,45,68,73,42,44,75,20,41,21,59,52,48,45,48,44,33,73,72,67,75,50,77,59,59,70,62,55,19,24,33,77,70,42,72,97,40,66,18,28,54,36,31,54,47,53,39,43,49,50,23,38,44,52,72,71,44,86,69,95,103,128,90,74,63,82,72,72,69,87,82,35,63,58,85,72,47,46,50,85,74,76,59,65,70,57,43,53,50,49,50,37,49,47,40,38,58,34,30,48,46,57,21,58,59,66,37,34,57,72,65,40,55,59,41,44,38,91,86,14,27,36,46,46,53,74,72,37,84,32,46,48,67,55,47,52,52,51,50,39,52,40,26,38,73,61,56,46,64,42,58,38,34,72,50,74,50,51,40,26,23,85,85,66,43,32,32,40,38,42,33,36,30,33,40,36,33,57,46,76,53,95,89,40,50,30,32,33,38,29,38,31,33,41,37,36,38,32,38,47,58,94,87,39,68,20,27,40,32,38,42,49,32,28,51,34,48,46,80,45,42,34,55,48,56,50,63,85,70,67,80,76,62,64,73,66,43,68,72,42,44,75,18,41,22,59,51,47,47,49,44,32,74,71,67,75,48,75,60,59,72,61,56,18,24,32,77,71,40,72,97,41,66,19,27,55,37,32,52,47,53,40,43,50,48,24,38,44,48,71,69,43,86,71,95,106

pLDDT: mean 95.52, std 3.78, range [66.62, 98.81]

InterPro domains:
  IPR032710 NTF2-like domain superfamily [SSF54427] (24-154)
  IPR037401 SnoaL-like domain [PF13577] (27-144)

Nearest PDB structures (foldseek):
  7jmv-assembly1_A  TM=9.487E-01  e=3.842E-24  Madurella mycetomatis
  7jmr-assembly1_A  TM=9.421E-01  e=9.373E-24  Madurella mycetomatis
  7kd9-assembly3_H  TM=8.709E-01  e=1.324E-20  Blastobotrys adeninivorans
  3ef8-assembly1_A  TM=7.665E-01  e=9.295E-06  Novosphingobium aromaticivorans DSM 12444
  7jmv-assembly1_A  TM=9.490E-01  e=1.147E-23  Madurella mycetomatis